Protein AF-A0A948Q611-F1 (afdb_monomer)

Secondary structure (DSSP, 8-state):
-HHHHHHHHHHHHHHHHHHHHHHHHHHHHHHHHHHHS-HHHHHHHH-SSSHHHHHHHHHHHTT----HHHHHHHHHHHHHTT--HHHHHHHHHHGGG--HHHHHHHHHHTHHHHHHHHHHHHHHHHHHHHHHHHHHS----------TT------SSHHHHHHHHHHIIIIIHHHHHHHHHHHHHHHHHHHHHHS-GGGGTTT--SSHHHHHHHHHHHTT----TTTHHHHHHHHHHTT--HHHHHHHHHHHHH--HHHHHHHHHHT-HHHHHHHHHHHHHHHHHHHHHHHHH-TTGGGTS-----------PPPHHHHHHHHHHHHHHHHHHHHHHHHHHHHSS---TTS--PPPEEEEEEEEES--SHHHHHHHHHHHHTSTTEEEEEEETTTTEEEEEEES--HHHHHHHHHTTT-EEEEE-

Sequence (425 aa):
MLDLISNVAWETWLITARMAPYLLLGFLVAGGLSVFISPVWLERHLGGRGMGPVFRAALFGIPLPLCSCGVIPVGASLRQHGASRAATTSFLLSTPQTGVDSILVTWTMLGPFFAVFRPFAALFTGLLGGAAVQLFVPDEHRLSGASDGKAPAQPVGLAGRLAAALRYGLTTLPADIGRALLIGLVIAGILGAVIPADFLDGYLGRGALSILLMMIVGIPIYVCATASVPVAASFIFLGASPGAALAFLIAGPATNAATLTTIARILGRRAAVIFLLTVAVSAFGGGLLLDFLSPRAGDWLPFLSGTGHHHEQVVWWEHLAGLGLVLVMTQSWWRTRRQAACCDGECGPGGKMDAPLQDLEFTVTGISCSHCSGSVKRAMEELPGVTACGVDLGSGRVWVRGQAVEPAAVVAAIEALGYGAVPRA

Structure (mmCIF, N/CA/C/O backbone):
data_AF-A0A948Q611-F1
#
_entry.id   AF-A0A948Q611-F1
#
loop_
_atom_site.group_PDB
_atom_site.id
_atom_site.type_symbol
_atom_site.label_atom_id
_atom_site.label_alt_id
_atom_site.label_comp_id
_atom_site.label_asym_id
_atom_site.label_entity_id
_atom_site.label_seq_id
_atom_site.pdbx_PDB_ins_code
_atom_site.Cartn_x
_atom_site.Cartn_y
_atom_site.Cartn_z
_atom_site.occupancy
_atom_site.B_iso_or_equiv
_atom_site.auth_seq_id
_atom_site.auth_comp_id
_atom_site.auth_asym_id
_atom_site.auth_atom_id
_atom_site.pdbx_PDB_model_num
ATOM 1 N N . MET A 1 1 ? 32.342 9.413 5.104 1.00 68.94 1 MET A N 1
ATOM 2 C CA . MET A 1 1 ? 31.346 9.020 6.137 1.00 68.94 1 MET A CA 1
ATOM 3 C C . MET A 1 1 ? 30.380 10.160 6.430 1.00 68.94 1 MET A C 1
ATOM 5 O O . MET A 1 1 ? 29.184 9.919 6.371 1.00 68.94 1 MET A O 1
ATOM 9 N N . LEU A 1 2 ? 30.867 11.384 6.677 1.00 78.25 2 LEU A N 1
ATOM 10 C CA . LEU A 1 2 ? 30.010 12.571 6.818 1.00 78.25 2 LEU A CA 1
ATOM 11 C C . LEU A 1 2 ? 29.158 12.832 5.564 1.00 78.25 2 LEU A C 1
ATOM 13 O O . LEU A 1 2 ? 27.957 13.012 5.711 1.00 78.25 2 LEU A O 1
ATOM 17 N N . ASP A 1 3 ? 29.733 12.698 4.363 1.00 82.50 3 ASP A N 1
ATOM 18 C CA . ASP A 1 3 ? 28.992 12.879 3.099 1.00 82.50 3 ASP A CA 1
ATOM 19 C C . ASP A 1 3 ? 27.878 11.841 2.901 1.00 82.50 3 ASP A C 1
ATOM 21 O O . ASP A 1 3 ? 26.802 12.146 2.400 1.00 82.50 3 ASP A O 1
ATOM 25 N N . LEU A 1 4 ? 28.101 10.600 3.350 1.00 81.25 4 LEU A N 1
ATOM 26 C CA . LEU A 1 4 ? 27.085 9.548 3.280 1.00 81.25 4 LEU A CA 1
ATOM 27 C C . LEU A 1 4 ? 25.929 9.844 4.242 1.00 81.25 4 LEU A C 1
ATOM 29 O O . LEU A 1 4 ? 24.771 9.667 3.883 1.00 81.25 4 LEU A O 1
ATOM 33 N N . ILE A 1 5 ? 26.233 10.316 5.454 1.00 85.06 5 ILE A N 1
ATOM 34 C CA . ILE A 1 5 ? 25.215 10.664 6.451 1.00 85.06 5 ILE A CA 1
ATOM 35 C C . ILE A 1 5 ? 24.409 11.881 5.989 1.00 85.06 5 ILE A C 1
ATOM 37 O O . ILE A 1 5 ? 23.183 11.862 6.096 1.00 85.06 5 ILE A O 1
ATOM 41 N N . SER A 1 6 ? 25.063 12.914 5.449 1.00 83.69 6 SER A N 1
ATOM 42 C CA . SER A 1 6 ? 24.362 14.080 4.906 1.00 83.69 6 SER A CA 1
ATOM 43 C C . SER A 1 6 ? 23.502 13.710 3.701 1.00 83.69 6 SER A C 1
ATOM 45 O O . SER A 1 6 ? 22.365 14.168 3.623 1.00 83.69 6 SER A O 1
ATOM 47 N N . ASN A 1 7 ? 23.989 12.831 2.819 1.00 82.44 7 ASN A N 1
ATOM 48 C CA . ASN A 1 7 ? 23.217 12.352 1.673 1.00 82.44 7 ASN A CA 1
ATOM 49 C C . ASN A 1 7 ? 21.995 11.548 2.121 1.00 82.44 7 ASN A C 1
ATOM 51 O O . ASN A 1 7 ? 20.886 11.845 1.695 1.00 82.44 7 ASN A O 1
ATOM 55 N N . VAL A 1 8 ? 22.155 10.594 3.044 1.00 83.94 8 VAL A N 1
ATOM 56 C CA . VAL A 1 8 ? 21.021 9.819 3.576 1.00 83.94 8 VAL A CA 1
ATOM 57 C C . VAL A 1 8 ? 20.005 10.733 4.265 1.00 83.94 8 VAL A C 1
ATOM 59 O O . VAL A 1 8 ? 18.802 10.557 4.075 1.00 83.94 8 VAL A O 1
ATOM 62 N N . ALA A 1 9 ? 20.452 11.721 5.047 1.00 85.75 9 ALA A N 1
ATOM 63 C CA . ALA A 1 9 ? 19.557 12.672 5.704 1.00 85.75 9 ALA A CA 1
ATOM 64 C C . ALA A 1 9 ? 18.792 13.540 4.692 1.00 85.75 9 ALA A C 1
ATOM 66 O O . ALA A 1 9 ? 17.587 13.747 4.852 1.00 85.75 9 ALA A O 1
ATOM 67 N N . TRP A 1 10 ? 19.471 14.008 3.642 1.00 85.19 10 TRP A N 1
ATOM 68 C CA . TRP A 1 10 ? 18.869 14.800 2.574 1.00 85.19 10 TRP A CA 1
ATOM 69 C C . TRP A 1 10 ? 17.847 13.993 1.771 1.00 85.19 10 TRP A C 1
ATOM 71 O O . TRP A 1 10 ? 16.707 14.429 1.634 1.00 85.19 10 TRP A O 1
ATOM 81 N N . GLU A 1 11 ? 18.196 12.779 1.344 1.00 77.62 11 GLU A N 1
ATOM 82 C CA . GLU A 1 11 ? 17.274 11.877 0.644 1.00 77.62 11 GLU A CA 1
ATOM 83 C C . GLU A 1 11 ? 16.067 11.521 1.516 1.00 77.62 11 GLU A C 1
ATOM 85 O O . GLU A 1 11 ? 14.919 11.587 1.073 1.00 77.62 11 GLU A O 1
ATOM 90 N N . THR A 1 12 ? 16.294 11.241 2.803 1.00 80.25 12 THR A N 1
ATOM 91 C CA . THR A 1 12 ? 15.200 10.998 3.752 1.00 80.25 12 THR A CA 1
ATOM 92 C C . THR A 1 12 ? 14.270 12.211 3.834 1.00 80.25 12 THR A C 1
ATOM 94 O O . THR A 1 12 ? 13.048 12.046 3.816 1.00 80.25 12 THR A O 1
ATOM 97 N N . TRP A 1 13 ? 14.808 13.435 3.883 1.00 86.81 13 TRP A N 1
ATOM 98 C CA . TRP A 1 13 ? 14.005 14.661 3.892 1.00 86.81 13 TRP A CA 1
ATOM 99 C C . TRP A 1 13 ? 13.219 14.856 2.593 1.00 86.81 13 TRP A C 1
ATOM 101 O O . TRP A 1 13 ? 12.023 15.138 2.655 1.00 86.81 13 TRP A O 1
ATOM 111 N N . LEU A 1 14 ? 13.848 14.662 1.431 1.00 81.88 14 LEU A N 1
ATOM 112 C CA . LEU A 1 14 ? 13.190 14.790 0.129 1.00 81.88 14 LEU A CA 1
ATOM 113 C C . LEU A 1 14 ? 12.018 13.813 -0.008 1.00 81.88 14 LEU A C 1
ATOM 115 O O . LEU A 1 14 ? 10.920 14.219 -0.395 1.00 81.88 14 LEU A O 1
ATOM 119 N N . ILE A 1 15 ? 12.214 12.549 0.381 1.00 73.31 15 ILE A N 1
ATOM 120 C CA . ILE A 1 15 ? 11.138 11.551 0.389 1.00 73.31 15 ILE A CA 1
ATOM 121 C C . ILE A 1 15 ? 10.054 11.970 1.391 1.00 73.31 15 ILE A C 1
ATOM 123 O O . ILE A 1 15 ? 8.870 11.930 1.064 1.00 73.31 15 ILE A O 1
ATOM 127 N N . THR A 1 16 ? 10.426 12.436 2.588 1.00 81.06 16 THR A N 1
ATOM 128 C CA . THR A 1 16 ? 9.456 12.913 3.590 1.00 81.06 16 THR A CA 1
ATOM 129 C C . THR A 1 16 ? 8.588 14.045 3.041 1.00 81.06 16 THR A C 1
ATOM 131 O O . THR A 1 16 ? 7.364 13.970 3.133 1.00 81.06 16 THR A O 1
ATOM 134 N N . ALA A 1 17 ? 9.203 15.075 2.454 1.00 84.12 17 ALA A N 1
ATOM 135 C CA . ALA A 1 17 ? 8.516 16.252 1.931 1.00 84.12 17 ALA A CA 1
ATOM 136 C C . ALA A 1 17 ? 7.541 15.889 0.802 1.00 84.12 17 ALA A C 1
ATOM 138 O O . ALA A 1 17 ? 6.378 16.284 0.850 1.00 84.12 17 ALA A O 1
ATOM 139 N N . ARG A 1 18 ? 7.967 15.044 -0.148 1.00 78.62 18 ARG A N 1
ATOM 140 C CA . ARG A 1 18 ? 7.101 14.560 -1.238 1.00 78.62 18 ARG A CA 1
ATOM 141 C C . ARG A 1 18 ? 5.925 13.720 -0.738 1.00 78.62 18 ARG A C 1
ATOM 143 O O . ARG A 1 18 ? 4.835 13.786 -1.296 1.00 78.62 18 ARG A O 1
ATOM 150 N N . MET A 1 19 ? 6.119 12.922 0.313 1.00 74.38 19 MET A N 1
ATOM 151 C CA . MET A 1 19 ? 5.082 12.009 0.820 1.00 74.38 19 MET A CA 1
ATOM 152 C C . MET A 1 19 ? 4.123 12.663 1.813 1.00 74.38 19 MET A C 1
ATOM 154 O O . MET A 1 19 ? 2.999 12.188 1.996 1.00 74.38 19 MET A O 1
ATOM 158 N N . ALA A 1 20 ? 4.549 13.747 2.454 1.00 85.44 20 ALA A N 1
ATOM 159 C CA . ALA A 1 20 ? 3.786 14.431 3.479 1.00 85.44 20 ALA A CA 1
ATOM 160 C C . ALA A 1 20 ? 2.374 14.877 3.081 1.00 85.44 20 ALA A C 1
ATOM 162 O O . ALA A 1 20 ? 1.463 14.602 3.867 1.00 85.44 20 ALA A O 1
ATOM 163 N N . PRO A 1 21 ? 2.121 15.494 1.911 1.00 83.62 21 PRO A N 1
ATOM 164 C CA . PRO A 1 21 ? 0.765 15.918 1.573 1.00 83.62 21 PRO A CA 1
ATOM 165 C C . PRO A 1 21 ? -0.194 14.730 1.452 1.00 83.62 21 PRO A C 1
ATOM 167 O O . PRO A 1 21 ? -1.321 14.791 1.943 1.00 83.62 21 PRO A O 1
ATOM 170 N N . TYR A 1 22 ? 0.276 13.609 0.906 1.00 79.56 22 TYR A N 1
ATOM 171 C CA . TYR A 1 22 ? -0.523 12.393 0.787 1.00 79.56 22 TYR A CA 1
ATOM 172 C C . TYR A 1 22 ? -0.739 11.688 2.130 1.00 79.56 22 TYR A C 1
A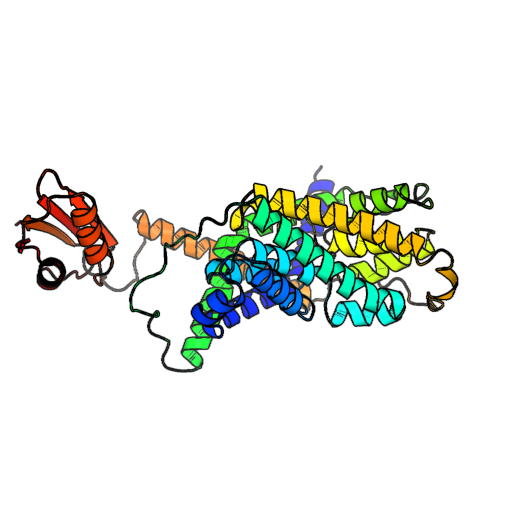TOM 174 O O . TYR A 1 22 ? -1.823 11.168 2.387 1.00 79.56 22 TYR A O 1
ATOM 182 N N . LEU A 1 23 ? 0.271 11.677 3.007 1.00 78.19 23 LEU A N 1
ATOM 183 C CA . LEU A 1 23 ? 0.147 11.127 4.359 1.00 78.19 23 LEU A CA 1
ATOM 184 C C . LEU A 1 23 ? -0.827 11.937 5.214 1.00 78.19 23 LEU A C 1
ATOM 186 O O . LEU A 1 23 ? -1.696 11.357 5.862 1.00 78.19 23 LEU A O 1
ATOM 190 N N . LEU A 1 24 ? -0.721 13.267 5.178 1.00 85.12 24 LEU A N 1
ATOM 191 C CA . LEU A 1 24 ? -1.652 14.165 5.859 1.00 85.12 24 LEU A CA 1
ATOM 192 C C . LEU A 1 24 ? -3.075 13.988 5.325 1.00 85.12 24 LEU A C 1
ATOM 194 O O . LEU A 1 24 ? -4.004 13.855 6.119 1.00 85.12 24 LEU A O 1
ATOM 198 N N . LEU A 1 25 ? -3.252 13.893 4.003 1.00 83.19 25 LEU A N 1
ATOM 199 C CA . LEU A 1 25 ? -4.548 13.581 3.403 1.00 83.19 25 LEU A CA 1
ATOM 200 C C . LEU A 1 25 ? -5.077 12.218 3.875 1.00 83.19 25 LEU A C 1
ATOM 202 O O . LEU A 1 25 ? -6.234 12.122 4.273 1.00 83.19 25 LEU A O 1
ATOM 206 N N . GLY A 1 26 ? -4.237 11.180 3.900 1.00 75.31 26 GLY A N 1
ATOM 207 C CA . GLY A 1 26 ? -4.602 9.850 4.393 1.00 75.31 26 GLY A CA 1
ATOM 208 C C . GLY A 1 26 ? -5.046 9.859 5.858 1.00 75.31 26 GLY A C 1
ATOM 209 O O . GLY A 1 26 ? -6.048 9.234 6.202 1.00 75.31 26 GLY A O 1
ATOM 210 N N . PHE A 1 27 ? -4.362 10.621 6.715 1.00 82.81 27 PHE A N 1
ATOM 211 C CA . PHE A 1 27 ? -4.754 10.836 8.110 1.00 82.81 27 PHE A CA 1
ATOM 212 C C . PHE A 1 27 ? -6.093 11.566 8.243 1.00 82.81 27 PHE A C 1
ATOM 214 O O . PHE A 1 27 ? -6.932 11.161 9.049 1.00 82.81 27 PHE A O 1
ATOM 221 N N . LEU A 1 28 ? -6.327 12.604 7.437 1.00 85.94 28 LEU A N 1
ATOM 222 C CA . LEU A 1 28 ? -7.595 13.337 7.414 1.00 85.94 28 LEU A CA 1
ATOM 223 C C . LEU A 1 28 ? -8.751 12.455 6.935 1.00 85.94 28 LEU A C 1
ATOM 225 O O . LEU A 1 28 ? -9.804 12.435 7.568 1.00 85.94 28 LEU A O 1
ATOM 229 N N . VAL A 1 29 ? -8.546 11.689 5.862 1.00 81.62 29 VAL A N 1
ATOM 230 C CA . VAL A 1 29 ? -9.536 10.740 5.340 1.00 81.62 29 VAL A CA 1
ATOM 231 C C . VAL A 1 29 ? -9.824 9.658 6.375 1.00 81.62 29 VAL A C 1
ATOM 233 O O . VAL A 1 29 ? -10.987 9.414 6.674 1.00 81.62 29 VAL A O 1
ATOM 236 N N . ALA A 1 30 ? -8.804 9.061 6.994 1.00 74.94 30 ALA A N 1
ATOM 237 C CA . ALA A 1 30 ? -8.990 8.061 8.044 1.00 74.94 30 ALA A CA 1
ATOM 238 C C . ALA A 1 30 ? -9.719 8.627 9.281 1.00 74.94 30 ALA A C 1
ATOM 240 O O . ALA A 1 30 ? -10.541 7.928 9.876 1.00 74.94 30 ALA A O 1
ATOM 241 N N . GLY A 1 31 ? -9.469 9.899 9.620 1.00 80.94 31 GLY A N 1
ATOM 242 C CA . GLY A 1 31 ? -10.213 10.678 10.613 1.00 80.94 31 GLY A CA 1
ATOM 243 C C . GLY A 1 31 ? -11.677 10.901 10.251 1.00 80.94 31 GLY A C 1
ATOM 244 O O . GLY A 1 31 ? -12.560 10.729 11.085 1.00 80.94 31 GLY A O 1
ATOM 245 N N . GLY A 1 32 ? -11.957 11.251 8.997 1.00 82.62 32 GLY A N 1
ATOM 246 C CA . GLY A 1 32 ? -13.322 11.361 8.496 1.00 82.62 32 GLY A CA 1
ATOM 247 C C . GLY A 1 32 ? -14.043 10.015 8.537 1.00 82.62 32 GLY A C 1
ATOM 248 O O . GLY A 1 32 ? -15.146 9.923 9.070 1.00 82.62 32 GLY A O 1
ATOM 249 N N . LEU A 1 33 ? -13.405 8.956 8.035 1.00 74.56 33 LEU A N 1
ATOM 250 C CA . LEU A 1 33 ? -13.976 7.611 7.990 1.00 74.56 33 LEU A CA 1
ATOM 251 C C . LEU A 1 33 ? -14.354 7.100 9.386 1.00 74.56 33 LEU A C 1
ATOM 253 O O . LEU A 1 33 ? -15.419 6.506 9.515 1.00 74.56 33 LEU A O 1
ATOM 257 N N . SER A 1 34 ? -13.562 7.378 10.428 1.00 72.50 34 SER A N 1
ATOM 258 C CA . SER A 1 34 ? -13.875 6.922 11.794 1.00 72.50 34 SER A CA 1
ATOM 259 C C . SER A 1 34 ? -15.107 7.591 12.414 1.00 72.50 34 SER A C 1
ATOM 261 O O . SER A 1 34 ? -15.706 7.041 13.336 1.00 72.50 34 SER A O 1
ATOM 263 N N . VAL A 1 35 ? -15.517 8.763 11.912 1.00 76.12 35 VAL A N 1
ATOM 264 C CA . VAL A 1 35 ? -16.705 9.486 12.399 1.00 76.12 35 VAL A CA 1
ATOM 265 C C . VAL A 1 35 ? -17.907 9.315 11.471 1.00 76.12 35 VAL A C 1
ATOM 267 O O . VAL A 1 35 ? -19.040 9.224 11.945 1.00 76.12 35 VAL A O 1
ATOM 270 N N . PHE A 1 36 ? -17.685 9.290 10.155 1.00 76.56 36 PHE A N 1
ATOM 271 C CA . PHE A 1 36 ? -18.751 9.214 9.154 1.00 76.56 36 PHE A CA 1
ATOM 272 C C . PHE A 1 36 ? -19.177 7.779 8.828 1.00 76.56 36 PHE A C 1
ATOM 274 O O . PHE A 1 36 ? -20.338 7.571 8.475 1.00 76.56 36 PHE A O 1
ATOM 281 N N . ILE A 1 37 ? -18.290 6.786 8.961 1.00 72.38 37 ILE A N 1
ATOM 282 C CA . ILE A 1 37 ? -18.642 5.379 8.748 1.00 72.38 37 ILE A CA 1
ATOM 283 C C . ILE A 1 37 ? -18.907 4.716 10.094 1.00 72.38 37 ILE A C 1
ATOM 285 O O . ILE A 1 37 ? -18.026 4.589 10.939 1.00 72.38 37 ILE A O 1
ATOM 289 N N . SER A 1 38 ? -20.143 4.252 10.283 1.00 72.00 38 SER A N 1
ATOM 290 C CA . SER A 1 38 ? -20.505 3.487 11.475 1.00 72.00 38 SER A CA 1
ATOM 291 C C . SER A 1 38 ? -19.721 2.165 11.521 1.00 72.00 38 SER A C 1
ATOM 293 O O . SER A 1 38 ? -19.733 1.437 10.519 1.00 72.00 38 SER A O 1
ATOM 295 N N . PRO A 1 39 ? -19.139 1.788 12.677 1.00 68.56 39 PRO A N 1
ATOM 296 C CA . PRO A 1 39 ? -18.515 0.477 12.874 1.00 68.56 39 PRO A CA 1
ATOM 297 C C . PRO A 1 39 ? -19.442 -0.678 12.471 1.00 68.56 39 PRO A C 1
ATOM 299 O O . PRO A 1 39 ? -19.005 -1.640 11.855 1.00 68.56 39 PRO A O 1
ATOM 302 N N . VAL A 1 40 ? -20.753 -0.532 12.706 1.00 71.81 40 VAL A N 1
ATOM 303 C CA . VAL A 1 40 ? -21.774 -1.533 12.355 1.00 71.81 40 VAL A CA 1
ATOM 304 C C . VAL A 1 40 ? -21.897 -1.717 10.841 1.00 71.81 40 VAL A C 1
ATOM 306 O O . VAL A 1 40 ? -22.078 -2.834 10.358 1.00 71.81 40 VAL A O 1
ATOM 309 N N . TRP A 1 41 ? -21.815 -0.630 10.065 1.00 82.44 41 TRP A N 1
ATOM 310 C CA . TRP A 1 41 ? -21.842 -0.731 8.604 1.00 82.44 41 TRP A CA 1
ATOM 311 C C . TRP A 1 41 ? -20.579 -1.423 8.093 1.00 82.44 41 TRP A C 1
ATOM 313 O O . TRP A 1 41 ? -20.670 -2.289 7.218 1.00 82.44 41 TRP A O 1
ATOM 323 N N . LEU A 1 42 ? -19.426 -1.069 8.670 1.00 78.94 42 LEU A N 1
ATOM 324 C CA . LEU A 1 42 ? -18.135 -1.626 8.294 1.00 78.94 42 LEU A CA 1
ATOM 325 C C . LEU A 1 42 ? -18.049 -3.118 8.616 1.00 78.94 42 LEU A C 1
ATOM 327 O O . LEU A 1 42 ? -17.686 -3.906 7.750 1.00 78.94 42 LEU A O 1
ATOM 331 N N . GLU A 1 43 ? -18.459 -3.520 9.814 1.00 78.69 43 GLU A N 1
ATOM 332 C CA . GLU A 1 43 ? -18.493 -4.917 10.240 1.00 78.69 43 GLU A CA 1
ATOM 333 C C . GLU A 1 43 ? -19.453 -5.748 9.375 1.00 78.69 43 GLU A C 1
ATOM 335 O O . GLU A 1 43 ? -19.105 -6.846 8.946 1.00 78.69 43 GLU A O 1
ATOM 340 N N . ARG A 1 44 ? -20.620 -5.204 9.003 1.00 82.69 44 ARG A N 1
ATOM 341 C CA . ARG A 1 44 ? -21.561 -5.892 8.099 1.00 82.69 44 ARG A CA 1
ATOM 342 C C . ARG A 1 44 ? -21.011 -6.109 6.685 1.00 82.69 44 ARG A C 1
ATOM 344 O O . ARG A 1 44 ? -21.374 -7.093 6.042 1.00 82.69 44 ARG A O 1
ATOM 351 N N . HIS A 1 45 ? -20.192 -5.190 6.167 1.00 86.25 45 HIS A N 1
ATOM 352 C CA . HIS A 1 45 ? -19.724 -5.253 4.776 1.00 86.25 45 HIS A CA 1
ATOM 353 C C . HIS A 1 45 ? -18.323 -5.840 4.615 1.00 86.25 45 HIS A C 1
ATOM 355 O O . HIS A 1 45 ? -18.093 -6.531 3.622 1.00 86.25 45 HIS A O 1
ATOM 361 N N . LEU A 1 46 ? -17.421 -5.554 5.556 1.00 86.75 46 LEU A N 1
ATOM 362 C CA . LEU A 1 46 ? -15.990 -5.881 5.532 1.00 86.75 46 LEU A CA 1
ATOM 363 C C . LEU A 1 46 ? -15.553 -6.784 6.706 1.00 86.75 46 LEU A C 1
ATOM 365 O O . LEU A 1 46 ? -14.418 -7.274 6.717 1.00 86.75 46 LEU A O 1
ATOM 369 N N . GLY A 1 47 ? -16.422 -7.001 7.694 1.00 83.62 47 GLY A N 1
ATOM 370 C CA . GLY A 1 47 ? -16.208 -7.950 8.787 1.00 83.62 47 GLY A CA 1
ATOM 371 C C . GLY A 1 47 ? -16.595 -9.386 8.419 1.00 83.62 47 GLY A C 1
ATOM 372 O O . GLY A 1 47 ? -17.093 -9.667 7.326 1.00 83.62 47 GLY A O 1
ATOM 373 N N . GLY A 1 48 ? -16.352 -10.312 9.348 1.00 81.75 48 GLY A N 1
ATOM 374 C CA . GLY A 1 48 ? -16.691 -11.728 9.199 1.00 81.75 48 GLY A CA 1
ATOM 375 C C . GLY A 1 48 ? -15.742 -12.535 8.304 1.00 81.75 48 GLY A C 1
ATOM 376 O O . GLY A 1 48 ? -14.684 -12.072 7.877 1.00 81.75 48 GLY A O 1
ATOM 377 N N . ARG A 1 49 ? -16.117 -13.795 8.048 1.00 82.06 49 ARG A N 1
ATOM 378 C CA . ARG A 1 49 ? -15.372 -14.735 7.191 1.00 82.06 49 ARG A CA 1
ATOM 379 C C . ARG A 1 49 ? -16.071 -14.874 5.838 1.00 82.06 49 ARG A C 1
ATOM 381 O O . ARG A 1 49 ? -17.296 -14.872 5.776 1.00 82.06 49 ARG A O 1
ATOM 388 N N . GLY A 1 50 ? -15.301 -15.067 4.770 1.00 86.44 50 GLY A N 1
ATOM 389 C CA . GLY A 1 50 ? -15.821 -15.331 3.427 1.00 86.44 50 GLY A CA 1
ATOM 390 C C . GLY A 1 50 ? -15.245 -14.395 2.368 1.00 86.44 50 GLY A C 1
ATOM 391 O O . GLY A 1 50 ? -14.651 -13.366 2.675 1.00 86.44 50 GLY A O 1
ATOM 392 N N . MET A 1 51 ? -15.464 -14.737 1.096 1.00 91.31 51 MET A N 1
ATOM 393 C CA . MET A 1 51 ? -14.921 -13.959 -0.026 1.00 91.31 51 MET A CA 1
ATOM 394 C C . MET A 1 51 ? -15.696 -12.673 -0.329 1.00 91.31 51 MET A C 1
ATOM 396 O O . MET A 1 51 ? -15.161 -11.782 -0.981 1.00 91.31 51 MET A O 1
ATOM 400 N N . GLY A 1 52 ? -16.923 -12.532 0.183 1.00 92.38 52 GLY A N 1
ATOM 401 C CA . GLY A 1 52 ? -17.730 -11.318 0.021 1.00 92.38 52 GLY A CA 1
ATOM 402 C C . GLY A 1 52 ? -17.047 -10.056 0.576 1.00 92.38 52 GLY A C 1
ATOM 403 O O . GLY A 1 52 ? -16.848 -9.109 -0.187 1.00 92.38 52 GLY A O 1
ATOM 404 N N . PRO A 1 53 ? -16.646 -10.033 1.864 1.00 93.56 53 PRO A N 1
ATOM 405 C CA . PRO A 1 53 ? -15.876 -8.935 2.459 1.00 93.56 53 PRO A CA 1
ATOM 406 C C . PRO A 1 53 ? -14.587 -8.592 1.707 1.00 93.56 53 PRO A C 1
ATOM 408 O O . PRO A 1 53 ? -14.285 -7.419 1.499 1.00 93.56 53 PRO A O 1
ATOM 411 N N . VAL A 1 54 ? -13.857 -9.612 1.253 1.00 95.31 54 VAL A N 1
ATOM 412 C CA . VAL A 1 54 ? -12.607 -9.473 0.489 1.00 95.31 54 VAL A CA 1
ATOM 413 C C . VAL A 1 54 ? -12.857 -8.791 -0.859 1.00 95.31 54 VAL A C 1
ATOM 415 O O . VAL A 1 54 ? -12.218 -7.789 -1.172 1.00 95.31 54 VAL A O 1
ATOM 418 N N . PHE A 1 55 ? -13.841 -9.264 -1.626 1.00 96.12 55 PHE A N 1
ATOM 419 C CA . PHE A 1 55 ? -14.195 -8.671 -2.916 1.00 96.12 55 PHE A CA 1
ATOM 420 C C . PHE A 1 55 ? -14.663 -7.217 -2.779 1.00 96.12 55 PHE A C 1
ATOM 422 O O . PHE A 1 55 ? -14.195 -6.347 -3.512 1.00 96.12 55 PHE A O 1
ATOM 429 N N . ARG A 1 56 ? -15.532 -6.923 -1.800 1.00 94.50 56 ARG A N 1
ATOM 430 C CA . ARG A 1 56 ? -15.991 -5.550 -1.530 1.00 94.50 56 ARG A CA 1
ATOM 431 C C . ARG A 1 56 ? -14.829 -4.640 -1.141 1.00 94.50 56 ARG A C 1
ATOM 433 O O . ARG A 1 56 ? -14.739 -3.532 -1.656 1.00 94.50 56 ARG A O 1
ATOM 440 N N . ALA A 1 57 ? -13.925 -5.114 -0.283 1.00 94.50 57 ALA A N 1
ATOM 441 C CA . ALA A 1 57 ? -12.730 -4.374 0.105 1.00 94.50 57 ALA A CA 1
ATOM 442 C C . ALA A 1 57 ? -11.835 -4.039 -1.096 1.00 94.50 57 ALA A C 1
ATOM 444 O O . ALA A 1 57 ? -11.406 -2.894 -1.228 1.00 94.50 57 ALA A O 1
ATOM 445 N N . ALA A 1 58 ? -11.590 -5.005 -1.990 1.00 95.06 58 ALA A N 1
ATOM 446 C CA . ALA A 1 58 ? -10.806 -4.766 -3.199 1.00 95.06 58 ALA A CA 1
ATOM 447 C C . ALA A 1 58 ? -11.459 -3.705 -4.098 1.00 95.06 58 ALA A C 1
ATOM 449 O O . ALA A 1 58 ? -10.782 -2.776 -4.540 1.00 95.06 58 ALA A O 1
ATOM 450 N N . LEU A 1 59 ? -12.774 -3.826 -4.320 1.00 94.06 59 LEU A N 1
ATOM 451 C CA . LEU A 1 59 ? -13.545 -2.935 -5.185 1.00 94.06 59 LEU A CA 1
ATOM 452 C C . LEU A 1 59 ? -13.608 -1.502 -4.645 1.00 94.06 59 LEU A C 1
ATOM 454 O O . LEU A 1 59 ? -13.498 -0.561 -5.423 1.00 94.06 59 LEU A O 1
ATOM 458 N N . PHE A 1 60 ? -13.739 -1.330 -3.325 1.00 90.94 60 PHE A N 1
ATOM 459 C CA . PHE A 1 60 ? -13.648 -0.010 -2.700 1.00 90.94 60 PHE A CA 1
ATOM 460 C C . PHE A 1 60 ? -12.241 0.578 -2.778 1.00 90.94 60 PHE A C 1
ATOM 462 O O . PHE A 1 60 ? -12.119 1.793 -2.836 1.00 90.94 60 PHE A O 1
ATOM 469 N N . GLY A 1 61 ? -11.196 -0.253 -2.793 1.00 90.25 61 GLY A N 1
ATOM 470 C CA . GLY A 1 61 ? -9.809 0.199 -2.899 1.00 90.25 61 GLY A CA 1
ATOM 471 C C . GLY A 1 61 ? -9.442 0.774 -4.269 1.00 90.25 61 GLY A C 1
ATOM 472 O O . GLY A 1 61 ? -8.820 1.826 -4.346 1.00 90.25 61 GLY A O 1
ATOM 473 N N . ILE A 1 62 ? -9.869 0.122 -5.355 1.00 92.31 62 ILE A N 1
ATOM 474 C CA . ILE A 1 62 ? -9.438 0.445 -6.730 1.00 92.31 62 ILE A CA 1
ATOM 475 C C . ILE A 1 62 ? -9.640 1.916 -7.155 1.00 92.31 62 ILE A C 1
ATOM 477 O O . ILE A 1 62 ? -8.720 2.489 -7.742 1.00 92.31 62 ILE A O 1
ATOM 481 N N . PRO A 1 63 ? -10.802 2.555 -6.906 1.00 87.62 63 PRO A N 1
ATOM 482 C CA . PRO A 1 63 ? -11.034 3.931 -7.341 1.00 87.62 63 PRO A CA 1
ATOM 483 C C . PRO A 1 63 ? -10.430 4.982 -6.401 1.00 87.62 63 PRO A C 1
ATOM 485 O O . PRO A 1 63 ? -10.484 6.170 -6.719 1.00 87.62 63 PRO A O 1
ATOM 488 N N . LEU A 1 64 ? -9.900 4.598 -5.236 1.00 86.38 64 LEU A N 1
ATOM 489 C CA . LEU A 1 64 ? -9.423 5.571 -4.260 1.00 86.38 64 LEU A CA 1
ATOM 490 C C . LEU A 1 64 ? -8.060 6.134 -4.682 1.00 86.38 64 LEU A C 1
ATOM 492 O O . LEU A 1 64 ? -7.128 5.360 -4.887 1.00 86.38 64 LEU A O 1
ATOM 496 N N . PRO A 1 65 ? -7.894 7.470 -4.740 1.00 79.56 65 PRO A N 1
ATOM 497 C CA . PRO A 1 65 ? -6.614 8.113 -5.034 1.00 79.56 65 PRO A CA 1
ATOM 498 C C . PRO A 1 65 ? -5.721 8.127 -3.780 1.00 79.56 65 PRO A C 1
ATOM 500 O O . PRO A 1 65 ? -5.291 9.174 -3.297 1.00 79.56 65 PRO A O 1
ATOM 503 N N . LEU A 1 66 ? -5.511 6.953 -3.182 1.00 81.19 66 LEU A N 1
ATOM 504 C CA . LEU A 1 66 ? -4.679 6.774 -1.998 1.00 81.19 66 LEU A CA 1
ATOM 505 C C . LEU A 1 66 ? -3.363 6.130 -2.419 1.00 81.19 66 LEU A C 1
ATOM 507 O O . LEU A 1 66 ? -3.322 4.988 -2.867 1.00 81.19 66 LEU A O 1
ATOM 511 N N . CYS A 1 67 ? -2.262 6.850 -2.224 1.00 80.31 67 CYS A N 1
ATOM 512 C CA . CYS A 1 67 ? -0.936 6.278 -2.416 1.00 80.31 67 CYS A CA 1
ATOM 513 C C . CYS A 1 67 ? -0.622 5.220 -1.340 1.00 80.31 67 CYS A C 1
ATOM 515 O O . CYS A 1 67 ? -1.297 5.120 -0.310 1.00 80.31 67 CYS A O 1
ATOM 517 N N . SER A 1 68 ? 0.465 4.472 -1.534 1.00 80.25 68 SER A N 1
ATOM 518 C CA . SER A 1 68 ? 0.967 3.472 -0.579 1.00 80.25 68 SER A CA 1
ATOM 519 C C . SER A 1 68 ? 1.187 4.017 0.837 1.00 80.25 68 SER A C 1
ATOM 521 O O . SER A 1 68 ? 1.058 3.281 1.810 1.00 80.25 68 SER A O 1
ATOM 523 N N . CYS A 1 69 ? 1.452 5.317 0.971 1.00 77.12 69 CYS A N 1
ATOM 524 C CA . CYS A 1 69 ? 1.580 5.999 2.254 1.00 77.12 69 CYS A CA 1
ATOM 525 C C . CYS A 1 69 ? 0.207 6.218 2.914 1.00 77.12 69 CYS A C 1
ATOM 527 O O . CYS A 1 69 ? 0.038 5.971 4.106 1.00 77.12 69 CYS A O 1
ATOM 529 N N . GLY A 1 70 ? -0.777 6.687 2.138 1.00 76.25 70 GLY A N 1
ATOM 530 C CA . GLY A 1 70 ? -2.115 7.049 2.614 1.00 76.25 70 GLY A CA 1
ATOM 531 C C . GLY A 1 70 ? -3.040 5.852 2.841 1.00 76.25 70 GLY A C 1
ATOM 532 O O . GLY A 1 70 ? -3.920 5.909 3.699 1.00 76.25 70 GLY A O 1
ATOM 533 N N . VAL A 1 71 ? -2.818 4.737 2.140 1.00 87.44 71 VAL A N 1
ATOM 534 C CA . VAL A 1 71 ? -3.617 3.517 2.323 1.00 87.44 71 VAL A CA 1
ATOM 535 C C . VAL A 1 71 ? -3.374 2.862 3.688 1.00 87.44 71 VAL A C 1
ATOM 537 O O . VAL A 1 71 ? -4.277 2.237 4.238 1.00 87.44 71 VAL A O 1
ATOM 540 N N . ILE A 1 72 ? -2.185 3.035 4.279 1.00 84.19 72 ILE A N 1
ATOM 541 C CA . ILE A 1 72 ? -1.826 2.454 5.582 1.00 84.19 72 ILE A CA 1
ATOM 542 C C . ILE A 1 72 ? -2.745 2.953 6.710 1.00 84.19 72 ILE A C 1
ATOM 544 O O . ILE A 1 72 ? -3.365 2.106 7.356 1.00 84.19 72 ILE A O 1
ATOM 548 N N . PRO A 1 73 ? -2.869 4.272 6.987 1.00 75.31 73 PRO A N 1
ATOM 549 C CA . PRO A 1 73 ? -3.742 4.758 8.057 1.00 75.31 73 PRO A CA 1
ATOM 550 C C . PRO A 1 73 ? -5.215 4.437 7.795 1.00 75.31 73 PRO A C 1
ATOM 552 O O . PRO A 1 73 ? -5.948 4.130 8.734 1.00 75.31 73 PRO A O 1
ATOM 555 N N . VAL A 1 74 ? -5.647 4.438 6.531 1.00 84.12 74 VAL A N 1
ATOM 556 C CA . VAL A 1 74 ? -7.015 4.051 6.165 1.00 84.12 74 VAL A CA 1
ATOM 557 C C . VAL A 1 74 ? -7.250 2.565 6.447 1.00 84.12 74 VAL A C 1
ATOM 559 O O . VAL A 1 74 ? -8.207 2.224 7.135 1.00 84.12 74 VAL A O 1
ATOM 562 N N . GLY A 1 75 ? -6.354 1.675 6.017 1.00 87.81 75 GLY A N 1
ATOM 563 C CA . GLY A 1 75 ? -6.432 0.240 6.301 1.00 87.81 75 GLY A CA 1
ATOM 564 C C . GLY A 1 75 ? -6.335 -0.084 7.795 1.00 87.81 75 GLY A C 1
ATOM 565 O O . GLY A 1 75 ? -7.050 -0.960 8.283 1.00 87.81 75 GLY A O 1
ATOM 566 N N . ALA A 1 76 ? -5.510 0.658 8.540 1.00 82.50 76 ALA A N 1
ATOM 567 C CA . ALA A 1 76 ? -5.431 0.575 9.996 1.00 82.50 76 ALA A CA 1
ATOM 568 C C . ALA A 1 76 ? -6.774 0.932 10.645 1.00 82.50 76 ALA A C 1
ATOM 570 O O . ALA A 1 76 ? -7.279 0.168 11.465 1.00 82.50 76 ALA A O 1
ATOM 571 N N . SER A 1 77 ? -7.375 2.051 10.227 1.00 79.62 77 SER A N 1
ATOM 572 C CA . SER A 1 77 ? -8.694 2.486 10.689 1.00 79.62 77 SER A CA 1
ATOM 573 C C . SER A 1 77 ? -9.764 1.439 10.364 1.00 79.62 77 SER A C 1
ATOM 575 O O . SER A 1 77 ? -10.500 1.031 11.259 1.00 79.62 77 SER A O 1
ATOM 577 N N . LEU A 1 78 ? -9.786 0.898 9.138 1.00 85.06 78 LEU A N 1
ATOM 578 C CA . LEU A 1 78 ? -10.706 -0.180 8.756 1.00 85.06 78 LEU A CA 1
ATOM 579 C C . LEU A 1 78 ? -10.575 -1.396 9.685 1.00 85.06 78 LEU A C 1
ATOM 581 O O . LEU A 1 78 ? -11.581 -1.935 10.147 1.00 85.06 78 LEU A O 1
ATOM 585 N N . ARG A 1 79 ? -9.341 -1.811 10.003 1.00 86.06 79 ARG A N 1
ATOM 586 C CA . ARG A 1 79 ? -9.085 -2.932 10.917 1.00 86.06 79 ARG A CA 1
ATOM 587 C C . ARG A 1 79 ? -9.521 -2.629 12.352 1.00 86.06 79 ARG A C 1
ATOM 589 O O . ARG A 1 79 ? -10.065 -3.512 13.008 1.00 86.06 79 ARG A O 1
ATOM 596 N N . GLN A 1 80 ? -9.293 -1.409 12.837 1.00 77.69 80 GLN A N 1
ATOM 597 C CA . GLN A 1 80 ? -9.716 -0.985 14.177 1.00 77.69 80 GLN A CA 1
ATOM 598 C C . GLN A 1 80 ? -11.248 -0.925 14.315 1.00 77.69 80 GLN A C 1
ATOM 600 O O . GLN A 1 80 ? -11.764 -1.201 15.391 1.00 77.69 80 GLN A O 1
ATOM 605 N N . HIS A 1 81 ? -11.971 -0.636 13.228 1.00 77.44 81 HIS A N 1
ATOM 606 C CA . HIS A 1 81 ? -13.436 -0.529 13.203 1.00 77.44 81 HIS A CA 1
ATOM 607 C C . HIS A 1 81 ? -14.149 -1.827 12.770 1.00 77.44 81 HIS A C 1
ATOM 609 O O . HIS A 1 81 ? -15.322 -1.789 12.406 1.00 77.44 81 HIS A O 1
ATOM 615 N N . GLY A 1 82 ? -13.461 -2.977 12.807 1.00 79.62 82 GLY A N 1
ATOM 616 C CA . GLY A 1 82 ? -14.091 -4.298 12.664 1.00 79.62 82 GLY A CA 1
ATOM 617 C C . GLY A 1 82 ? -13.917 -5.001 11.313 1.00 79.62 82 GLY A C 1
ATOM 618 O O . GLY A 1 82 ? -14.494 -6.071 11.116 1.00 79.62 82 GLY A O 1
ATOM 619 N N . ALA A 1 83 ? -13.115 -4.472 10.382 1.00 88.44 83 ALA A N 1
ATOM 620 C CA . ALA A 1 83 ? -12.789 -5.206 9.157 1.00 88.44 83 ALA A CA 1
ATOM 621 C C . ALA A 1 83 ? -11.931 -6.456 9.450 1.00 88.44 83 ALA A C 1
ATOM 623 O O . ALA A 1 83 ? -11.012 -6.441 10.279 1.00 88.44 83 ALA A O 1
ATOM 624 N N . SER A 1 84 ? -12.205 -7.550 8.736 1.00 91.69 84 SER A N 1
ATOM 625 C CA . SER A 1 84 ? -11.411 -8.787 8.816 1.00 91.69 84 SER A CA 1
ATOM 626 C C . SER A 1 84 ? -9.976 -8.574 8.308 1.00 91.69 84 SER A C 1
ATOM 628 O O . SER A 1 84 ? -9.735 -7.714 7.461 1.00 91.69 84 SER A O 1
ATOM 630 N N . ARG A 1 85 ? -9.000 -9.373 8.773 1.00 92.06 85 ARG A N 1
ATOM 631 C CA . ARG A 1 85 ? -7.606 -9.329 8.279 1.00 92.06 85 ARG A CA 1
ATOM 632 C C . ARG A 1 85 ? -7.583 -9.548 6.773 1.00 92.06 85 ARG A C 1
ATOM 634 O O . ARG A 1 85 ? -6.857 -8.856 6.074 1.00 92.06 85 ARG A O 1
ATOM 641 N N . ALA A 1 86 ? -8.417 -10.466 6.289 1.00 94.19 86 ALA A N 1
ATOM 642 C CA . ALA A 1 86 ? -8.572 -10.776 4.875 1.00 94.19 86 ALA A CA 1
ATOM 643 C C . ALA A 1 86 ? -9.072 -9.567 4.065 1.00 94.19 86 ALA A C 1
ATOM 645 O O . ALA A 1 86 ? -8.457 -9.206 3.062 1.00 94.19 86 ALA A O 1
ATOM 646 N N . ALA A 1 87 ? -10.143 -8.900 4.515 1.00 94.62 87 ALA A N 1
ATOM 647 C CA . ALA A 1 87 ? -10.666 -7.705 3.854 1.00 94.62 87 ALA A CA 1
ATOM 648 C C . ALA A 1 87 ? -9.662 -6.543 3.904 1.00 94.62 87 ALA A C 1
ATOM 650 O O . ALA A 1 87 ? -9.404 -5.911 2.881 1.00 94.62 87 ALA A O 1
ATOM 651 N N . THR A 1 88 ? -9.030 -6.298 5.056 1.00 93.81 88 THR A N 1
ATOM 652 C CA . THR A 1 88 ? -7.994 -5.264 5.186 1.00 93.81 88 THR A CA 1
ATOM 653 C C . THR A 1 88 ? -6.799 -5.549 4.276 1.00 93.81 88 THR A C 1
ATOM 655 O O . THR A 1 88 ? -6.338 -4.642 3.592 1.00 93.81 88 THR A O 1
ATOM 658 N N . THR A 1 89 ? -6.313 -6.792 4.208 1.00 95.25 89 THR A N 1
ATOM 659 C CA . THR A 1 89 ? -5.236 -7.183 3.286 1.00 95.25 89 THR A CA 1
ATOM 660 C C . THR A 1 89 ? -5.637 -6.963 1.832 1.00 95.25 89 THR A C 1
ATOM 662 O O . THR A 1 89 ? -4.855 -6.404 1.072 1.00 95.25 89 THR A O 1
ATOM 665 N N . SER A 1 90 ? -6.856 -7.347 1.454 1.00 96.44 90 SER A N 1
ATOM 666 C CA . SER A 1 90 ? -7.369 -7.154 0.098 1.00 96.44 90 SER A CA 1
ATOM 667 C C . SER A 1 90 ? -7.410 -5.680 -0.303 1.00 96.44 90 SER A C 1
ATOM 669 O O . SER A 1 90 ? -6.942 -5.324 -1.381 1.00 96.44 90 SER A O 1
ATOM 671 N N . PHE A 1 91 ? -7.910 -4.821 0.589 1.00 95.12 91 PHE A N 1
ATOM 672 C CA . PHE A 1 91 ? -7.909 -3.369 0.411 1.00 95.12 91 PHE A CA 1
ATOM 673 C C . PHE A 1 91 ? -6.486 -2.807 0.280 1.00 95.12 91 PHE A C 1
ATOM 675 O O . PHE A 1 91 ? -6.206 -2.025 -0.626 1.00 95.12 91 PHE A O 1
ATOM 682 N N . LEU A 1 92 ? -5.574 -3.222 1.166 1.00 94.00 92 LEU A N 1
ATOM 683 C CA . LEU A 1 92 ? -4.179 -2.769 1.170 1.00 94.00 92 LEU A CA 1
ATOM 684 C C . LEU A 1 92 ? -3.393 -3.226 -0.067 1.00 94.00 92 LEU A C 1
ATOM 686 O O . LEU A 1 92 ? -2.418 -2.575 -0.420 1.00 94.00 92 LEU A O 1
ATOM 690 N N . LEU A 1 93 ? -3.790 -4.330 -0.706 1.00 94.88 93 LEU A N 1
ATOM 691 C CA . LEU A 1 93 ? -3.160 -4.833 -1.928 1.00 94.88 93 LEU A CA 1
ATOM 692 C C . LEU A 1 93 ? -3.696 -4.156 -3.191 1.00 94.88 93 LEU A C 1
ATOM 694 O O . LEU A 1 93 ? -2.899 -3.823 -4.063 1.00 94.88 93 LEU A O 1
ATOM 698 N N . SER A 1 94 ? -5.013 -3.948 -3.305 1.00 94.31 94 SER A N 1
ATOM 699 C CA . SER A 1 94 ? -5.605 -3.383 -4.525 1.00 94.31 94 SER A CA 1
ATOM 700 C C . SER A 1 94 ? -5.410 -1.870 -4.630 1.00 94.31 94 SER A C 1
ATOM 702 O O . SER A 1 94 ? -5.057 -1.371 -5.693 1.00 94.31 94 SER A O 1
ATOM 704 N N . THR A 1 95 ? -5.592 -1.141 -3.527 1.00 91.88 95 THR A N 1
ATOM 705 C CA . THR A 1 95 ? -5.618 0.329 -3.529 1.00 91.88 95 THR A CA 1
ATOM 706 C C . THR A 1 95 ? -4.328 0.972 -4.041 1.00 91.88 95 THR A C 1
ATOM 708 O O . THR A 1 95 ? -4.422 1.788 -4.943 1.00 91.88 95 THR A O 1
ATOM 711 N N . PRO A 1 96 ? -3.117 0.633 -3.551 1.00 89.75 96 PRO A N 1
ATOM 712 C CA . PRO A 1 96 ? -1.915 1.365 -3.947 1.00 89.75 96 PRO A CA 1
ATOM 713 C C . PRO A 1 96 ? -1.431 1.037 -5.365 1.00 89.75 96 PRO A C 1
ATOM 715 O O . PRO A 1 96 ? -0.530 1.709 -5.853 1.00 89.75 96 PRO A O 1
ATOM 718 N N . GLN A 1 97 ? -1.979 0.008 -6.019 1.00 91.06 97 GLN A N 1
ATOM 719 C CA . GLN A 1 97 ? -1.617 -0.370 -7.391 1.00 91.06 97 GLN A CA 1
ATOM 720 C C . GLN A 1 97 ? -2.391 0.430 -8.443 1.00 91.06 97 GLN A C 1
ATOM 722 O O . GLN A 1 97 ? -1.953 0.543 -9.591 1.00 91.06 97 GLN A O 1
ATOM 727 N N . THR A 1 98 ? -3.546 0.966 -8.052 1.00 86.31 98 THR A N 1
ATOM 728 C CA . THR A 1 98 ? -4.497 1.663 -8.917 1.00 86.31 98 THR A CA 1
ATOM 729 C C . THR A 1 98 ? -4.862 3.020 -8.339 1.00 86.31 98 THR A C 1
ATOM 731 O O . THR A 1 98 ? -4.477 3.380 -7.238 1.00 86.31 98 THR A O 1
ATOM 734 N N . GLY A 1 99 ? -5.598 3.796 -9.115 1.00 86.56 99 GLY A N 1
ATOM 735 C CA . GLY A 1 99 ? -6.094 5.104 -8.723 1.00 86.56 99 GLY A CA 1
ATOM 736 C C . GLY A 1 99 ? -6.598 5.800 -9.971 1.00 86.56 99 GLY A C 1
ATOM 737 O O . GLY A 1 99 ? -6.098 5.538 -11.067 1.00 86.56 99 GLY A O 1
ATOM 738 N N . VAL A 1 100 ? -7.611 6.653 -9.837 1.00 85.38 100 VAL A N 1
ATOM 739 C CA . VAL A 1 100 ? -8.164 7.383 -10.991 1.00 85.38 100 VAL A CA 1
ATOM 740 C C . VAL A 1 100 ? -7.071 8.214 -11.675 1.00 85.38 100 VAL A C 1
ATOM 742 O O . VAL A 1 100 ? -6.974 8.234 -12.898 1.00 85.38 100 VAL A O 1
ATOM 745 N N . ASP A 1 101 ? -6.189 8.815 -10.882 1.00 78.62 101 ASP A N 1
ATOM 746 C CA . ASP A 1 101 ? -4.991 9.538 -11.302 1.00 78.62 101 ASP A CA 1
ATOM 747 C C . ASP A 1 101 ? -3.981 8.634 -12.028 1.00 78.62 101 ASP A C 1
ATOM 749 O O . ASP A 1 101 ? -3.568 8.934 -13.149 1.00 78.62 101 ASP A O 1
ATOM 753 N N . SER A 1 102 ? -3.618 7.491 -11.438 1.00 84.50 102 SER A N 1
ATOM 754 C CA . SER A 1 102 ? -2.644 6.577 -12.048 1.00 84.50 102 SER A CA 1
ATOM 755 C C . SER A 1 102 ? -3.171 5.932 -13.333 1.00 84.50 102 SER A C 1
ATOM 757 O O . SER A 1 102 ? -2.402 5.736 -14.275 1.00 84.50 102 SER A O 1
ATOM 759 N N . ILE A 1 103 ? -4.473 5.638 -13.418 1.00 88.94 103 ILE A N 1
ATOM 760 C CA . ILE A 1 103 ? -5.112 5.086 -14.623 1.00 88.94 103 ILE A CA 1
ATOM 761 C C . ILE A 1 103 ? -5.062 6.101 -15.767 1.00 88.94 103 ILE A C 1
ATOM 763 O O . ILE A 1 103 ? -4.701 5.722 -16.879 1.00 88.94 103 ILE A O 1
ATOM 767 N N . LEU A 1 104 ? -5.348 7.382 -15.502 1.00 84.44 104 LEU A N 1
ATOM 768 C CA . LEU A 1 104 ? -5.256 8.444 -16.511 1.00 84.44 104 LEU A CA 1
ATOM 769 C C . LEU A 1 104 ? -3.822 8.609 -17.032 1.00 84.44 104 LEU A C 1
ATOM 771 O O . LEU A 1 104 ? -3.618 8.642 -18.242 1.00 84.44 104 LEU A O 1
ATOM 775 N N . VAL A 1 105 ? -2.825 8.634 -16.142 1.00 81.38 105 VAL A N 1
ATOM 776 C CA . VAL A 1 105 ? -1.404 8.717 -16.538 1.00 81.38 105 VAL A CA 1
ATOM 777 C C . VAL A 1 105 ? -0.962 7.465 -17.306 1.00 81.38 105 VAL A C 1
ATOM 779 O O . VAL A 1 105 ? -0.234 7.546 -18.291 1.00 81.38 105 VAL A O 1
ATOM 782 N N . THR A 1 106 ? -1.432 6.284 -16.899 1.00 86.12 106 THR A N 1
ATOM 783 C CA . THR A 1 106 ? -1.163 5.033 -17.627 1.00 86.12 106 THR A CA 1
ATOM 784 C C . THR A 1 106 ? -1.766 5.078 -19.024 1.00 86.12 106 THR A C 1
ATOM 786 O O . THR A 1 106 ? -1.111 4.677 -19.980 1.00 86.12 106 THR A O 1
ATOM 789 N N . TRP A 1 107 ? -2.990 5.590 -19.158 1.00 87.75 107 TRP A N 1
ATOM 790 C CA . TRP A 1 107 ? -3.674 5.699 -20.441 1.00 87.75 107 TRP A CA 1
ATOM 791 C C . TRP A 1 107 ? -2.899 6.576 -21.419 1.00 87.75 107 TRP A C 1
ATOM 793 O O . TRP A 1 107 ? -2.765 6.218 -22.588 1.00 87.75 107 TRP A O 1
ATOM 803 N N . THR A 1 108 ? -2.369 7.706 -20.946 1.00 81.94 108 THR A N 1
ATOM 804 C CA . THR A 1 108 ? -1.629 8.641 -21.797 1.00 81.94 108 THR A CA 1
ATOM 805 C C . THR A 1 108 ? -0.228 8.143 -22.146 1.00 81.94 108 THR A C 1
ATOM 807 O O . THR A 1 108 ? 0.204 8.361 -23.273 1.00 81.94 108 THR A O 1
ATOM 810 N N . MET A 1 109 ? 0.475 7.465 -21.227 1.00 80.06 109 MET A N 1
ATOM 811 C CA . MET A 1 109 ? 1.879 7.073 -21.439 1.00 80.06 109 MET A CA 1
ATOM 812 C C . MET A 1 109 ? 2.082 5.637 -21.935 1.00 80.06 109 MET A C 1
ATOM 814 O O . MET A 1 109 ? 2.949 5.391 -22.765 1.00 80.06 109 MET A O 1
ATOM 818 N N . LEU A 1 110 ? 1.316 4.680 -21.410 1.00 82.50 110 LEU A N 1
ATOM 819 C CA . LEU A 1 110 ? 1.444 3.243 -21.702 1.00 82.50 110 LEU A CA 1
ATOM 820 C C . LEU A 1 110 ? 0.286 2.718 -22.566 1.00 82.50 110 LEU A C 1
ATOM 822 O O . LEU A 1 110 ? 0.285 1.557 -22.978 1.00 82.50 110 LEU A O 1
ATOM 826 N N . GLY A 1 111 ? -0.700 3.571 -22.841 1.00 85.94 111 GLY A N 1
ATOM 827 C CA . GLY A 1 111 ? -1.845 3.264 -23.678 1.00 85.94 111 GLY A CA 1
ATOM 828 C C . GLY A 1 111 ? -3.028 2.631 -22.932 1.00 85.94 111 GLY A C 1
ATOM 829 O O . GLY A 1 111 ? -2.943 2.243 -21.759 1.00 85.94 111 GLY A O 1
ATOM 830 N N . PRO A 1 112 ? -4.168 2.496 -23.631 1.00 86.00 112 PRO A N 1
ATOM 831 C CA . PRO A 1 112 ? -5.420 2.008 -23.053 1.00 86.00 112 PRO A CA 1
ATOM 832 C C . PRO A 1 112 ? -5.327 0.558 -22.563 1.00 86.00 112 PRO A C 1
ATOM 834 O O . PRO A 1 112 ? -5.985 0.189 -21.593 1.00 86.00 112 PRO A O 1
ATOM 837 N N . PHE A 1 113 ? -4.482 -0.263 -23.193 1.00 86.12 113 PHE A N 1
ATOM 838 C CA . PHE A 1 113 ? -4.311 -1.665 -22.817 1.00 86.12 113 PHE A CA 1
ATOM 839 C C . PHE A 1 113 ? -3.770 -1.812 -21.386 1.00 86.12 113 PHE A C 1
ATOM 841 O O . PHE A 1 113 ? -4.385 -2.486 -20.558 1.00 86.12 113 PHE A O 1
ATOM 848 N N . PHE A 1 114 ? -2.683 -1.108 -21.051 1.00 87.69 114 PHE A N 1
ATOM 849 C CA . PHE A 1 114 ? -2.145 -1.080 -19.688 1.00 87.69 114 PHE A CA 1
ATOM 850 C C . PHE A 1 114 ? -3.114 -0.425 -18.699 1.00 87.69 114 PHE A C 1
ATOM 852 O O . PHE A 1 114 ? -3.261 -0.906 -17.574 1.00 87.69 114 PHE A O 1
ATOM 859 N N . ALA A 1 115 ? -3.798 0.648 -19.110 1.00 88.62 115 ALA A N 1
ATOM 860 C CA . ALA A 1 115 ? -4.732 1.370 -18.249 1.00 88.62 115 ALA A CA 1
ATOM 861 C C . ALA A 1 115 ? -5.917 0.507 -17.793 1.00 88.62 115 ALA A C 1
ATOM 863 O O . ALA A 1 115 ? -6.393 0.674 -16.673 1.00 88.62 115 ALA A O 1
ATOM 864 N N . VAL A 1 116 ? -6.358 -0.440 -18.626 1.00 89.88 116 VAL A N 1
ATOM 865 C CA . VAL A 1 116 ? -7.397 -1.417 -18.276 1.00 89.88 116 VAL A CA 1
ATOM 866 C C . VAL A 1 116 ? -6.813 -2.597 -17.500 1.00 89.88 116 VAL A C 1
ATOM 868 O O . VAL A 1 116 ? -7.390 -3.020 -16.499 1.00 89.88 116 VAL A O 1
ATOM 871 N N . PHE A 1 117 ? -5.657 -3.122 -17.915 1.00 90.06 117 PHE A N 1
ATOM 872 C CA . PHE A 1 117 ? -5.072 -4.312 -17.295 1.00 90.06 117 PHE A CA 1
ATOM 873 C C . PHE A 1 117 ? -4.653 -4.081 -15.836 1.00 90.06 117 PHE A C 1
ATOM 875 O O . PHE A 1 117 ? -4.824 -4.969 -15.002 1.00 90.06 117 PHE A O 1
ATOM 882 N N . ARG A 1 118 ? -4.157 -2.883 -15.494 1.00 92.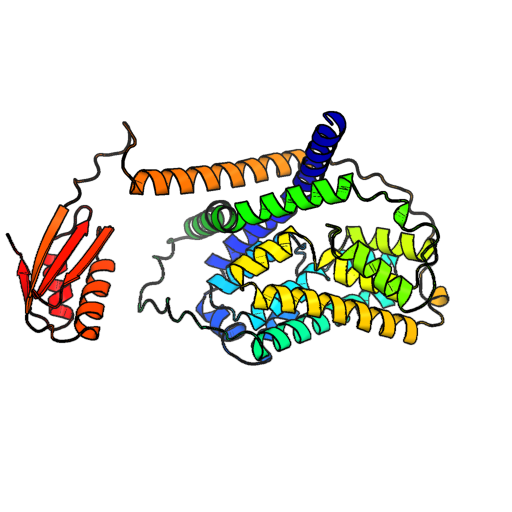19 118 ARG A N 1
ATOM 883 C CA . ARG A 1 118 ? -3.726 -2.546 -14.124 1.00 92.19 118 ARG A CA 1
ATOM 884 C C . ARG A 1 118 ? -4.852 -2.684 -13.083 1.00 92.19 118 ARG A C 1
ATOM 886 O O . ARG A 1 118 ? -4.632 -3.400 -12.107 1.00 92.19 118 ARG A O 1
ATOM 893 N N . PRO A 1 119 ? -6.056 -2.101 -13.269 1.00 93.62 119 PRO A N 1
ATOM 894 C CA . PRO A 1 119 ? -7.218 -2.354 -12.413 1.00 93.62 119 PRO A CA 1
ATOM 895 C C . PRO A 1 119 ? -7.558 -3.827 -12.207 1.00 93.62 119 PRO A C 1
ATOM 897 O O . PRO A 1 119 ? -7.817 -4.246 -11.078 1.00 93.62 119 PRO A O 1
ATOM 900 N N . PHE A 1 120 ? -7.525 -4.630 -13.274 1.00 94.06 120 PHE A N 1
ATOM 901 C CA . PHE A 1 120 ? -7.799 -6.063 -13.171 1.00 94.06 120 PHE A CA 1
ATOM 902 C C . PHE A 1 120 ? -6.708 -6.804 -12.396 1.00 94.06 120 PHE A C 1
ATOM 904 O O . PHE A 1 120 ? -7.027 -7.621 -11.531 1.00 94.06 120 PHE A O 1
ATOM 911 N N . ALA A 1 121 ? -5.435 -6.491 -12.647 1.00 94.12 121 ALA A N 1
ATOM 912 C CA . ALA A 1 121 ? -4.314 -7.062 -11.908 1.00 94.12 121 ALA A CA 1
ATOM 913 C C . ALA A 1 121 ? -4.372 -6.698 -10.414 1.00 94.12 121 ALA A C 1
ATOM 915 O O . ALA A 1 121 ? -4.146 -7.559 -9.563 1.00 94.12 121 ALA A O 1
ATOM 916 N N . ALA A 1 122 ? -4.755 -5.463 -10.084 1.00 95.12 122 ALA A N 1
ATOM 917 C CA . ALA A 1 122 ? -4.923 -5.011 -8.706 1.00 95.12 122 ALA A CA 1
ATOM 918 C C . ALA A 1 122 ? -6.099 -5.684 -7.997 1.00 95.12 122 ALA A C 1
ATOM 920 O O . ALA A 1 122 ? -5.959 -6.128 -6.854 1.00 95.12 122 ALA A O 1
ATOM 921 N N . LEU A 1 123 ? -7.239 -5.827 -8.682 1.00 96.44 123 LEU A N 1
ATOM 922 C CA . LEU A 1 123 ? -8.377 -6.594 -8.180 1.00 96.44 123 LEU A CA 1
ATOM 923 C C . LEU A 1 123 ? -7.958 -8.036 -7.882 1.00 96.44 123 LEU A C 1
ATOM 925 O O . LEU A 1 123 ? -8.200 -8.534 -6.786 1.00 96.44 123 LEU A O 1
ATOM 929 N N . PHE A 1 124 ? -7.294 -8.691 -8.835 1.00 96.38 124 PHE A N 1
ATOM 930 C CA . PHE A 1 124 ? -6.867 -10.080 -8.699 1.00 96.38 124 PHE A CA 1
ATOM 931 C C . PHE A 1 124 ? -5.841 -10.262 -7.575 1.00 96.38 124 PHE A C 1
ATOM 933 O O . PHE A 1 124 ? -5.995 -11.159 -6.749 1.00 96.38 124 PHE A O 1
ATOM 940 N N . THR A 1 125 ? -4.855 -9.368 -7.473 1.00 96.25 125 THR A N 1
ATOM 941 C CA . THR A 1 125 ? -3.863 -9.378 -6.388 1.00 96.25 125 THR A CA 1
ATOM 942 C C . THR A 1 125 ? -4.535 -9.209 -5.022 1.00 96.25 125 THR A C 1
ATOM 944 O O . THR A 1 125 ? -4.223 -9.945 -4.084 1.00 96.25 125 THR A O 1
ATOM 947 N N . GLY A 1 126 ? -5.502 -8.288 -4.910 1.00 96.62 126 GLY A N 1
ATOM 948 C CA . GLY A 1 126 ? -6.294 -8.092 -3.694 1.00 96.62 126 GLY A CA 1
ATOM 949 C C . GLY A 1 126 ? -7.087 -9.337 -3.299 1.00 96.62 126 GLY A C 1
ATOM 950 O O . GLY A 1 126 ? -6.999 -9.786 -2.155 1.00 96.62 126 GLY A O 1
ATOM 951 N N . LEU A 1 127 ? -7.789 -9.946 -4.259 1.00 97.12 127 LEU A N 1
ATOM 952 C CA . LEU A 1 127 ? -8.553 -11.175 -4.043 1.00 97.12 127 LEU A CA 1
ATOM 953 C C . LEU A 1 127 ? -7.664 -12.340 -3.607 1.00 97.12 127 LEU A C 1
ATOM 955 O O . LEU A 1 127 ? -7.985 -13.007 -2.624 1.00 97.12 127 LEU A O 1
ATOM 959 N N . LEU A 1 128 ? -6.539 -12.559 -4.294 1.00 97.12 128 LEU A N 1
ATOM 960 C CA . LEU A 1 128 ? -5.588 -13.615 -3.954 1.00 97.12 128 LEU A CA 1
ATOM 961 C C . LEU A 1 128 ? -5.023 -13.434 -2.545 1.00 97.12 128 LEU A C 1
ATOM 963 O O . LEU A 1 128 ? -5.011 -14.384 -1.765 1.00 97.12 128 LEU A O 1
ATOM 967 N N . GLY A 1 129 ? -4.593 -12.224 -2.191 1.00 96.38 129 GLY A N 1
ATOM 968 C CA . GLY A 1 129 ? -3.989 -11.979 -0.883 1.00 96.38 129 GLY A CA 1
ATOM 969 C C . GLY A 1 129 ? -5.000 -12.008 0.252 1.00 96.38 129 GLY A C 1
ATOM 970 O O . GLY A 1 129 ? -4.718 -12.569 1.310 1.00 96.38 129 GLY A O 1
ATOM 971 N N . GLY A 1 130 ? -6.201 -11.470 0.029 1.00 95.50 130 GLY A N 1
ATOM 972 C CA . GLY A 1 130 ? -7.303 -11.577 0.979 1.00 95.50 130 GLY A CA 1
ATOM 973 C C . GLY A 1 130 ? -7.707 -13.033 1.216 1.00 95.50 130 GLY A C 1
ATOM 974 O O . GLY A 1 130 ? -7.828 -13.451 2.367 1.00 95.50 130 GLY A O 1
ATOM 975 N N . ALA A 1 131 ? -7.830 -13.832 0.151 1.00 96.06 131 ALA A N 1
ATOM 976 C CA . ALA A 1 131 ? -8.109 -15.265 0.243 1.00 96.06 131 ALA A CA 1
ATOM 977 C C . ALA A 1 131 ? -6.992 -16.026 0.970 1.00 96.06 131 ALA A C 1
ATOM 979 O O . ALA A 1 131 ? -7.267 -16.803 1.883 1.00 96.06 131 ALA A O 1
ATOM 980 N N . ALA A 1 132 ? -5.728 -15.767 0.626 1.00 95.94 132 ALA A N 1
ATOM 981 C CA . ALA A 1 132 ? -4.585 -16.403 1.270 1.00 95.94 132 ALA A CA 1
ATOM 982 C C . ALA A 1 132 ? -4.522 -16.072 2.771 1.00 95.94 132 ALA A C 1
ATOM 984 O O . ALA A 1 132 ? -4.342 -16.968 3.596 1.00 95.94 132 ALA A O 1
ATOM 985 N N . VAL A 1 133 ? -4.745 -14.812 3.158 1.00 94.88 133 VAL A N 1
ATOM 986 C CA . VAL A 1 133 ? -4.815 -14.425 4.576 1.00 94.88 133 VAL A CA 1
ATOM 987 C C . VAL A 1 133 ? -5.995 -15.095 5.272 1.00 94.88 133 VAL A C 1
ATOM 989 O O . VAL A 1 133 ? -5.823 -15.588 6.381 1.00 94.88 133 VAL A O 1
ATOM 992 N N . GLN A 1 134 ? -7.157 -15.194 4.626 1.00 93.38 134 GLN A N 1
ATOM 993 C CA . GLN A 1 134 ? -8.319 -15.875 5.199 1.00 93.38 134 GLN A CA 1
ATOM 994 C C . GLN A 1 134 ? -8.063 -17.365 5.485 1.00 93.38 134 GLN A C 1
ATOM 996 O O . GLN A 1 134 ? -8.597 -17.899 6.460 1.00 93.38 134 GLN A O 1
ATOM 1001 N N . LEU A 1 135 ? -7.271 -18.030 4.638 1.00 92.12 135 LEU A N 1
ATOM 1002 C CA . LEU A 1 135 ? -6.944 -19.453 4.760 1.00 92.12 135 LEU A CA 1
ATOM 1003 C C . LEU A 1 135 ? -5.827 -19.718 5.780 1.00 92.12 135 LEU A C 1
ATOM 1005 O O . LEU A 1 135 ? -5.935 -20.646 6.577 1.00 92.12 135 LEU A O 1
ATOM 1009 N N . PHE A 1 136 ? -4.762 -18.913 5.768 1.00 92.06 136 PHE A N 1
ATOM 1010 C CA . PHE A 1 136 ? -3.532 -19.199 6.521 1.00 92.06 136 PHE A CA 1
ATOM 1011 C C . PHE A 1 136 ? -3.355 -18.369 7.797 1.00 92.06 136 PHE A C 1
ATOM 1013 O O . PHE A 1 136 ? -2.513 -18.695 8.639 1.00 92.06 136 PHE A O 1
ATOM 1020 N N . VAL A 1 137 ? -4.124 -17.293 7.968 1.00 88.94 137 VAL A N 1
ATOM 1021 C CA . VAL A 1 137 ? -4.074 -16.447 9.162 1.00 88.94 137 VAL A CA 1
ATOM 1022 C C . VAL A 1 137 ? -5.424 -16.528 9.858 1.00 88.94 137 VAL A C 1
ATOM 1024 O O . VAL A 1 137 ? -6.393 -15.935 9.385 1.00 88.94 137 VAL A O 1
ATOM 1027 N N . PRO A 1 138 ? -5.509 -17.220 11.008 1.00 78.44 138 PRO A N 1
ATOM 1028 C CA . PRO A 1 138 ? -6.704 -17.184 11.827 1.00 78.44 138 PRO A CA 1
ATOM 1029 C C . PRO A 1 138 ? -7.062 -15.730 12.122 1.00 78.44 138 PRO A C 1
ATOM 1031 O O . PRO A 1 138 ? -6.248 -14.968 12.656 1.00 78.44 138 PRO A O 1
ATOM 1034 N N . ASP A 1 139 ? -8.268 -15.330 11.738 1.00 71.75 139 ASP A N 1
ATOM 1035 C CA . ASP A 1 139 ? -8.833 -14.089 12.233 1.00 71.75 139 ASP A CA 1
ATOM 1036 C C . ASP A 1 139 ? -9.337 -14.393 13.639 1.00 71.75 139 ASP A C 1
ATOM 1038 O O . ASP A 1 139 ? -10.449 -14.882 13.846 1.00 71.75 139 ASP A O 1
ATOM 1042 N N . GLU A 1 140 ? -8.455 -14.193 14.613 1.00 61.50 140 GLU A N 1
ATOM 1043 C CA . GLU A 1 140 ? -8.890 -13.954 15.977 1.00 61.50 140 GLU A CA 1
ATOM 1044 C C . GLU A 1 140 ? -9.697 -12.664 15.905 1.00 61.50 140 GLU A C 1
ATOM 1046 O O . GLU A 1 140 ? -9.149 -11.558 15.937 1.00 61.50 140 GLU A O 1
ATOM 1051 N N . HIS A 1 141 ? -11.012 -12.803 15.734 1.00 50.03 141 HIS A N 1
ATOM 1052 C CA . HIS A 1 141 ? -11.924 -11.758 16.145 1.00 50.03 141 HIS A CA 1
ATOM 1053 C C . HIS A 1 141 ? -11.527 -11.448 17.587 1.00 50.03 141 HIS A C 1
ATOM 1055 O O . HIS A 1 141 ? -11.811 -12.225 18.499 1.00 50.03 141 HIS A O 1
ATOM 1061 N N . ARG A 1 142 ? -10.852 -10.318 17.815 1.00 42.19 142 ARG A N 1
ATOM 1062 C CA . ARG A 1 142 ? -10.988 -9.659 19.103 1.00 42.19 142 ARG A CA 1
ATOM 1063 C C . ARG A 1 142 ? -12.459 -9.269 19.174 1.00 42.19 142 ARG A C 1
ATOM 1065 O O . ARG A 1 142 ? -12.838 -8.174 18.785 1.00 42.19 142 ARG A O 1
ATOM 1072 N N . LEU A 1 143 ? -13.274 -10.183 19.688 1.00 41.66 143 LEU A N 1
ATOM 1073 C CA . LEU A 1 143 ? -14.474 -9.883 20.459 1.00 41.66 143 LEU A CA 1
ATOM 1074 C C . LEU A 1 143 ? -14.029 -9.181 21.754 1.00 41.66 143 LEU A C 1
ATOM 1076 O O . LEU A 1 143 ? -14.219 -9.669 22.858 1.00 41.66 143 LEU A O 1
ATOM 1080 N N . SER A 1 144 ? -13.338 -8.057 21.605 1.00 35.00 144 SER A N 1
ATOM 1081 C CA . SER A 1 144 ? -12.961 -7.153 22.679 1.00 35.00 144 SER A CA 1
ATOM 1082 C C . SER A 1 144 ? -13.381 -5.785 22.180 1.00 35.00 144 SER A C 1
ATOM 1084 O O . SER A 1 144 ? -12.581 -5.064 21.589 1.00 35.00 144 SER A O 1
ATOM 1086 N N . GLY A 1 145 ? -14.680 -5.518 22.302 1.00 33.94 145 GLY A N 1
ATOM 1087 C CA . GLY A 1 145 ? -15.300 -4.309 21.776 1.00 33.94 145 GLY A CA 1
ATOM 1088 C C . GLY A 1 145 ? -16.749 -4.443 21.313 1.00 33.94 145 GLY A C 1
ATOM 1089 O O . GLY A 1 145 ? -17.271 -3.476 20.778 1.00 33.94 145 GLY A O 1
ATOM 1090 N N . ALA A 1 146 ? -17.442 -5.558 21.570 1.00 33.59 146 ALA A N 1
ATOM 1091 C CA . ALA A 1 146 ? -18.847 -5.425 21.944 1.00 33.59 146 ALA A CA 1
ATOM 1092 C C . ALA A 1 146 ? -18.851 -4.827 23.358 1.00 33.59 146 ALA A C 1
ATOM 1094 O O . ALA A 1 146 ? -18.980 -5.536 24.348 1.00 33.59 146 ALA A O 1
ATOM 1095 N N . SER A 1 147 ? -18.566 -3.526 23.457 1.00 35.09 147 SER A N 1
ATOM 1096 C CA . SER A 1 147 ? -19.106 -2.757 24.563 1.00 35.09 147 SER A CA 1
ATOM 1097 C C . SER A 1 147 ? -20.599 -2.712 24.286 1.00 35.09 147 SER A C 1
ATOM 1099 O O . SER A 1 147 ? -21.045 -2.059 23.333 1.00 35.09 147 SER A O 1
ATOM 1101 N N . ASP A 1 148 ? -21.353 -3.465 25.068 1.00 29.92 148 ASP A N 1
ATOM 1102 C CA . ASP A 1 148 ? -22.766 -3.223 25.244 1.00 29.92 148 ASP A CA 1
ATOM 1103 C C . ASP A 1 148 ? -23.002 -1.710 25.431 1.00 29.92 148 ASP A C 1
ATOM 1105 O O . ASP A 1 148 ? -22.443 -1.054 26.303 1.00 29.92 148 ASP A O 1
ATOM 1109 N N . GLY A 1 149 ? -23.803 -1.122 24.544 1.00 33.41 149 GLY A N 1
ATOM 1110 C CA . GLY A 1 149 ? -24.691 -0.031 24.933 1.00 33.41 149 GLY A CA 1
ATOM 1111 C C . GLY A 1 149 ? -24.139 1.369 25.222 1.00 33.41 149 GLY A C 1
ATOM 1112 O O . GLY A 1 149 ? -24.849 2.103 25.901 1.00 33.41 149 GLY A O 1
ATOM 1113 N N . LYS A 1 150 ? -23.000 1.825 24.681 1.00 28.98 150 LYS A N 1
ATOM 1114 C CA . LYS A 1 150 ? -22.753 3.282 24.539 1.00 28.98 150 LYS A CA 1
ATOM 1115 C C . LYS A 1 150 ? -21.794 3.601 23.394 1.00 28.98 150 LYS A C 1
ATOM 1117 O O . LYS A 1 150 ? -20.579 3.482 23.514 1.00 28.98 150 LYS A O 1
ATOM 1122 N N . ALA A 1 151 ? -22.349 4.101 22.288 1.00 35.41 151 ALA A N 1
ATOM 1123 C CA . ALA A 1 151 ? -21.569 4.940 21.385 1.00 35.41 151 ALA A CA 1
ATOM 1124 C C . ALA A 1 151 ? -20.920 6.057 22.229 1.00 35.41 151 ALA A C 1
ATOM 1126 O O . ALA A 1 151 ? -21.626 6.628 23.069 1.00 35.41 151 ALA A O 1
ATOM 1127 N N . PRO A 1 152 ? -19.625 6.392 22.046 1.00 40.31 152 PRO A N 1
ATOM 1128 C CA . PRO A 1 152 ? -19.074 7.595 22.660 1.00 40.31 152 PRO A CA 1
ATOM 1129 C C . PRO A 1 152 ? -20.019 8.736 22.303 1.00 40.31 152 PRO A C 1
ATOM 1131 O O . PRO A 1 152 ? -20.382 8.851 21.129 1.00 40.31 152 PRO A O 1
ATOM 1134 N N . ALA A 1 153 ? -20.489 9.476 23.318 1.00 44.97 153 ALA A N 1
ATOM 1135 C CA . ALA A 1 153 ? -21.500 10.519 23.177 1.00 44.97 153 ALA A CA 1
ATOM 1136 C C . ALA A 1 153 ? -21.231 11.288 21.884 1.00 44.97 153 ALA A C 1
ATOM 1138 O O . ALA A 1 153 ? -20.205 11.966 21.768 1.00 44.97 153 ALA A O 1
ATOM 1139 N N . GLN A 1 154 ? -22.076 11.061 20.869 1.00 48.91 154 GLN A N 1
ATOM 1140 C CA . GLN A 1 154 ? -21.819 11.630 19.558 1.00 48.91 154 GLN A CA 1
ATOM 1141 C C . GLN A 1 154 ? -21.755 13.139 19.760 1.00 48.91 154 GLN A C 1
ATOM 1143 O O . GLN A 1 154 ? -22.675 13.687 20.374 1.00 48.91 154 GLN A O 1
ATOM 1148 N N . PRO A 1 155 ? -20.690 13.816 19.304 1.00 47.69 155 PRO A N 1
ATOM 1149 C CA . PRO A 1 155 ? -20.608 15.251 19.464 1.00 47.69 155 PRO A CA 1
ATOM 1150 C C . PRO A 1 155 ? -21.869 15.863 18.857 1.00 47.69 155 PRO A C 1
ATOM 1152 O O . PRO A 1 155 ? -22.185 15.610 17.690 1.00 47.69 155 PRO A O 1
ATOM 1155 N N . VAL A 1 156 ? -22.627 16.599 19.664 1.00 58.03 156 VAL A N 1
ATOM 1156 C CA . VAL A 1 156 ? -23.884 17.199 19.223 1.00 58.03 156 VAL A CA 1
ATOM 1157 C C . VAL A 1 156 ? -23.514 18.344 18.278 1.00 58.03 156 VAL A C 1
ATOM 1159 O O . VAL A 1 156 ? -23.096 19.413 18.711 1.00 58.03 156 VAL A O 1
ATOM 1162 N N . GLY A 1 157 ? -23.564 18.077 16.970 1.00 75.44 157 GLY A N 1
ATOM 1163 C CA . GLY A 1 157 ? -23.288 19.050 15.910 1.00 75.44 157 GLY A CA 1
ATOM 1164 C C . GLY A 1 157 ? -22.146 18.673 14.956 1.00 75.44 157 GLY A C 1
ATOM 1165 O O . GLY A 1 157 ? -21.211 17.944 15.293 1.00 75.44 157 GLY A O 1
ATOM 1166 N N . LEU A 1 158 ? -22.216 19.215 13.735 1.00 78.25 158 LEU A N 1
ATOM 1167 C CA . LEU A 1 158 ? -21.230 19.003 12.665 1.00 78.25 158 LEU A CA 1
ATOM 1168 C C . LEU A 1 158 ? -19.808 19.404 13.096 1.00 78.25 158 LEU A C 1
ATOM 1170 O O . LEU A 1 158 ? -18.851 18.694 12.799 1.00 78.25 158 LEU A O 1
ATOM 1174 N N . ALA A 1 159 ? -19.681 20.497 13.856 1.00 81.88 159 ALA A N 1
ATOM 1175 C CA . ALA A 1 159 ? -18.402 20.988 14.365 1.00 81.88 159 ALA A CA 1
ATOM 1176 C C . ALA A 1 159 ? -17.741 20.005 15.344 1.00 81.88 159 ALA A C 1
ATOM 1178 O O . ALA A 1 159 ? -16.537 19.769 15.270 1.00 81.88 159 ALA A O 1
ATOM 1179 N N . GLY A 1 160 ? -18.527 19.375 16.223 1.00 81.06 160 GLY A N 1
ATOM 1180 C CA . GLY A 1 160 ? -18.013 18.378 17.157 1.00 81.06 160 GLY A CA 1
ATOM 1181 C C . GLY A 1 160 ? -17.573 17.092 16.451 1.00 81.06 160 GLY A C 1
ATOM 1182 O O . GLY A 1 160 ? -16.534 16.526 16.788 1.00 81.06 160 GLY A O 1
ATOM 1183 N N . ARG A 1 161 ? -18.326 16.658 15.429 1.00 79.19 161 ARG A N 1
ATOM 1184 C CA . ARG A 1 161 ? -17.957 15.512 14.582 1.00 79.19 161 ARG A CA 1
ATOM 1185 C C . ARG A 1 161 ? -16.667 15.777 13.804 1.00 79.19 161 ARG A C 1
ATOM 1187 O O . ARG A 1 161 ? -15.782 14.926 13.797 1.00 79.19 161 ARG A O 1
ATOM 1194 N N . LEU A 1 162 ? -16.522 16.968 13.223 1.00 84.88 162 LEU A N 1
ATOM 1195 C CA . LEU A 1 162 ? -15.301 17.363 12.519 1.00 84.88 162 LEU A CA 1
ATOM 1196 C C . LEU A 1 162 ? -14.098 17.459 13.470 1.00 84.88 162 LEU A C 1
ATOM 1198 O O . LEU A 1 162 ? -13.019 16.974 13.142 1.00 84.88 162 LEU A O 1
ATOM 1202 N N . ALA A 1 163 ? -14.278 18.011 14.673 1.00 82.88 163 ALA A N 1
ATOM 1203 C CA . ALA A 1 163 ? -13.222 18.067 15.681 1.00 82.88 163 ALA A CA 1
ATOM 1204 C C . ALA A 1 163 ? -12.779 16.666 16.138 1.00 82.88 163 ALA A C 1
ATOM 1206 O O . ALA A 1 163 ? -11.583 16.422 16.302 1.00 82.88 163 ALA A O 1
ATOM 1207 N N . ALA A 1 164 ? -13.719 15.729 16.301 1.00 77.56 164 ALA A N 1
ATOM 1208 C CA . ALA A 1 164 ? -13.411 14.337 16.618 1.00 77.56 164 ALA A CA 1
ATOM 1209 C C . ALA A 1 164 ? -12.637 13.649 15.481 1.00 77.56 164 ALA A C 1
ATOM 1211 O O . ALA A 1 164 ? -11.629 12.994 15.751 1.00 77.56 164 ALA A O 1
ATOM 1212 N N . ALA A 1 165 ? -13.052 13.867 14.229 1.00 81.94 165 ALA A N 1
ATOM 1213 C CA . ALA A 1 165 ? -12.386 13.345 13.038 1.00 81.94 165 ALA A CA 1
ATOM 1214 C C . ALA A 1 165 ? -10.948 13.867 12.919 1.00 81.94 165 ALA A C 1
ATOM 1216 O O . ALA A 1 165 ? -10.011 13.085 12.767 1.00 81.94 165 ALA A O 1
ATOM 1217 N N . LEU A 1 166 ? -10.753 15.182 13.071 1.00 86.50 166 LEU A N 1
ATOM 1218 C CA . LEU A 1 166 ? -9.432 15.814 13.047 1.00 86.50 166 LEU A CA 1
ATOM 1219 C C . LEU A 1 166 ? -8.551 15.340 14.201 1.00 86.50 166 LEU A C 1
ATOM 1221 O O . LEU A 1 166 ? -7.374 15.052 13.993 1.00 86.50 166 LEU A O 1
ATOM 1225 N N . ARG A 1 167 ? -9.105 15.217 15.414 1.00 83.12 167 ARG A N 1
ATOM 1226 C CA . ARG A 1 167 ? -8.358 14.709 16.569 1.00 83.12 167 ARG A CA 1
ATOM 1227 C C . ARG A 1 167 ? -7.907 13.275 16.321 1.00 83.12 167 ARG A C 1
ATOM 1229 O O . ARG A 1 167 ? -6.733 12.976 16.515 1.00 83.12 167 ARG A O 1
ATOM 1236 N N . TYR A 1 168 ? -8.796 12.401 15.866 1.00 79.38 168 TYR A N 1
ATOM 1237 C CA . TYR A 1 168 ? -8.427 11.015 15.601 1.00 79.38 168 TYR A CA 1
ATOM 1238 C C . TYR A 1 168 ? -7.389 10.913 14.466 1.00 79.38 168 TYR A C 1
ATOM 1240 O O . TYR A 1 168 ? -6.321 10.321 14.632 1.00 79.38 168 TYR A O 1
ATOM 1248 N N . GLY A 1 169 ? -7.651 11.587 13.344 1.00 80.75 169 GLY A N 1
ATOM 1249 C CA . GLY A 1 169 ? -6.782 11.592 12.171 1.00 80.75 169 GLY A CA 1
ATOM 1250 C C . GLY A 1 169 ? -5.383 12.144 12.437 1.00 80.75 169 GLY A C 1
ATOM 1251 O O . GLY A 1 169 ? -4.399 11.516 12.070 1.00 80.75 169 GLY A O 1
ATOM 1252 N N . LEU A 1 170 ? -5.277 13.296 13.104 1.00 86.00 170 LEU A N 1
ATOM 1253 C CA . LEU A 1 170 ? -4.010 14.019 13.270 1.00 86.00 170 LEU A CA 1
ATOM 1254 C C . LEU A 1 170 ? -3.315 13.769 14.612 1.00 86.00 170 LEU A C 1
ATOM 1256 O O . LEU A 1 170 ? -2.206 14.255 14.806 1.00 86.00 170 LEU A O 1
ATOM 1260 N N . THR A 1 171 ? -3.925 13.056 15.565 1.00 81.25 171 THR A N 1
ATOM 1261 C CA . THR A 1 171 ? -3.273 12.818 16.867 1.00 81.25 171 THR A CA 1
ATOM 1262 C C . THR A 1 171 ? -3.188 11.357 17.272 1.00 81.25 171 THR A C 1
ATOM 1264 O O . THR A 1 171 ? -2.100 10.945 17.665 1.00 81.25 171 THR A O 1
ATOM 1267 N N . THR A 1 172 ? -4.253 10.560 17.151 1.00 73.56 172 THR A N 1
ATOM 1268 C CA . THR A 1 172 ? -4.217 9.151 17.584 1.00 73.56 172 THR A CA 1
ATOM 1269 C C . THR A 1 172 ? -3.605 8.248 16.521 1.00 73.56 172 THR A C 1
ATOM 1271 O O . THR A 1 172 ? -2.661 7.525 16.818 1.00 73.56 172 THR A O 1
ATOM 1274 N N . LEU A 1 173 ? -4.040 8.352 15.259 1.00 72.94 173 LEU A N 1
ATOM 1275 C CA . LEU A 1 173 ? -3.475 7.523 14.186 1.00 72.94 173 LEU A CA 1
ATOM 1276 C C . LEU A 1 173 ? -1.959 7.722 13.998 1.00 72.94 173 LEU A C 1
ATOM 1278 O O . LEU A 1 173 ? -1.246 6.717 13.932 1.00 72.94 173 LEU A O 1
ATOM 1282 N N . PRO A 1 174 ? -1.417 8.959 13.958 1.00 79.69 174 PRO A N 1
ATOM 1283 C CA . PRO A 1 174 ? 0.019 9.161 13.807 1.00 79.69 174 PRO A CA 1
ATOM 1284 C C . PRO A 1 174 ? 0.813 8.667 15.023 1.00 79.69 174 PRO A C 1
ATOM 1286 O O . PRO A 1 174 ? 1.949 8.234 14.845 1.00 79.69 174 PRO A O 1
ATOM 1289 N N . ALA A 1 175 ? 0.234 8.670 16.233 1.00 79.44 175 ALA A N 1
ATOM 1290 C CA . ALA A 1 175 ? 0.884 8.117 17.427 1.00 79.44 175 ALA A CA 1
ATOM 1291 C C . ALA A 1 175 ? 1.063 6.603 17.291 1.00 79.44 175 ALA A C 1
ATOM 1293 O O . ALA A 1 175 ? 2.139 6.075 17.586 1.00 79.44 175 ALA A O 1
ATOM 1294 N N . ASP A 1 176 ? 0.025 5.924 16.801 1.00 71.00 176 ASP A N 1
ATOM 1295 C CA . ASP A 1 176 ? -0.016 4.467 16.705 1.00 71.00 176 ASP A CA 1
ATOM 1296 C C . ASP A 1 176 ? 0.948 3.935 15.634 1.00 71.00 176 ASP A C 1
ATOM 1298 O O . ASP A 1 176 ? 1.689 2.973 15.870 1.00 71.00 176 ASP A O 1
ATOM 1302 N N . ILE A 1 177 ? 0.978 4.567 14.454 1.00 72.50 177 ILE A N 1
ATOM 1303 C CA . ILE A 1 177 ? 1.772 4.078 13.311 1.00 72.50 177 ILE A CA 1
ATOM 1304 C C . ILE A 1 177 ? 3.111 4.798 13.136 1.00 72.50 177 ILE A C 1
ATOM 1306 O O . ILE A 1 177 ? 3.991 4.310 12.422 1.00 72.50 177 ILE A O 1
ATOM 1310 N N . GLY A 1 178 ? 3.306 5.944 13.788 1.00 76.31 178 GLY A N 1
ATOM 1311 C CA . GLY A 1 178 ? 4.345 6.886 13.392 1.00 76.31 178 GLY A CA 1
ATOM 1312 C C . GLY A 1 178 ? 5.773 6.398 13.555 1.00 76.31 178 GLY A C 1
ATOM 1313 O O . GLY A 1 178 ? 6.618 6.654 12.703 1.00 76.31 178 GLY A O 1
ATOM 1314 N N . ARG A 1 179 ? 6.037 5.602 14.596 1.00 79.81 179 ARG A N 1
ATOM 1315 C CA . ARG A 1 179 ? 7.352 4.971 14.781 1.00 79.81 179 ARG A CA 1
ATOM 1316 C C . ARG A 1 179 ? 7.688 3.994 13.653 1.00 79.81 179 ARG A C 1
ATOM 1318 O O . ARG A 1 179 ? 8.837 3.938 13.237 1.00 79.81 179 ARG A O 1
ATOM 1325 N N . ALA A 1 180 ? 6.714 3.214 13.181 1.00 69.00 180 ALA A N 1
ATOM 1326 C CA . ALA A 1 180 ? 6.935 2.263 12.089 1.00 69.00 180 ALA A CA 1
ATOM 1327 C C . ALA A 1 180 ? 7.142 2.994 10.756 1.00 69.00 180 ALA A C 1
ATOM 1329 O O . ALA A 1 180 ? 8.064 2.662 10.015 1.00 69.00 180 ALA A O 1
ATOM 1330 N N . LEU A 1 181 ? 6.348 4.041 10.511 1.00 72.31 181 LEU A N 1
ATOM 1331 C CA . LEU A 1 181 ? 6.478 4.901 9.338 1.00 72.31 181 LEU A CA 1
ATOM 1332 C C . LEU A 1 181 ? 7.858 5.569 9.274 1.00 72.31 181 LEU A C 1
ATOM 1334 O O . LEU A 1 181 ? 8.504 5.514 8.233 1.00 72.31 181 LEU A O 1
ATOM 1338 N N . LEU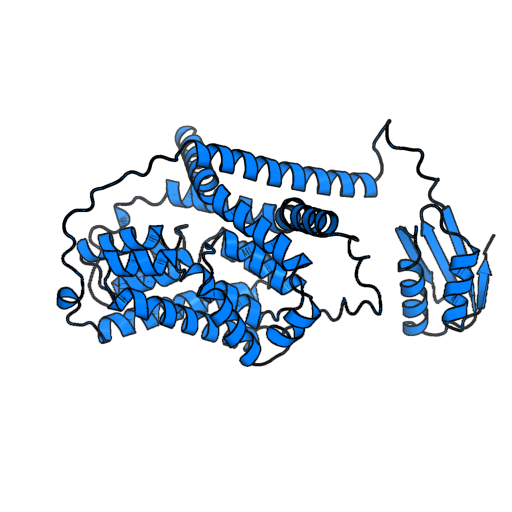 A 1 182 ? 8.345 6.127 10.388 1.00 79.38 182 LEU A N 1
ATOM 1339 C CA . LEU A 1 182 ? 9.657 6.777 10.454 1.00 79.38 182 LEU A CA 1
ATOM 1340 C C . LEU A 1 182 ? 10.805 5.793 10.192 1.00 79.38 182 LEU A C 1
ATOM 1342 O O . LEU A 1 182 ? 11.711 6.106 9.427 1.00 79.38 182 LEU A O 1
ATOM 1346 N N . ILE A 1 183 ? 10.742 4.582 10.762 1.00 77.38 183 ILE A N 1
ATOM 1347 C CA . ILE A 1 183 ? 11.720 3.519 10.471 1.00 77.38 183 ILE A CA 1
ATOM 1348 C C . ILE A 1 183 ? 11.712 3.186 8.976 1.00 77.38 183 ILE A C 1
ATOM 1350 O O . ILE A 1 183 ? 12.768 3.107 8.354 1.00 77.38 183 ILE A O 1
ATOM 1354 N N . GLY A 1 184 ? 10.526 3.025 8.386 1.00 70.50 184 GLY A N 1
ATOM 1355 C CA . GLY A 1 184 ? 10.387 2.740 6.963 1.00 70.50 184 GLY A CA 1
ATOM 1356 C C . GLY A 1 184 ? 10.931 3.846 6.056 1.00 70.50 184 GLY A C 1
ATOM 1357 O O . GLY A 1 184 ? 11.558 3.541 5.046 1.00 70.50 184 GLY A O 1
ATOM 1358 N N . LEU A 1 185 ? 10.742 5.111 6.434 1.00 74.88 185 LEU A N 1
ATOM 1359 C CA . LEU A 1 185 ? 11.205 6.279 5.684 1.00 74.88 185 LEU A CA 1
ATOM 1360 C C . LEU A 1 185 ? 12.732 6.428 5.719 1.00 74.88 185 LEU A C 1
ATOM 1362 O O . LEU A 1 185 ? 13.342 6.721 4.696 1.00 74.88 185 LEU A O 1
ATOM 1366 N N . VAL A 1 186 ? 13.354 6.140 6.866 1.00 80.81 186 VAL A N 1
ATOM 1367 C CA . VAL A 1 186 ? 14.819 6.082 6.993 1.00 80.81 186 VAL A CA 1
ATOM 1368 C C . VAL A 1 186 ? 15.392 4.942 6.151 1.00 80.81 186 VAL A C 1
ATOM 1370 O O . VAL A 1 186 ? 16.367 5.146 5.433 1.00 80.81 186 VAL A O 1
ATOM 1373 N N . ILE A 1 187 ? 14.779 3.751 6.187 1.00 73.12 187 ILE A N 1
ATOM 1374 C CA . ILE A 1 187 ? 15.202 2.628 5.334 1.00 73.12 187 ILE A CA 1
ATOM 1375 C C . ILE A 1 187 ? 15.090 3.011 3.852 1.00 73.12 187 ILE A C 1
ATOM 1377 O O . ILE A 1 187 ? 16.012 2.736 3.089 1.00 73.12 187 ILE A O 1
ATOM 1381 N N . ALA A 1 188 ? 14.007 3.683 3.449 1.00 67.81 188 ALA A N 1
ATOM 1382 C CA . ALA A 1 188 ? 13.839 4.164 2.080 1.00 67.81 188 ALA A CA 1
ATOM 1383 C C . ALA A 1 188 ? 14.925 5.180 1.678 1.00 67.81 188 ALA A C 1
ATOM 1385 O O . ALA A 1 188 ? 15.473 5.063 0.587 1.00 67.81 188 ALA A O 1
ATOM 1386 N N . GLY A 1 189 ? 15.291 6.116 2.563 1.00 70.44 189 GLY A N 1
ATOM 1387 C CA . GLY A 1 189 ? 16.394 7.056 2.328 1.00 70.44 189 GLY A CA 1
ATOM 1388 C C . GLY A 1 189 ? 17.757 6.369 2.186 1.00 70.44 189 GLY A C 1
ATOM 1389 O O . GLY A 1 189 ? 18.544 6.740 1.321 1.00 70.44 189 GLY A O 1
ATOM 1390 N N . ILE A 1 190 ? 18.021 5.317 2.972 1.00 77.56 190 ILE A N 1
ATOM 1391 C CA . ILE A 1 190 ? 19.239 4.499 2.832 1.00 77.56 190 ILE A CA 1
ATOM 1392 C C . ILE A 1 190 ? 19.253 3.780 1.480 1.00 77.56 190 ILE A C 1
ATOM 1394 O O . ILE A 1 190 ? 20.264 3.812 0.786 1.00 77.56 190 ILE A O 1
ATOM 1398 N N . LEU A 1 191 ? 18.143 3.145 1.092 1.00 67.81 191 LEU A N 1
ATOM 1399 C CA . LEU A 1 191 ? 18.046 2.436 -0.186 1.00 67.81 191 LEU A CA 1
ATOM 1400 C C . LEU A 1 191 ? 18.202 3.393 -1.375 1.00 67.81 191 LEU A C 1
ATOM 1402 O O . LEU A 1 191 ? 18.950 3.081 -2.296 1.00 67.81 191 LEU A O 1
ATOM 1406 N N . GLY A 1 192 ? 17.569 4.569 -1.329 1.00 67.12 192 GLY A N 1
ATOM 1407 C CA . GLY A 1 192 ? 17.714 5.602 -2.359 1.00 67.12 192 GLY A CA 1
ATOM 1408 C C . GLY A 1 192 ? 19.146 6.126 -2.496 1.00 67.12 192 GLY A C 1
ATOM 1409 O O . GLY A 1 192 ? 19.601 6.365 -3.607 1.00 67.12 192 GLY A O 1
ATOM 1410 N N . ALA A 1 193 ? 19.888 6.231 -1.389 1.00 72.88 193 ALA A N 1
ATOM 1411 C CA . ALA A 1 193 ? 21.290 6.652 -1.410 1.00 72.88 193 ALA A CA 1
ATOM 1412 C C . ALA A 1 193 ? 22.259 5.561 -1.910 1.00 72.88 193 ALA A C 1
ATOM 1414 O O . ALA A 1 193 ? 23.365 5.881 -2.345 1.00 72.88 193 ALA A O 1
ATOM 1415 N N . VAL A 1 194 ? 21.884 4.281 -1.803 1.00 73.00 194 VAL A N 1
ATOM 1416 C CA . VAL A 1 194 ? 22.770 3.135 -2.083 1.00 73.00 194 VAL A CA 1
ATOM 1417 C C . VAL A 1 194 ? 22.522 2.508 -3.458 1.00 73.00 194 VAL A C 1
ATOM 1419 O O . VAL A 1 194 ? 23.439 1.893 -3.996 1.00 73.00 194 VAL A O 1
ATOM 1422 N N . ILE A 1 195 ? 21.324 2.636 -4.035 1.00 67.19 195 ILE A N 1
ATOM 1423 C CA . ILE A 1 195 ? 20.962 1.999 -5.310 1.00 67.19 195 ILE A CA 1
ATOM 1424 C C . ILE A 1 195 ? 21.208 2.980 -6.477 1.00 67.19 195 ILE A C 1
ATOM 1426 O O . ILE A 1 195 ? 20.414 3.904 -6.656 1.00 67.19 195 ILE A O 1
ATOM 1430 N N . PRO A 1 196 ? 22.272 2.803 -7.289 1.00 62.69 196 PRO A N 1
ATOM 1431 C CA . PRO A 1 196 ? 22.515 3.639 -8.463 1.00 62.69 196 PRO A CA 1
ATOM 1432 C C . PRO A 1 196 ? 21.486 3.365 -9.569 1.00 62.69 196 PRO A C 1
ATOM 1434 O O . PRO A 1 196 ? 21.098 2.219 -9.802 1.00 62.69 196 PRO A O 1
ATOM 1437 N N . ALA A 1 197 ? 21.071 4.421 -10.275 1.00 52.53 197 ALA A N 1
ATOM 1438 C CA . ALA A 1 197 ? 20.088 4.341 -11.361 1.00 52.53 197 ALA A CA 1
ATOM 1439 C C . ALA A 1 197 ? 20.569 3.475 -12.544 1.00 52.53 197 ALA A C 1
ATOM 1441 O O . ALA A 1 197 ? 19.754 2.860 -13.227 1.00 52.53 197 ALA A O 1
ATOM 1442 N N . ASP A 1 198 ? 21.887 3.359 -12.714 1.00 61.81 198 ASP A N 1
ATOM 1443 C CA . ASP A 1 198 ? 22.541 2.653 -13.822 1.00 61.81 198 ASP A CA 1
ATOM 1444 C C . ASP A 1 198 ? 22.668 1.136 -13.570 1.00 61.81 198 ASP A C 1
ATOM 1446 O O . ASP A 1 198 ? 23.180 0.394 -14.405 1.00 61.81 198 ASP A O 1
ATOM 1450 N N . PHE A 1 199 ? 22.197 0.633 -12.416 1.00 62.28 199 PHE A N 1
ATOM 1451 C CA . PHE A 1 199 ? 22.283 -0.792 -12.054 1.00 62.28 199 PHE A CA 1
ATOM 1452 C C . PHE A 1 199 ? 21.570 -1.720 -13.054 1.00 62.28 199 PHE A C 1
ATOM 1454 O O . PHE A 1 199 ? 21.856 -2.916 -13.122 1.00 62.28 199 PHE A O 1
ATOM 1461 N N . LEU A 1 200 ? 20.624 -1.180 -13.822 1.00 57.75 200 LEU A N 1
ATOM 1462 C CA . LEU A 1 200 ? 19.822 -1.929 -14.785 1.00 57.75 200 LEU A CA 1
ATOM 1463 C C . LEU A 1 200 ? 20.417 -1.948 -16.200 1.00 57.75 200 LEU A C 1
ATOM 1465 O O . LEU A 1 200 ? 19.949 -2.730 -17.034 1.00 57.75 200 LEU A O 1
ATOM 1469 N N . ASP A 1 201 ? 21.464 -1.165 -16.469 1.00 57.72 201 ASP A N 1
ATOM 1470 C CA . ASP A 1 201 ? 22.091 -1.121 -17.787 1.00 57.72 201 ASP A CA 1
ATOM 1471 C C . ASP A 1 201 ? 22.838 -2.437 -18.065 1.00 57.72 201 ASP A C 1
ATOM 1473 O O . ASP A 1 201 ? 23.791 -2.814 -17.384 1.00 57.72 201 ASP A O 1
ATOM 1477 N N . GLY A 1 202 ? 22.367 -3.180 -19.071 1.00 60.94 202 GLY A N 1
ATOM 1478 C CA . GLY A 1 202 ? 22.969 -4.437 -19.536 1.00 60.94 202 GLY A CA 1
ATOM 1479 C C . GLY A 1 202 ? 22.290 -5.733 -19.068 1.00 60.94 202 GLY A C 1
ATOM 1480 O O . GLY A 1 202 ? 22.560 -6.782 -19.649 1.00 60.94 202 GLY A O 1
ATOM 1481 N N . TYR A 1 203 ? 21.366 -5.684 -18.097 1.00 63.50 203 TYR A N 1
ATOM 1482 C CA . TYR A 1 203 ? 20.642 -6.873 -17.593 1.00 63.50 203 TYR A CA 1
ATOM 1483 C C . TYR A 1 203 ? 19.165 -6.944 -18.029 1.00 63.50 203 TYR A C 1
ATOM 1485 O O . TYR A 1 203 ? 18.466 -7.921 -17.741 1.00 63.50 203 TYR A O 1
ATOM 1493 N N . LEU A 1 204 ? 18.683 -5.935 -18.762 1.00 65.88 204 LEU A N 1
ATOM 1494 C CA . LEU A 1 204 ? 17.322 -5.854 -19.301 1.00 65.88 204 LEU A CA 1
ATOM 1495 C C . LEU A 1 204 ? 17.163 -6.764 -20.534 1.00 65.88 204 LEU A C 1
ATOM 1497 O O . LEU A 1 204 ? 17.225 -6.328 -21.679 1.00 65.88 204 LEU A O 1
ATOM 1501 N N . GLY A 1 205 ? 17.002 -8.067 -20.294 1.00 62.28 205 GLY A N 1
ATOM 1502 C CA . GLY A 1 205 ? 16.680 -9.061 -21.324 1.00 62.28 205 GLY A CA 1
ATOM 1503 C C . GLY A 1 205 ? 15.173 -9.224 -21.582 1.00 62.28 205 GLY A C 1
ATOM 1504 O O . GLY A 1 205 ? 14.333 -8.537 -21.004 1.00 62.28 205 GLY A O 1
ATOM 1505 N N . ARG A 1 206 ? 14.809 -10.195 -22.430 1.00 67.00 206 ARG A N 1
ATOM 1506 C CA . ARG A 1 206 ? 13.417 -10.652 -22.615 1.00 67.00 206 ARG A CA 1
ATOM 1507 C C . ARG A 1 206 ? 13.133 -11.883 -21.745 1.00 67.00 206 ARG A C 1
ATOM 1509 O O . ARG A 1 206 ? 14.003 -12.736 -21.588 1.00 67.00 206 ARG A O 1
ATOM 1516 N N . GLY A 1 207 ? 11.901 -12.014 -21.250 1.00 79.38 207 GLY A N 1
ATOM 1517 C CA . GLY A 1 207 ? 11.413 -13.210 -20.550 1.00 79.38 207 GLY A CA 1
ATOM 1518 C C . GLY A 1 207 ? 11.427 -13.110 -19.020 1.00 79.38 207 GLY A C 1
ATOM 1519 O O . GLY A 1 207 ? 11.575 -12.041 -18.445 1.00 79.38 207 GLY A O 1
ATOM 1520 N N . ALA A 1 208 ? 11.274 -14.246 -18.335 1.00 87.31 208 ALA A N 1
ATOM 1521 C CA . ALA A 1 208 ? 11.068 -14.298 -16.881 1.00 87.31 208 ALA A CA 1
ATOM 1522 C C . ALA A 1 208 ? 12.167 -13.611 -16.040 1.00 87.31 208 ALA A C 1
ATOM 1524 O O . ALA A 1 208 ? 11.892 -13.146 -14.934 1.00 87.31 208 ALA A O 1
ATOM 1525 N N . LEU A 1 209 ? 13.401 -13.532 -16.554 1.00 87.19 209 LEU A N 1
ATOM 1526 C CA . LEU A 1 209 ? 14.520 -12.897 -15.856 1.00 87.19 209 LEU A CA 1
ATOM 1527 C C . LEU A 1 209 ? 14.331 -11.380 -15.712 1.00 87.19 209 LEU A C 1
ATOM 1529 O O . LEU A 1 209 ? 14.611 -10.844 -14.644 1.00 87.19 209 LEU A O 1
ATOM 1533 N N . SER A 1 210 ? 13.819 -10.691 -16.740 1.00 86.69 210 SER A N 1
ATOM 1534 C CA . SER A 1 210 ? 13.581 -9.242 -16.663 1.00 86.69 210 SER A CA 1
ATOM 1535 C C . SER A 1 210 ? 12.453 -8.912 -15.693 1.00 86.69 210 SER A C 1
ATOM 1537 O O . SER A 1 210 ? 12.562 -7.955 -14.931 1.00 86.69 210 SER A O 1
ATOM 1539 N N . ILE A 1 211 ? 11.414 -9.751 -15.654 1.00 91.00 211 ILE A N 1
ATOM 1540 C CA . ILE A 1 211 ? 10.323 -9.666 -14.677 1.00 91.00 211 ILE A CA 1
ATOM 1541 C C . ILE A 1 211 ? 10.881 -9.805 -13.258 1.00 91.00 211 ILE A C 1
ATOM 1543 O O . ILE A 1 211 ? 10.587 -8.978 -12.397 1.00 91.00 211 ILE A O 1
ATOM 1547 N N . LEU A 1 212 ? 11.724 -10.813 -13.014 1.00 91.06 212 LEU A N 1
ATOM 1548 C CA . LEU A 1 212 ? 12.316 -11.037 -11.697 1.00 91.06 212 LEU A CA 1
ATOM 1549 C C . LEU A 1 212 ? 13.224 -9.874 -11.271 1.00 91.06 212 LEU A C 1
ATOM 1551 O O . LEU A 1 212 ? 13.127 -9.417 -10.135 1.00 91.06 212 LEU A O 1
ATOM 1555 N N . LEU A 1 213 ? 14.063 -9.364 -12.178 1.00 87.31 213 LEU A N 1
ATOM 1556 C CA . LEU A 1 213 ? 14.916 -8.200 -11.919 1.00 87.31 213 LEU A CA 1
ATOM 1557 C C . LEU A 1 213 ? 14.084 -6.954 -11.594 1.00 87.31 213 LEU A C 1
ATOM 1559 O O . LEU A 1 213 ? 14.337 -6.297 -10.586 1.00 87.31 213 LEU A O 1
ATOM 1563 N N . MET A 1 214 ? 13.040 -6.677 -12.380 1.00 87.38 214 MET A N 1
ATOM 1564 C CA . MET A 1 214 ? 12.123 -5.560 -12.133 1.00 87.38 214 MET A CA 1
ATOM 1565 C C . MET A 1 214 ? 11.373 -5.685 -10.812 1.00 87.38 214 MET A C 1
ATOM 1567 O O . MET A 1 214 ? 11.116 -4.679 -10.160 1.00 87.38 214 MET A O 1
ATOM 1571 N N . MET A 1 215 ? 11.043 -6.900 -10.379 1.00 89.25 215 MET A N 1
ATOM 1572 C CA . MET A 1 215 ? 10.456 -7.126 -9.059 1.00 89.25 215 MET A CA 1
ATOM 1573 C C . MET A 1 215 ? 11.467 -6.896 -7.937 1.00 89.25 215 MET A C 1
ATOM 1575 O O . MET A 1 215 ? 11.131 -6.250 -6.950 1.00 89.25 215 MET A O 1
ATOM 1579 N N . ILE A 1 216 ? 12.699 -7.396 -8.076 1.00 86.75 216 ILE A N 1
ATOM 1580 C CA . ILE A 1 216 ? 13.763 -7.198 -7.079 1.00 86.75 216 ILE A CA 1
ATOM 1581 C C . ILE A 1 216 ? 14.068 -5.711 -6.904 1.00 86.75 216 ILE A C 1
ATOM 1583 O O . ILE A 1 216 ? 14.320 -5.277 -5.786 1.00 86.75 216 ILE A O 1
ATOM 1587 N N . VAL A 1 217 ? 14.015 -4.938 -7.988 1.00 81.81 217 VAL A N 1
ATOM 1588 C CA . VAL A 1 217 ? 14.198 -3.486 -7.955 1.00 81.81 217 VAL A CA 1
ATOM 1589 C C . VAL A 1 217 ? 12.931 -2.770 -7.482 1.00 81.81 217 VAL A C 1
ATOM 1591 O O . VAL A 1 217 ? 13.014 -1.848 -6.682 1.00 81.81 217 VAL A O 1
ATOM 1594 N N . GLY A 1 218 ? 11.747 -3.209 -7.905 1.00 84.25 218 GLY A N 1
ATOM 1595 C CA . GLY A 1 218 ? 10.474 -2.602 -7.522 1.00 84.25 218 GLY A CA 1
ATOM 1596 C C . GLY A 1 218 ? 10.150 -2.753 -6.037 1.00 84.25 218 GLY A C 1
ATOM 1597 O O . GLY A 1 218 ? 9.785 -1.773 -5.403 1.00 84.25 218 GLY A O 1
ATOM 1598 N N . ILE A 1 219 ? 10.322 -3.947 -5.457 1.00 86.62 219 ILE A N 1
ATOM 1599 C CA . ILE A 1 219 ? 9.907 -4.247 -4.072 1.00 86.62 219 ILE A CA 1
ATOM 1600 C C . ILE A 1 219 ? 10.558 -3.322 -3.017 1.00 86.62 219 ILE A C 1
ATOM 1602 O O . ILE A 1 219 ? 9.879 -2.920 -2.066 1.00 86.62 219 ILE A O 1
ATOM 1606 N N . PRO A 1 220 ? 11.859 -2.984 -3.118 1.00 75.81 220 PRO A N 1
ATOM 1607 C CA . PRO A 1 220 ? 12.503 -2.058 -2.191 1.00 75.81 220 PRO A CA 1
ATOM 1608 C C . PRO A 1 220 ? 12.227 -0.582 -2.504 1.00 75.81 220 PRO A C 1
ATOM 1610 O O . PRO A 1 220 ? 12.317 0.249 -1.598 1.00 75.81 220 PRO A O 1
ATOM 1613 N N . ILE A 1 221 ? 11.928 -0.241 -3.762 1.00 75.81 221 ILE A N 1
ATOM 1614 C CA . ILE A 1 221 ? 11.792 1.147 -4.207 1.00 75.81 221 ILE A CA 1
ATOM 1615 C C . ILE A 1 221 ? 10.474 1.747 -3.717 1.00 75.81 221 IL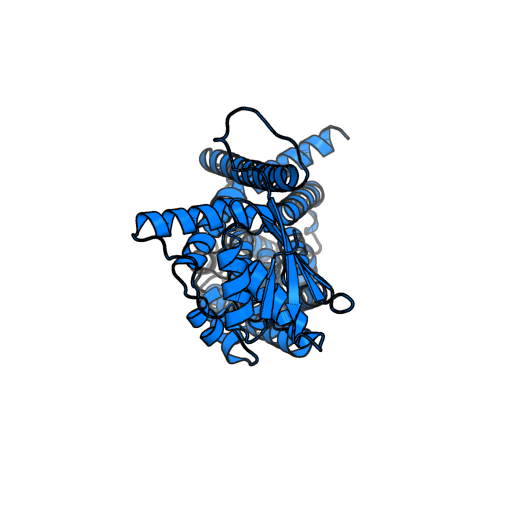E A C 1
ATOM 1617 O O . ILE A 1 221 ? 9.379 1.260 -3.982 1.00 75.81 221 ILE A O 1
ATOM 1621 N N . TYR A 1 222 ? 10.585 2.887 -3.040 1.00 70.81 222 TYR A N 1
ATOM 1622 C CA . TYR A 1 222 ? 9.444 3.644 -2.546 1.00 70.81 222 TYR A CA 1
ATOM 1623 C C . TYR A 1 222 ? 8.931 4.613 -3.621 1.00 70.81 222 TYR A C 1
ATOM 1625 O O . TYR A 1 222 ? 9.248 5.801 -3.601 1.00 70.81 222 TYR A O 1
ATOM 1633 N N . VAL A 1 223 ? 8.145 4.119 -4.581 1.00 74.62 223 VAL A N 1
ATOM 1634 C CA . VAL A 1 223 ? 7.564 4.951 -5.651 1.00 74.62 223 VAL A CA 1
ATOM 1635 C C . VAL A 1 223 ? 6.044 4.791 -5.678 1.00 74.62 223 VAL A C 1
ATOM 1637 O O . VAL A 1 223 ? 5.510 3.687 -5.597 1.00 74.62 223 VAL A O 1
ATOM 1640 N N . CYS A 1 224 ? 5.320 5.910 -5.761 1.00 81.12 224 CYS A N 1
ATOM 1641 C CA . CYS A 1 224 ? 3.860 5.905 -5.836 1.00 81.12 224 CYS A CA 1
ATOM 1642 C C . CYS A 1 224 ? 3.358 5.428 -7.212 1.00 81.12 224 CYS A C 1
ATOM 1644 O O . CYS A 1 224 ? 4.075 5.476 -8.212 1.00 81.12 224 CYS A O 1
ATOM 1646 N N . ALA A 1 225 ? 2.095 4.996 -7.280 1.00 81.88 225 ALA A N 1
ATOM 1647 C CA . ALA A 1 225 ? 1.499 4.449 -8.500 1.00 81.88 225 ALA A CA 1
ATOM 1648 C C . ALA A 1 225 ? 1.601 5.383 -9.715 1.00 81.88 225 ALA A C 1
ATOM 1650 O O . ALA A 1 225 ? 1.804 4.907 -10.829 1.00 81.88 225 ALA A O 1
ATOM 1651 N N . THR A 1 226 ? 1.473 6.696 -9.522 1.00 78.06 226 THR A N 1
ATOM 1652 C CA . THR A 1 226 ? 1.601 7.713 -10.577 1.00 78.06 226 THR A CA 1
ATOM 1653 C C . THR A 1 226 ? 3.044 7.883 -11.038 1.00 78.06 226 THR A C 1
ATOM 1655 O O . THR A 1 226 ? 3.307 7.750 -12.229 1.00 78.06 226 THR A O 1
ATOM 1658 N N . ALA A 1 227 ? 3.992 8.073 -10.117 1.00 76.00 227 ALA A N 1
ATOM 1659 C CA . ALA A 1 227 ? 5.408 8.233 -10.460 1.00 76.00 227 ALA A CA 1
ATOM 1660 C C . ALA A 1 227 ? 6.048 6.949 -11.024 1.00 76.00 227 ALA A C 1
ATOM 1662 O O . ALA A 1 227 ? 7.007 7.020 -11.787 1.00 76.00 227 ALA A O 1
ATOM 1663 N N . SER A 1 228 ? 5.500 5.770 -10.709 1.00 85.56 228 SER A N 1
ATOM 1664 C CA . SER A 1 228 ? 5.985 4.501 -11.270 1.00 85.56 228 SER A CA 1
ATOM 1665 C C . SER A 1 228 ? 5.687 4.344 -12.766 1.00 85.56 228 SER A C 1
ATOM 1667 O O . SER A 1 228 ? 6.386 3.589 -13.435 1.00 85.56 228 SER A O 1
ATOM 1669 N N . VAL A 1 229 ? 4.696 5.065 -13.313 1.00 85.69 229 VAL A N 1
ATOM 1670 C CA . VAL A 1 229 ? 4.297 4.958 -14.729 1.00 85.69 229 VAL A CA 1
ATOM 1671 C C . VAL A 1 229 ? 5.358 5.510 -15.683 1.00 85.69 229 VAL A C 1
ATOM 1673 O O . VAL A 1 229 ? 5.776 4.752 -16.558 1.00 85.69 229 VAL A O 1
ATOM 1676 N N . PRO A 1 230 ? 5.855 6.755 -15.523 1.00 74.81 230 PRO A N 1
ATOM 1677 C CA . PRO A 1 230 ? 6.963 7.250 -16.337 1.00 74.81 230 PRO A CA 1
ATOM 1678 C C . PRO A 1 230 ? 8.213 6.373 -16.228 1.00 74.81 230 PRO A C 1
ATOM 1680 O O . PRO A 1 230 ? 8.859 6.103 -17.233 1.00 74.81 230 PRO A O 1
ATOM 1683 N N . VAL A 1 231 ? 8.528 5.875 -15.027 1.00 82.38 231 VAL A N 1
ATOM 1684 C CA . VAL A 1 231 ? 9.680 4.985 -14.805 1.00 82.38 231 VAL A CA 1
ATOM 1685 C C . VAL A 1 231 ? 9.514 3.670 -15.573 1.00 82.38 231 VAL A C 1
ATOM 1687 O O . VAL A 1 231 ? 10.427 3.240 -16.273 1.00 82.38 231 VAL A O 1
ATOM 1690 N N . ALA A 1 232 ? 8.329 3.060 -15.510 1.00 84.12 232 ALA A N 1
ATOM 1691 C CA . ALA A 1 232 ? 8.012 1.856 -16.269 1.00 84.12 232 ALA A CA 1
ATOM 1692 C C . ALA A 1 232 ? 8.079 2.093 -17.788 1.00 84.12 232 ALA A C 1
ATOM 1694 O O . ALA A 1 232 ? 8.616 1.254 -18.509 1.00 84.12 232 ALA A O 1
ATOM 1695 N N . ALA A 1 233 ? 7.591 3.240 -18.274 1.00 80.06 233 ALA A N 1
ATOM 1696 C CA . ALA A 1 233 ? 7.701 3.622 -19.681 1.00 80.06 233 ALA A CA 1
ATOM 1697 C C . ALA A 1 233 ? 9.172 3.762 -20.113 1.00 80.06 233 ALA A C 1
ATOM 1699 O O . ALA A 1 233 ? 9.561 3.194 -21.133 1.00 80.06 233 ALA A O 1
ATOM 1700 N N . SER A 1 234 ? 10.009 4.425 -19.304 1.00 76.44 234 SER A N 1
ATOM 1701 C CA . SER A 1 234 ? 11.461 4.519 -19.517 1.00 76.44 234 SER A CA 1
ATOM 1702 C C . SER A 1 234 ? 12.126 3.148 -19.612 1.00 76.44 234 SER A C 1
ATOM 1704 O O . SER A 1 234 ? 12.948 2.925 -20.495 1.00 76.44 234 SER A O 1
ATOM 1706 N N . PHE A 1 235 ? 11.743 2.189 -18.768 1.00 78.38 235 PHE A N 1
ATOM 1707 C CA . PHE A 1 235 ? 12.286 0.836 -18.868 1.00 78.38 235 PHE A CA 1
ATOM 1708 C C . PHE A 1 235 ? 11.877 0.119 -20.152 1.00 78.38 235 PHE A C 1
ATOM 1710 O O . PHE A 1 235 ? 12.713 -0.557 -20.747 1.00 78.38 235 PHE A O 1
ATOM 1717 N N . ILE A 1 236 ? 10.635 0.285 -20.615 1.00 79.94 236 ILE A N 1
ATOM 1718 C CA . ILE A 1 236 ? 10.204 -0.272 -21.906 1.00 79.94 236 ILE A CA 1
ATOM 1719 C C . ILE A 1 236 ? 11.034 0.328 -23.048 1.00 79.94 236 ILE A C 1
ATOM 1721 O O . ILE A 1 236 ? 11.480 -0.407 -23.928 1.00 79.94 236 ILE A O 1
ATOM 1725 N N . PHE A 1 237 ? 11.315 1.634 -23.008 1.00 75.94 237 PHE A N 1
ATOM 1726 C CA . PHE A 1 237 ? 12.199 2.282 -23.980 1.00 75.94 237 PHE A CA 1
ATOM 1727 C C . PHE A 1 237 ? 13.631 1.748 -23.963 1.00 75.94 237 PHE A C 1
ATOM 1729 O O . PHE A 1 237 ? 14.237 1.600 -25.021 1.00 75.94 237 PHE A O 1
ATOM 1736 N N . LEU A 1 238 ? 14.156 1.429 -22.779 1.00 74.38 238 LEU A N 1
ATOM 1737 C CA . LEU A 1 238 ? 15.466 0.793 -22.607 1.00 74.38 238 LEU A CA 1
ATOM 1738 C C . LEU A 1 238 ? 15.463 -0.698 -23.000 1.00 74.38 238 LEU A C 1
ATOM 1740 O O . LEU A 1 238 ? 16.500 -1.352 -22.939 1.00 74.38 238 LEU A O 1
ATOM 1744 N N . GLY A 1 239 ? 14.320 -1.240 -23.434 1.00 75.62 239 GLY A N 1
ATOM 1745 C CA . GLY A 1 239 ? 14.189 -2.602 -23.952 1.00 75.62 239 GLY A CA 1
ATOM 1746 C C . GLY A 1 239 ? 13.598 -3.618 -22.973 1.00 75.62 239 GLY A C 1
ATOM 1747 O O . GLY A 1 239 ? 13.561 -4.807 -23.299 1.00 75.62 239 GLY A O 1
ATOM 1748 N N . ALA A 1 240 ? 13.110 -3.193 -21.801 1.00 81.44 240 ALA A N 1
ATOM 1749 C CA . ALA A 1 240 ? 12.386 -4.075 -20.887 1.00 81.44 240 ALA A CA 1
ATOM 1750 C C . ALA A 1 240 ? 11.104 -4.617 -21.538 1.00 81.44 240 ALA A C 1
ATOM 1752 O O . ALA A 1 240 ? 10.427 -3.921 -22.299 1.00 81.44 240 ALA A O 1
ATOM 1753 N N . SER A 1 241 ? 10.729 -5.855 -21.205 1.00 86.50 241 SER A N 1
ATOM 1754 C CA . SER A 1 241 ? 9.457 -6.404 -21.676 1.00 86.50 241 SER A CA 1
ATOM 1755 C C . SER A 1 241 ? 8.261 -5.694 -21.014 1.00 86.50 241 SER A C 1
ATOM 1757 O O . SER A 1 241 ? 8.358 -5.258 -19.860 1.00 86.50 241 SER A O 1
ATOM 1759 N N . PRO A 1 242 ? 7.111 -5.587 -21.705 1.00 87.81 242 PRO A N 1
ATOM 1760 C CA . PRO A 1 242 ? 5.882 -5.025 -21.140 1.00 87.81 242 PRO A CA 1
ATOM 1761 C C . PRO A 1 242 ? 5.477 -5.695 -19.823 1.00 87.81 242 PRO A C 1
ATOM 1763 O O . PRO A 1 242 ? 5.048 -5.027 -18.883 1.00 87.81 242 PRO A O 1
ATOM 1766 N N . GLY A 1 243 ? 5.646 -7.014 -19.731 1.00 90.56 243 GLY A N 1
ATOM 1767 C CA . GLY A 1 243 ? 5.401 -7.794 -18.528 1.00 90.56 243 GLY A CA 1
ATOM 1768 C C . GLY A 1 243 ? 6.334 -7.433 -17.378 1.00 90.56 243 GLY A C 1
ATOM 1769 O O . GLY A 1 243 ? 5.883 -7.352 -16.237 1.00 90.56 243 GLY A O 1
ATOM 1770 N N . ALA A 1 244 ? 7.607 -7.140 -17.658 1.00 90.56 244 ALA A N 1
ATOM 1771 C CA . ALA A 1 244 ? 8.548 -6.671 -16.643 1.00 90.56 244 ALA A CA 1
ATOM 1772 C C . ALA A 1 244 ? 8.160 -5.282 -16.113 1.00 90.56 244 ALA A C 1
ATOM 1774 O O . ALA A 1 244 ? 8.165 -5.056 -14.901 1.00 90.56 244 ALA A O 1
ATOM 1775 N N . ALA A 1 245 ? 7.730 -4.383 -17.002 1.00 89.81 245 ALA A N 1
ATOM 1776 C CA . ALA A 1 245 ? 7.193 -3.081 -16.623 1.00 89.81 245 ALA A CA 1
ATOM 1777 C C . ALA A 1 245 ? 5.917 -3.211 -15.772 1.00 89.81 245 ALA A C 1
ATOM 1779 O O . ALA A 1 245 ? 5.789 -2.546 -14.746 1.00 89.81 245 ALA A O 1
ATOM 1780 N N . LEU A 1 246 ? 4.994 -4.112 -16.129 1.00 91.94 246 LEU A N 1
ATOM 1781 C CA . LEU A 1 246 ? 3.808 -4.380 -15.313 1.00 91.94 246 LEU A CA 1
ATOM 1782 C C . LEU A 1 246 ? 4.176 -4.943 -13.935 1.00 91.94 246 LEU A C 1
ATOM 1784 O O . LEU A 1 246 ? 3.609 -4.515 -12.932 1.00 91.94 246 LEU A O 1
ATOM 1788 N N . ALA A 1 247 ? 5.121 -5.879 -13.868 1.00 93.62 247 ALA A N 1
ATOM 1789 C CA . ALA A 1 247 ? 5.565 -6.450 -12.603 1.00 93.62 247 ALA A CA 1
ATOM 1790 C C . ALA A 1 247 ? 6.146 -5.374 -11.672 1.00 93.62 247 ALA A C 1
ATOM 1792 O O . ALA A 1 247 ? 5.835 -5.372 -10.481 1.00 93.62 247 ALA A O 1
ATOM 1793 N N . PHE A 1 248 ? 6.889 -4.405 -12.218 1.00 91.56 248 PHE A N 1
ATOM 1794 C CA . PHE A 1 248 ? 7.315 -3.208 -11.490 1.00 91.56 248 PHE A CA 1
ATOM 1795 C C . PHE A 1 248 ? 6.126 -2.341 -11.035 1.00 91.56 248 PHE A C 1
ATOM 1797 O O . PHE A 1 248 ? 6.071 -1.945 -9.872 1.00 91.56 248 PHE A O 1
ATOM 1804 N N . LEU A 1 249 ? 5.137 -2.097 -11.905 1.00 92.12 249 LEU A N 1
ATOM 1805 C CA . LEU A 1 249 ? 3.931 -1.308 -11.594 1.00 92.12 249 LEU A CA 1
ATOM 1806 C C . LEU A 1 249 ? 2.996 -1.962 -10.562 1.00 92.12 249 LEU A C 1
ATOM 1808 O O . LEU A 1 249 ? 2.177 -1.264 -9.961 1.00 92.12 249 LEU A O 1
ATOM 1812 N N . ILE A 1 250 ? 3.094 -3.279 -10.369 1.00 94.06 250 ILE A N 1
ATOM 1813 C CA . ILE A 1 250 ? 2.407 -4.020 -9.305 1.00 94.06 250 ILE A CA 1
ATOM 1814 C C . ILE A 1 250 ? 3.251 -3.979 -8.028 1.00 94.06 250 ILE A C 1
ATOM 1816 O O . ILE A 1 250 ? 2.752 -3.590 -6.974 1.00 94.06 250 ILE A O 1
ATOM 1820 N N . ALA A 1 251 ? 4.527 -4.366 -8.111 1.00 92.62 251 ALA A N 1
ATOM 1821 C CA . ALA A 1 251 ? 5.382 -4.540 -6.943 1.00 92.62 251 ALA A CA 1
ATOM 1822 C C . ALA A 1 251 ? 5.783 -3.213 -6.283 1.00 92.62 251 ALA A C 1
ATOM 1824 O O . ALA A 1 251 ? 5.639 -3.081 -5.069 1.00 92.62 251 ALA A O 1
ATOM 1825 N N . GLY A 1 252 ? 6.230 -2.224 -7.061 1.00 89.19 252 GLY A N 1
ATOM 1826 C CA . GLY A 1 252 ? 6.746 -0.954 -6.540 1.00 89.19 252 GLY A CA 1
ATOM 1827 C C . GLY A 1 252 ? 5.722 -0.177 -5.712 1.00 89.19 252 GLY A C 1
ATOM 1828 O O . GLY A 1 252 ? 5.958 0.091 -4.536 1.00 89.19 252 GLY A O 1
ATOM 1829 N N . PRO A 1 253 ? 4.531 0.125 -6.253 1.00 87.44 253 PRO A N 1
ATOM 1830 C CA . PRO A 1 253 ? 3.511 0.827 -5.483 1.00 87.44 253 PRO A CA 1
ATOM 1831 C C . PRO A 1 253 ? 2.949 0.000 -4.317 1.00 87.44 253 PRO A C 1
ATOM 1833 O O . PRO A 1 253 ? 2.601 0.565 -3.281 1.00 87.44 253 PRO A O 1
ATOM 1836 N N . ALA A 1 254 ? 2.859 -1.329 -4.450 1.00 90.31 254 ALA A N 1
ATOM 1837 C CA . ALA A 1 254 ? 2.264 -2.183 -3.419 1.00 90.31 254 ALA A CA 1
ATOM 1838 C C . ALA A 1 254 ? 3.200 -2.499 -2.245 1.00 90.31 254 ALA A C 1
ATOM 1840 O O . ALA A 1 254 ? 2.714 -2.800 -1.153 1.00 90.31 254 ALA A O 1
ATOM 1841 N N . THR A 1 255 ? 4.521 -2.472 -2.444 1.00 88.44 255 THR A N 1
ATOM 1842 C CA . THR A 1 255 ? 5.491 -2.910 -1.432 1.00 88.44 255 THR A CA 1
ATOM 1843 C C . THR A 1 255 ? 6.563 -1.870 -1.182 1.00 88.44 255 THR A C 1
ATOM 1845 O O . THR A 1 255 ? 7.067 -1.232 -2.089 1.00 88.44 255 THR A O 1
ATOM 1848 N N . ASN A 1 256 ? 6.891 -1.686 0.092 1.00 83.94 256 ASN A N 1
ATOM 1849 C CA . ASN A 1 256 ? 8.073 -0.968 0.534 1.00 83.94 256 ASN A CA 1
ATOM 1850 C C . ASN A 1 256 ? 8.364 -1.305 2.006 1.00 83.94 256 ASN A C 1
ATOM 1852 O O . ASN A 1 256 ? 7.550 -1.914 2.706 1.00 83.94 256 ASN A O 1
ATOM 1856 N N . ALA A 1 257 ? 9.520 -0.879 2.514 1.00 81.50 257 ALA A N 1
ATOM 1857 C CA . ALA A 1 257 ? 9.907 -1.153 3.897 1.00 81.50 257 ALA A CA 1
ATOM 1858 C C . ALA A 1 257 ? 8.901 -0.602 4.935 1.00 81.50 257 ALA A C 1
ATOM 1860 O O . ALA A 1 257 ? 8.618 -1.265 5.938 1.00 81.50 257 ALA A O 1
ATOM 1861 N N . ALA A 1 258 ? 8.314 0.578 4.705 1.00 75.94 258 ALA A N 1
ATOM 1862 C CA . ALA A 1 258 ? 7.358 1.199 5.628 1.00 75.94 258 ALA A CA 1
ATOM 1863 C C . ALA A 1 258 ? 6.008 0.459 5.677 1.00 75.94 258 ALA A C 1
ATOM 1865 O O . ALA A 1 258 ? 5.468 0.209 6.757 1.00 75.94 258 ALA A O 1
ATOM 1866 N N . THR A 1 259 ? 5.473 0.065 4.521 1.00 83.19 259 THR A N 1
ATOM 1867 C CA . THR A 1 259 ? 4.226 -0.704 4.401 1.00 83.19 259 THR A CA 1
ATOM 1868 C C . THR A 1 259 ? 4.390 -2.076 5.039 1.00 83.19 259 THR A C 1
ATOM 1870 O O . THR A 1 259 ? 3.586 -2.440 5.894 1.00 83.19 259 THR A O 1
ATOM 1873 N N . LEU A 1 260 ? 5.465 -2.806 4.726 1.00 88.44 260 LEU A N 1
ATOM 1874 C CA . LEU A 1 260 ? 5.694 -4.152 5.261 1.00 88.44 260 LEU A CA 1
ATOM 1875 C C . LEU A 1 260 ? 5.857 -4.153 6.785 1.00 88.44 260 LEU A C 1
ATOM 1877 O O . LEU A 1 260 ? 5.245 -4.972 7.474 1.00 88.44 260 LEU A O 1
ATOM 1881 N N . THR A 1 261 ? 6.632 -3.211 7.331 1.00 84.38 261 THR A N 1
ATOM 1882 C CA . THR A 1 261 ? 6.802 -3.078 8.789 1.00 84.38 261 THR A CA 1
ATOM 1883 C C . THR A 1 261 ? 5.498 -2.699 9.488 1.00 84.38 261 THR A C 1
ATOM 1885 O O . THR A 1 261 ? 5.197 -3.230 10.561 1.00 84.38 261 THR A O 1
ATOM 1888 N N . THR A 1 262 ? 4.687 -1.839 8.874 1.00 81.62 262 THR A N 1
ATOM 1889 C CA . THR A 1 262 ? 3.408 -1.414 9.450 1.00 81.62 262 THR A CA 1
ATOM 1890 C C . THR A 1 262 ? 2.348 -2.514 9.372 1.00 81.62 262 THR A C 1
ATOM 1892 O O . THR A 1 262 ? 1.686 -2.796 10.371 1.00 81.62 262 THR A O 1
ATOM 1895 N N . ILE A 1 263 ? 2.242 -3.229 8.249 1.00 88.31 263 ILE A N 1
ATOM 1896 C CA . ILE A 1 263 ? 1.353 -4.392 8.102 1.00 88.31 263 ILE A CA 1
ATOM 1897 C C . ILE A 1 263 ? 1.732 -5.476 9.112 1.00 88.31 263 ILE A C 1
ATOM 1899 O O . ILE A 1 263 ? 0.856 -6.027 9.782 1.00 88.31 263 ILE A O 1
ATOM 1903 N N . ALA A 1 264 ? 3.030 -5.737 9.296 1.00 89.19 264 ALA A N 1
ATOM 1904 C CA . ALA A 1 264 ? 3.501 -6.705 10.281 1.00 89.19 264 ALA A CA 1
ATOM 1905 C C . ALA A 1 264 ? 3.091 -6.339 11.716 1.00 89.19 264 ALA A C 1
ATOM 1907 O O . ALA A 1 264 ? 2.856 -7.244 12.518 1.00 89.19 264 ALA A O 1
ATOM 1908 N N . ARG A 1 265 ? 2.973 -5.041 12.037 1.00 84.88 265 ARG A N 1
ATOM 1909 C CA . ARG A 1 265 ? 2.472 -4.569 13.337 1.00 84.88 265 ARG A CA 1
ATOM 1910 C C . ARG A 1 265 ? 0.950 -4.639 13.466 1.00 84.88 265 ARG A C 1
ATOM 1912 O O . ARG A 1 265 ? 0.476 -5.044 14.519 1.00 84.88 265 ARG A O 1
ATOM 1919 N N . ILE A 1 266 ? 0.195 -4.254 12.435 1.00 84.19 266 ILE A N 1
ATOM 1920 C CA . ILE A 1 266 ? -1.275 -4.147 12.513 1.00 84.19 266 ILE A CA 1
ATOM 1921 C C . ILE A 1 266 ? -1.959 -5.507 12.305 1.00 84.19 266 ILE A C 1
ATOM 1923 O O . ILE A 1 266 ? -2.862 -5.876 13.055 1.00 84.19 266 ILE A O 1
ATOM 1927 N N . LEU A 1 267 ? -1.546 -6.260 11.282 1.00 87.75 267 LEU A N 1
ATOM 1928 C CA . LEU A 1 267 ? -2.163 -7.534 10.890 1.00 87.75 267 LEU A CA 1
ATOM 1929 C C . LEU A 1 267 ? -1.379 -8.754 11.402 1.00 87.75 267 LEU A C 1
ATOM 1931 O O . LEU A 1 267 ? -1.918 -9.860 11.442 1.00 87.75 267 LEU A O 1
ATOM 1935 N N . GLY A 1 268 ? -0.126 -8.555 11.817 1.00 90.25 268 GLY A N 1
ATOM 1936 C CA . GLY A 1 268 ? 0.776 -9.601 12.291 1.00 90.25 268 GLY A CA 1
ATOM 1937 C C . GLY A 1 268 ? 1.765 -10.077 11.222 1.00 90.25 268 GLY A C 1
ATOM 1938 O O . GLY A 1 268 ? 1.536 -9.965 10.017 1.00 90.25 268 GLY A O 1
ATOM 1939 N N . ARG A 1 269 ? 2.884 -10.662 11.667 1.00 91.75 269 ARG A N 1
ATOM 1940 C CA . ARG A 1 269 ? 3.988 -11.097 10.788 1.00 91.75 269 ARG A CA 1
ATOM 1941 C C . ARG A 1 269 ? 3.565 -12.109 9.720 1.00 91.75 269 ARG A C 1
ATOM 1943 O O . ARG A 1 269 ? 4.006 -11.995 8.584 1.00 91.75 269 ARG A O 1
ATOM 1950 N N . ARG A 1 270 ? 2.696 -13.071 10.059 1.00 93.88 270 ARG A N 1
ATOM 1951 C CA . ARG A 1 270 ? 2.203 -14.076 9.096 1.00 93.88 270 ARG A CA 1
ATOM 1952 C C . ARG A 1 270 ? 1.434 -13.422 7.945 1.00 93.88 270 ARG A C 1
ATOM 1954 O O . ARG A 1 270 ? 1.688 -13.744 6.790 1.00 93.88 270 ARG A O 1
ATOM 1961 N N . ALA A 1 271 ? 0.564 -12.459 8.257 1.00 92.62 271 ALA A N 1
ATOM 1962 C CA . ALA A 1 271 ? -0.177 -11.704 7.250 1.00 92.62 271 ALA A CA 1
ATOM 1963 C C . ALA A 1 271 ? 0.754 -10.852 6.373 1.00 92.62 271 ALA A C 1
ATOM 1965 O O . ALA A 1 271 ? 0.567 -10.812 5.164 1.00 92.62 271 ALA A O 1
ATOM 1966 N N . ALA A 1 272 ? 1.790 -10.234 6.952 1.00 93.25 272 ALA A N 1
ATOM 1967 C CA . ALA A 1 272 ? 2.782 -9.468 6.190 1.00 93.25 272 ALA A CA 1
ATOM 1968 C C . ALA A 1 272 ? 3.600 -10.334 5.214 1.00 93.25 272 ALA A C 1
ATOM 1970 O O . ALA A 1 272 ? 3.855 -9.914 4.089 1.00 93.25 272 ALA A O 1
ATOM 1971 N N . VAL A 1 273 ? 3.979 -11.554 5.611 1.00 95.06 273 VAL A N 1
ATOM 1972 C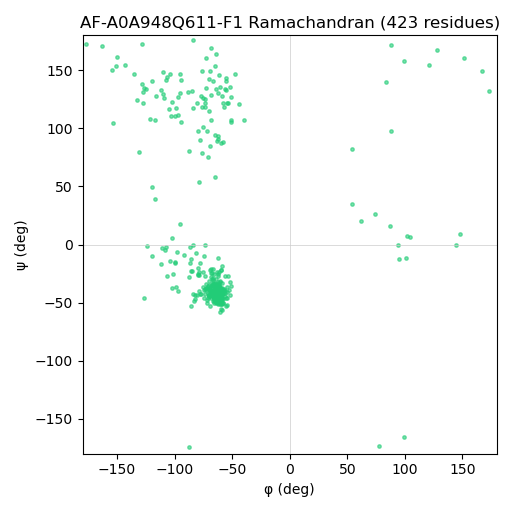 CA . VAL A 1 273 ? 4.673 -12.494 4.713 1.00 95.06 273 VAL A CA 1
ATOM 1973 C C . VAL A 1 273 ? 3.757 -12.927 3.570 1.00 95.06 273 VAL A C 1
ATOM 1975 O O . VAL A 1 273 ? 4.172 -12.896 2.417 1.00 95.06 273 VAL A O 1
ATOM 1978 N N . ILE A 1 274 ? 2.498 -13.272 3.862 1.00 95.94 274 ILE A N 1
ATOM 1979 C CA . ILE A 1 274 ? 1.518 -13.631 2.826 1.00 95.94 274 ILE A CA 1
ATOM 1980 C C . ILE A 1 274 ? 1.265 -12.454 1.884 1.00 95.94 274 ILE A C 1
ATOM 1982 O O . ILE A 1 274 ? 1.199 -12.656 0.676 1.00 95.94 274 ILE A O 1
ATOM 1986 N N . PHE A 1 275 ? 1.175 -11.232 2.411 1.00 95.56 275 PHE A N 1
ATOM 1987 C CA . PHE A 1 275 ? 1.063 -10.013 1.613 1.00 95.56 275 PHE A CA 1
ATOM 1988 C C . PHE A 1 275 ? 2.223 -9.904 0.615 1.00 95.56 275 PHE A C 1
ATOM 1990 O O . PHE A 1 275 ? 1.984 -9.807 -0.585 1.00 95.56 275 PHE A O 1
ATOM 1997 N N . LEU A 1 276 ? 3.471 -10.004 1.091 1.00 94.81 276 LEU A N 1
ATOM 1998 C CA . LEU A 1 276 ? 4.659 -9.914 0.238 1.00 94.81 276 LEU A CA 1
ATOM 1999 C C . LEU A 1 276 ? 4.702 -11.027 -0.819 1.00 94.81 276 LEU A C 1
ATOM 2001 O O . LEU A 1 276 ? 4.947 -10.751 -1.991 1.00 94.81 276 LEU A O 1
ATOM 2005 N N . LEU A 1 277 ? 4.423 -12.273 -0.425 1.00 95.81 277 LEU A N 1
ATOM 2006 C CA . LEU A 1 277 ? 4.380 -13.407 -1.352 1.00 95.81 277 LEU A CA 1
ATOM 2007 C C . LEU A 1 277 ? 3.274 -13.247 -2.397 1.00 95.81 277 LEU A C 1
ATOM 2009 O O . LEU A 1 277 ? 3.492 -13.557 -3.563 1.00 95.81 277 LEU A O 1
ATOM 2013 N N . THR A 1 278 ? 2.110 -12.727 -2.006 1.00 96.62 278 THR A N 1
ATOM 2014 C CA . THR A 1 278 ? 1.004 -12.473 -2.935 1.00 96.62 278 THR A CA 1
ATOM 2015 C C . THR A 1 278 ? 1.399 -11.423 -3.963 1.00 96.62 278 THR A C 1
ATOM 2017 O O . THR A 1 278 ? 1.172 -11.640 -5.151 1.00 96.62 278 THR A O 1
ATOM 2020 N N . VAL A 1 279 ? 2.014 -10.313 -3.536 1.00 95.44 279 VAL A N 1
ATOM 2021 C CA . VAL A 1 279 ? 2.513 -9.290 -4.466 1.00 95.44 279 VAL A CA 1
ATOM 2022 C C . VAL A 1 279 ? 3.536 -9.900 -5.414 1.00 95.44 279 VAL A C 1
ATOM 2024 O O . VAL A 1 279 ? 3.415 -9.714 -6.619 1.00 95.44 279 VAL A O 1
ATOM 2027 N N . ALA A 1 280 ? 4.493 -10.675 -4.899 1.00 95.50 280 ALA A N 1
ATOM 2028 C CA . ALA A 1 280 ? 5.522 -11.289 -5.727 1.00 95.50 280 ALA A CA 1
ATOM 2029 C C . ALA A 1 280 ? 4.931 -12.258 -6.768 1.00 95.50 280 ALA A C 1
ATOM 2031 O O . ALA A 1 280 ? 5.219 -12.146 -7.956 1.00 95.50 280 ALA A O 1
ATOM 2032 N N . VAL A 1 281 ? 4.054 -13.172 -6.345 1.00 96.25 281 VAL A N 1
ATOM 2033 C CA . VAL A 1 281 ? 3.408 -14.144 -7.239 1.00 96.25 281 VAL A CA 1
ATOM 2034 C C . VAL A 1 281 ? 2.511 -13.447 -8.262 1.00 96.25 281 VAL A C 1
ATOM 2036 O O . VAL A 1 281 ? 2.540 -13.805 -9.437 1.00 96.25 281 VAL A O 1
ATOM 2039 N N . SER A 1 282 ? 1.747 -12.435 -7.847 1.00 95.69 282 SER A N 1
ATOM 2040 C CA . SER A 1 282 ? 0.831 -11.716 -8.742 1.00 95.69 282 SER A CA 1
ATOM 2041 C C . SER A 1 282 ? 1.583 -10.826 -9.732 1.00 95.69 282 SER A C 1
ATOM 2043 O O . SER A 1 282 ? 1.208 -10.775 -10.899 1.00 95.69 282 SER A O 1
ATOM 2045 N N . ALA A 1 283 ? 2.677 -10.184 -9.309 1.00 95.38 283 ALA A N 1
ATOM 2046 C CA . ALA A 1 283 ? 3.553 -9.415 -10.189 1.00 95.38 283 ALA A CA 1
ATOM 2047 C C . ALA A 1 283 ? 4.238 -10.318 -11.222 1.00 95.38 283 ALA A C 1
ATOM 2049 O O . ALA A 1 283 ? 4.211 -10.017 -12.414 1.00 95.38 283 ALA A O 1
ATOM 2050 N N . PHE A 1 284 ? 4.785 -11.456 -10.785 1.00 95.81 284 PHE A N 1
ATOM 2051 C CA . PHE A 1 284 ? 5.451 -12.404 -11.675 1.00 95.81 284 PHE A CA 1
ATOM 2052 C C . PHE A 1 284 ? 4.470 -13.048 -12.662 1.00 95.81 284 PHE A C 1
ATOM 2054 O O . PHE A 1 284 ? 4.693 -13.032 -13.870 1.00 95.81 284 PHE A O 1
ATOM 2061 N N . GLY A 1 285 ? 3.351 -13.575 -12.156 1.00 95.19 285 GLY A N 1
ATOM 2062 C CA . GLY A 1 285 ? 2.316 -14.208 -12.971 1.00 95.19 285 GLY A CA 1
ATOM 2063 C C . GLY A 1 285 ? 1.624 -13.222 -13.911 1.00 95.19 285 GLY A C 1
ATOM 2064 O O . GLY A 1 285 ? 1.425 -13.536 -15.080 1.00 95.19 285 GLY A O 1
ATOM 2065 N N . GLY A 1 286 ? 1.314 -12.015 -13.432 1.00 93.56 286 GLY A N 1
ATOM 2066 C CA . GLY A 1 286 ? 0.753 -10.938 -14.246 1.00 93.56 286 GLY A CA 1
ATOM 2067 C C . GLY A 1 286 ? 1.717 -10.478 -15.337 1.00 93.56 286 GLY A C 1
ATOM 2068 O O . GLY A 1 286 ? 1.296 -10.305 -16.477 1.00 93.56 286 GLY A O 1
ATOM 2069 N N . GLY A 1 287 ? 3.009 -10.355 -15.019 1.00 92.88 287 GLY A N 1
ATOM 2070 C CA . GLY A 1 287 ? 4.051 -10.037 -15.992 1.00 92.88 287 GLY A CA 1
ATOM 2071 C C . GLY A 1 287 ? 4.182 -11.104 -17.079 1.00 92.88 287 GLY A C 1
ATOM 2072 O O . GLY A 1 287 ? 4.154 -10.777 -18.262 1.00 92.88 287 GLY A O 1
ATOM 2073 N N . LEU A 1 288 ? 4.241 -12.386 -16.700 1.00 93.00 288 LEU A N 1
ATOM 2074 C CA . LEU A 1 288 ? 4.295 -13.496 -17.660 1.00 93.00 288 LEU A CA 1
ATOM 2075 C C . LEU A 1 288 ? 3.040 -13.564 -18.531 1.00 93.00 288 LEU A C 1
ATOM 2077 O O . LEU A 1 288 ? 3.139 -13.777 -19.738 1.00 93.00 288 LEU A O 1
ATOM 2081 N N . LEU A 1 289 ? 1.865 -13.369 -17.928 1.00 92.12 289 LEU A N 1
ATOM 2082 C CA . LEU A 1 289 ? 0.599 -13.332 -18.649 1.00 92.12 289 LEU A CA 1
ATOM 2083 C C . LEU A 1 289 ? 0.576 -12.176 -19.652 1.00 92.12 289 LEU A C 1
ATOM 2085 O O . LEU A 1 289 ? 0.143 -12.364 -20.784 1.00 92.12 289 LEU A O 1
ATOM 2089 N N . LEU A 1 290 ? 1.067 -10.996 -19.268 1.00 88.75 290 LEU A N 1
ATOM 2090 C CA . LEU A 1 290 ? 1.117 -9.849 -20.166 1.00 88.75 290 LEU A CA 1
ATOM 2091 C C . LEU A 1 290 ? 2.102 -10.073 -21.317 1.00 88.75 290 LEU A C 1
ATOM 2093 O O . LEU A 1 290 ? 1.744 -9.808 -22.461 1.00 88.75 290 LEU A O 1
ATOM 2097 N N . ASP A 1 291 ? 3.297 -10.604 -21.052 1.00 88.31 291 ASP A N 1
ATOM 2098 C CA . ASP A 1 291 ? 4.267 -10.953 -22.101 1.00 88.31 291 ASP A CA 1
ATOM 2099 C C . ASP A 1 291 ? 3.701 -12.024 -23.053 1.00 88.31 291 ASP A C 1
ATOM 2101 O O . ASP A 1 291 ? 3.909 -11.950 -24.264 1.00 88.31 291 ASP A O 1
ATOM 2105 N N . PHE A 1 292 ? 2.920 -12.977 -22.531 1.00 86.81 292 PHE A N 1
ATOM 2106 C CA . PHE A 1 292 ? 2.223 -13.985 -23.335 1.00 86.81 292 PHE A CA 1
ATOM 2107 C C . PHE A 1 292 ? 1.086 -13.403 -24.189 1.00 86.81 292 PHE A C 1
ATOM 2109 O O . PHE A 1 292 ? 0.905 -13.817 -25.333 1.00 86.81 292 PHE A O 1
ATOM 2116 N N . LEU A 1 293 ? 0.315 -12.452 -23.655 1.00 84.38 293 LEU A N 1
ATOM 2117 C CA . LEU A 1 293 ? -0.789 -11.797 -24.367 1.00 84.38 293 LEU A CA 1
ATOM 2118 C C . LEU A 1 293 ? -0.305 -10.718 -25.343 1.00 84.38 293 LEU A C 1
ATOM 2120 O O . LEU A 1 293 ? -1.004 -10.403 -26.305 1.00 84.38 293 LEU A O 1
ATOM 2124 N N . SER A 1 294 ? 0.885 -10.157 -25.113 1.00 72.00 294 SER A N 1
ATOM 2125 C CA . SER A 1 294 ? 1.457 -9.058 -25.896 1.00 72.00 294 SER A CA 1
ATOM 2126 C C . SER A 1 294 ? 2.798 -9.388 -26.588 1.00 72.00 294 SER A C 1
ATOM 2128 O O . SER A 1 294 ? 3.714 -8.565 -26.576 1.00 72.00 294 SER A O 1
ATOM 2130 N N . PRO A 1 295 ? 2.939 -10.513 -27.323 1.00 60.41 295 PRO A N 1
ATOM 2131 C CA . PRO A 1 295 ? 4.155 -10.792 -28.095 1.00 60.41 295 PRO A CA 1
ATOM 2132 C C . PRO A 1 295 ? 4.414 -9.750 -29.205 1.00 60.41 295 PRO A C 1
ATOM 2134 O O . PRO A 1 295 ? 5.509 -9.705 -29.760 1.00 60.41 295 PRO A O 1
ATOM 2137 N N . ARG A 1 296 ? 3.427 -8.888 -29.509 1.00 56.12 296 ARG A N 1
ATOM 2138 C CA . ARG A 1 296 ? 3.510 -7.729 -30.418 1.00 56.12 296 ARG A CA 1
ATOM 2139 C C . ARG A 1 296 ? 3.264 -6.386 -29.710 1.00 56.12 296 ARG A C 1
ATOM 2141 O O . ARG A 1 296 ? 2.583 -5.515 -30.236 1.00 56.12 296 ARG A O 1
ATOM 2148 N N . ALA A 1 297 ? 3.773 -6.203 -28.494 1.00 51.22 297 ALA A N 1
ATOM 2149 C CA . ALA A 1 297 ? 3.545 -4.977 -27.718 1.00 51.22 297 ALA A CA 1
ATOM 2150 C C . ALA A 1 297 ? 4.019 -3.672 -28.389 1.00 51.22 297 ALA A C 1
ATOM 2152 O O . ALA A 1 297 ? 3.531 -2.602 -28.029 1.00 51.22 297 ALA A O 1
ATOM 2153 N N . GLY A 1 298 ? 4.903 -3.755 -29.391 1.00 52.94 298 GLY A N 1
ATOM 2154 C CA . GLY A 1 298 ? 5.299 -2.605 -30.209 1.00 52.94 298 GLY A CA 1
ATOM 2155 C C . GLY A 1 298 ? 4.142 -1.937 -30.966 1.00 52.94 298 GLY A C 1
ATOM 2156 O O . GLY A 1 298 ? 4.248 -0.757 -31.271 1.00 52.94 298 GLY A O 1
ATOM 2157 N N . ASP A 1 299 ? 3.029 -2.643 -31.202 1.00 51.78 299 ASP A N 1
ATOM 2158 C CA . ASP A 1 299 ? 1.879 -2.111 -31.951 1.00 51.78 299 ASP A CA 1
ATOM 2159 C C . ASP A 1 299 ? 0.883 -1.328 -31.067 1.00 51.78 299 ASP A C 1
ATOM 2161 O O . ASP A 1 299 ? 0.035 -0.600 -31.581 1.00 51.78 299 ASP A O 1
ATOM 2165 N N . TRP A 1 300 ? 0.957 -1.482 -29.736 1.00 55.25 300 TRP A N 1
ATOM 2166 C CA . TRP A 1 300 ? -0.057 -0.983 -28.788 1.00 55.25 300 TRP A CA 1
ATOM 2167 C C . TRP A 1 300 ? 0.422 0.163 -27.900 1.00 55.25 300 TRP A C 1
ATOM 2169 O O . TRP A 1 300 ? -0.410 0.844 -27.295 1.00 55.25 300 TRP A O 1
ATOM 2179 N N . LEU A 1 301 ? 1.738 0.373 -27.797 1.00 57.31 301 LEU A N 1
ATOM 2180 C CA . LEU A 1 301 ? 2.263 1.577 -27.169 1.00 57.31 301 LEU A CA 1
ATOM 2181 C C . LEU A 1 301 ? 2.033 2.750 -28.131 1.00 57.31 301 LEU A C 1
ATOM 2183 O O . LEU A 1 301 ? 2.541 2.714 -29.255 1.00 57.31 301 LEU A O 1
ATOM 2187 N N . PRO A 1 302 ? 1.306 3.805 -27.724 1.00 55.81 302 PRO A N 1
ATOM 2188 C CA . PRO A 1 302 ? 1.317 5.046 -28.476 1.00 55.81 302 PRO A CA 1
ATOM 2189 C C . PRO A 1 302 ? 2.773 5.493 -28.619 1.00 55.81 302 PRO A C 1
ATOM 2191 O O . PRO A 1 302 ? 3.528 5.463 -27.646 1.00 55.81 302 PRO A O 1
ATOM 2194 N N . PHE A 1 303 ? 3.168 5.875 -29.834 1.00 50.94 303 PHE A N 1
ATOM 2195 C CA . PHE A 1 303 ? 4.475 6.456 -30.117 1.00 50.94 303 PHE A CA 1
ATOM 2196 C C . PHE A 1 303 ? 4.701 7.606 -29.129 1.00 50.94 303 PHE A C 1
ATOM 2198 O O . PHE A 1 303 ? 4.036 8.638 -29.211 1.00 50.94 303 PHE A O 1
ATOM 2205 N N . LEU A 1 304 ? 5.576 7.399 -28.146 1.00 50.03 304 LEU A N 1
ATOM 2206 C CA . LEU A 1 304 ? 5.909 8.393 -27.135 1.00 50.03 304 LEU A CA 1
ATOM 2207 C C . LEU A 1 304 ? 6.687 9.526 -27.814 1.00 50.03 304 LEU A C 1
ATOM 2209 O O . LEU A 1 304 ? 7.916 9.554 -27.857 1.00 50.03 304 LEU A O 1
ATOM 2213 N N . SER A 1 305 ? 5.948 10.466 -28.390 1.00 41.66 305 SER A N 1
ATOM 2214 C CA . SER A 1 305 ? 6.462 11.744 -28.847 1.00 41.66 305 SER A CA 1
ATOM 2215 C C . SER A 1 305 ? 6.694 12.640 -27.632 1.00 41.66 305 SER A C 1
ATOM 2217 O O . SER A 1 305 ? 5.753 13.208 -27.087 1.00 41.66 305 SER A O 1
ATOM 2219 N N . GLY A 1 306 ? 7.962 12.739 -27.226 1.00 44.38 306 GLY A N 1
ATOM 2220 C CA . GLY A 1 306 ? 8.540 13.878 -26.513 1.00 44.38 306 GLY A CA 1
ATOM 2221 C C . GLY A 1 306 ? 7.832 14.331 -25.235 1.00 44.38 306 GLY A C 1
ATOM 2222 O O . GLY A 1 306 ? 7.163 15.357 -25.233 1.00 44.38 306 GLY A O 1
ATOM 2223 N N . THR A 1 307 ? 8.097 13.667 -24.113 1.00 40.72 307 THR A N 1
ATOM 2224 C CA . THR A 1 307 ? 7.982 14.305 -22.793 1.00 40.72 307 THR A CA 1
ATOM 2225 C C . THR A 1 307 ? 9.330 14.214 -22.106 1.00 40.72 307 THR A C 1
ATOM 2227 O O . THR A 1 307 ? 9.790 13.128 -21.759 1.00 40.72 307 THR A O 1
ATOM 2230 N N . GLY A 1 308 ? 9.987 15.369 -22.017 1.00 34.00 308 GLY A N 1
ATOM 2231 C CA . GLY A 1 308 ? 11.335 15.520 -21.498 1.00 34.00 308 GLY A CA 1
ATOM 2232 C C . GLY A 1 308 ? 11.470 15.156 -20.022 1.00 34.00 308 GLY A C 1
ATOM 2233 O O . GLY A 1 308 ? 10.500 15.076 -19.269 1.00 34.00 308 GLY A O 1
ATOM 2234 N N . HIS A 1 309 ? 12.727 14.968 -19.630 1.00 37.00 309 HIS A N 1
ATOM 2235 C CA . HIS A 1 309 ? 13.183 14.806 -18.258 1.00 37.00 309 HIS A CA 1
ATOM 2236 C C . HIS A 1 309 ? 12.820 16.036 -17.415 1.00 37.00 309 HIS A C 1
ATOM 2238 O O . HIS A 1 309 ? 13.609 16.968 -17.270 1.00 37.00 309 HIS A O 1
ATOM 2244 N N . HIS A 1 310 ? 11.623 16.049 -16.834 1.00 34.47 310 HIS A N 1
ATOM 2245 C CA . HIS A 1 310 ? 11.326 16.959 -15.741 1.00 34.47 310 HIS A CA 1
ATOM 2246 C C . HIS A 1 310 ? 11.919 16.360 -14.467 1.00 34.47 310 HIS A C 1
ATOM 2248 O O . HIS A 1 310 ? 11.332 15.490 -13.829 1.00 34.47 310 HIS A O 1
ATOM 2254 N N . HIS A 1 311 ? 13.114 16.827 -14.103 1.00 40.81 311 HIS A N 1
ATOM 2255 C CA . HIS A 1 311 ? 13.561 16.774 -12.717 1.00 40.81 311 HIS A CA 1
ATOM 2256 C C . HIS A 1 311 ? 12.587 17.629 -11.909 1.00 40.81 311 HIS A C 1
ATOM 2258 O O . HIS A 1 311 ? 12.738 18.846 -11.819 1.00 40.81 311 HIS A O 1
ATOM 2264 N N . GLU A 1 312 ? 11.537 16.993 -11.400 1.00 45.47 312 GLU A N 1
ATOM 2265 C CA . GLU A 1 312 ? 10.534 17.627 -10.557 1.00 45.47 312 GLU A CA 1
ATOM 2266 C C . GLU A 1 312 ? 11.229 18.057 -9.260 1.00 45.47 312 GLU A C 1
ATOM 2268 O O . GLU A 1 312 ? 11.480 17.263 -8.341 1.00 45.47 312 GLU A O 1
ATOM 2273 N N . GLN A 1 313 ? 11.665 19.318 -9.246 1.00 57.31 313 GLN A N 1
ATOM 2274 C CA . GLN A 1 313 ? 12.163 19.949 -8.042 1.00 57.31 313 GLN A CA 1
ATOM 2275 C C . GLN A 1 313 ? 11.039 19.947 -7.020 1.00 57.31 313 GLN A C 1
ATOM 2277 O O . GLN A 1 313 ? 9.894 20.257 -7.351 1.00 57.31 313 GLN A O 1
ATOM 2282 N N . VAL A 1 314 ? 11.386 19.584 -5.787 1.00 61.31 314 VAL A N 1
ATOM 2283 C CA . VAL A 1 314 ? 10.440 19.600 -4.675 1.00 61.31 314 VAL A CA 1
ATOM 2284 C C . VAL A 1 314 ? 9.895 21.016 -4.560 1.00 61.31 314 VAL A C 1
ATOM 2286 O O . VAL A 1 314 ? 10.643 21.984 -4.403 1.00 61.31 314 VAL A O 1
ATOM 2289 N N . VAL A 1 315 ? 8.588 21.148 -4.728 1.00 81.75 315 VAL A N 1
ATOM 2290 C CA . VAL A 1 315 ? 7.947 22.457 -4.786 1.00 81.75 315 VAL A CA 1
ATOM 2291 C C . VAL A 1 315 ? 7.868 23.010 -3.360 1.00 81.75 315 VAL A C 1
ATOM 2293 O O . VAL A 1 315 ? 7.728 22.257 -2.397 1.00 81.75 315 VAL A O 1
ATOM 2296 N N . TRP A 1 316 ? 7.928 24.331 -3.180 1.00 80.38 316 TRP A N 1
ATOM 2297 C CA . TRP A 1 316 ? 7.973 24.957 -1.844 1.00 80.38 316 TRP A CA 1
ATOM 2298 C C . TRP A 1 316 ? 6.853 24.490 -0.890 1.00 80.38 316 TRP A C 1
ATOM 2300 O O . TRP A 1 316 ? 7.069 24.381 0.317 1.00 80.38 316 TRP A O 1
ATOM 2310 N N . TRP A 1 317 ? 5.668 24.169 -1.417 1.00 82.25 317 TRP A N 1
ATOM 2311 C CA . TRP A 1 317 ? 4.529 23.703 -0.625 1.00 82.25 317 TRP A CA 1
ATOM 2312 C C . TRP A 1 317 ? 4.695 22.257 -0.122 1.00 82.25 317 TRP A C 1
ATOM 2314 O O . TRP A 1 317 ? 4.172 21.925 0.941 1.00 82.25 317 TRP A O 1
ATOM 2324 N N . GLU A 1 318 ? 5.465 21.413 -0.815 1.00 82.19 318 GLU A N 1
ATOM 2325 C CA . GLU A 1 318 ? 5.786 20.049 -0.373 1.00 82.19 318 GLU A CA 1
ATOM 2326 C C . GLU A 1 318 ? 6.710 20.083 0.847 1.00 82.19 318 GLU A C 1
ATOM 2328 O O . GLU A 1 318 ? 6.526 19.326 1.799 1.00 82.19 318 GLU A O 1
ATOM 2333 N N . HIS A 1 319 ? 7.651 21.033 0.889 1.00 86.00 319 HIS A N 1
ATOM 2334 C CA . HIS A 1 319 ? 8.460 21.276 2.084 1.00 86.00 319 HIS A CA 1
ATOM 2335 C C . HIS A 1 319 ? 7.606 21.734 3.275 1.00 86.00 319 HIS A C 1
ATOM 2337 O O . HIS A 1 319 ? 7.823 21.266 4.394 1.00 86.00 319 HIS A O 1
ATOM 2343 N N . LEU A 1 320 ? 6.604 22.595 3.050 1.00 89.62 320 LEU A N 1
ATOM 2344 C CA . LEU A 1 320 ? 5.661 23.001 4.100 1.00 89.62 320 LEU A CA 1
ATOM 2345 C C . LEU A 1 320 ? 4.816 21.826 4.597 1.00 89.62 320 LEU A C 1
ATOM 2347 O O . LEU A 1 320 ? 4.644 21.664 5.806 1.00 89.62 320 LEU A O 1
ATOM 2351 N N . ALA A 1 321 ? 4.325 20.980 3.688 1.00 87.25 321 ALA A N 1
ATOM 2352 C CA . ALA A 1 321 ? 3.626 19.754 4.052 1.00 87.25 321 ALA A CA 1
ATOM 2353 C C . ALA A 1 321 ? 4.543 18.818 4.855 1.00 87.25 321 ALA A C 1
ATOM 2355 O O . ALA A 1 321 ? 4.116 18.288 5.880 1.00 87.25 321 ALA A O 1
ATOM 2356 N N . GLY A 1 322 ? 5.810 18.678 4.449 1.00 86.44 322 GLY A N 1
ATOM 2357 C CA . GLY A 1 322 ? 6.856 17.937 5.160 1.00 86.44 322 GLY A CA 1
ATOM 2358 C C . GLY A 1 322 ? 7.037 18.405 6.600 1.00 86.44 322 GLY A C 1
ATOM 2359 O O . GLY A 1 322 ? 6.941 17.604 7.531 1.00 86.44 322 GLY A O 1
ATOM 2360 N N . LEU A 1 323 ? 7.214 19.714 6.799 1.00 91.00 323 LEU A N 1
ATOM 2361 C CA . LEU A 1 323 ? 7.283 20.323 8.130 1.00 91.00 323 LEU A CA 1
ATOM 2362 C C . LEU A 1 323 ? 6.000 20.078 8.935 1.00 91.00 323 LEU A C 1
ATOM 2364 O O . LEU A 1 323 ? 6.073 19.731 10.113 1.00 91.00 323 LEU A O 1
ATOM 2368 N N . GLY A 1 324 ? 4.831 20.202 8.300 1.00 90.06 324 GLY A N 1
ATOM 2369 C CA . GLY A 1 324 ? 3.534 19.925 8.916 1.00 90.06 324 GLY A CA 1
ATOM 2370 C C . GLY A 1 324 ? 3.390 18.472 9.371 1.00 90.06 324 GLY A C 1
ATOM 2371 O O . GLY A 1 324 ? 2.940 18.219 10.487 1.00 90.06 324 GLY A O 1
ATOM 2372 N N . LEU A 1 325 ? 3.826 17.509 8.555 1.00 86.12 325 LEU A N 1
ATOM 2373 C CA . LEU A 1 325 ? 3.838 16.096 8.921 1.00 86.12 325 LEU A CA 1
ATOM 2374 C C . LEU A 1 325 ? 4.769 15.855 10.112 1.00 86.12 325 LEU A C 1
ATOM 2376 O O . LEU A 1 325 ? 4.342 15.242 11.087 1.00 86.12 325 LEU A O 1
ATOM 2380 N N . VAL A 1 326 ? 6.005 16.365 10.072 1.00 89.25 326 VAL A N 1
ATOM 2381 C CA . VAL A 1 326 ? 6.959 16.243 11.188 1.00 89.25 326 VAL A CA 1
ATOM 2382 C C . VAL A 1 326 ? 6.383 16.856 12.465 1.00 89.25 326 VAL A C 1
ATOM 2384 O O . VAL A 1 326 ? 6.469 16.235 13.525 1.00 89.25 326 VAL A O 1
ATOM 2387 N N . LEU A 1 327 ? 5.732 18.019 12.381 1.00 90.31 327 LEU A N 1
ATOM 2388 C CA . LEU A 1 327 ? 5.037 18.644 13.507 1.00 90.31 327 LEU A CA 1
ATOM 2389 C C . LEU A 1 327 ? 3.926 17.741 14.057 1.00 90.31 327 LEU A C 1
ATOM 2391 O O . LEU A 1 327 ? 3.866 17.508 15.260 1.00 90.31 327 LEU A O 1
ATOM 2395 N N . VAL A 1 328 ? 3.075 17.184 13.194 1.00 87.50 328 VAL A N 1
ATOM 2396 C CA . VAL A 1 328 ? 2.013 16.248 13.591 1.00 87.50 328 VAL A CA 1
ATOM 2397 C C . VAL A 1 328 ? 2.595 15.014 14.282 1.00 87.50 328 VAL A C 1
ATOM 2399 O O . VAL A 1 328 ? 2.123 14.641 15.356 1.00 87.50 328 VAL A O 1
ATOM 2402 N N . MET A 1 329 ? 3.647 14.408 13.724 1.00 84.25 329 MET A N 1
ATOM 2403 C CA . MET A 1 329 ? 4.281 13.215 14.299 1.00 84.25 329 MET A CA 1
ATOM 2404 C C . MET A 1 329 ? 4.929 13.513 15.652 1.00 84.25 329 MET A C 1
ATOM 2406 O O . MET A 1 329 ? 4.752 12.757 16.607 1.00 84.25 329 MET A O 1
ATOM 2410 N N . THR A 1 330 ? 5.663 14.622 15.751 1.00 85.38 330 THR A N 1
ATOM 2411 C CA . THR A 1 330 ? 6.346 15.037 16.983 1.00 85.38 330 THR A CA 1
ATOM 2412 C C . THR A 1 330 ? 5.349 15.441 18.060 1.00 85.38 330 THR A C 1
ATOM 2414 O O . THR A 1 330 ? 5.446 14.947 19.179 1.00 85.38 330 THR A O 1
ATOM 2417 N N . GLN A 1 331 ? 4.339 16.249 17.734 1.00 86.75 331 GLN A N 1
ATOM 2418 C CA . GLN A 1 331 ? 3.280 16.648 18.662 1.00 86.75 331 GLN A CA 1
ATOM 2419 C C . GLN A 1 331 ? 2.475 15.443 19.155 1.00 86.75 331 GLN A C 1
ATOM 2421 O O . GLN A 1 331 ? 2.178 15.347 20.347 1.00 86.75 331 GLN A O 1
ATOM 2426 N N . SER A 1 332 ? 2.120 14.530 18.251 1.00 80.56 332 SER A N 1
ATOM 2427 C CA . SER A 1 332 ? 1.417 13.291 18.575 1.00 80.56 332 SER A CA 1
ATOM 2428 C C . SER A 1 332 ? 2.256 12.430 19.525 1.00 80.56 332 SER A C 1
ATOM 2430 O O . SER A 1 332 ? 1.805 12.117 20.628 1.00 80.56 332 SER A O 1
ATOM 2432 N N . TRP A 1 333 ? 3.525 12.178 19.183 1.00 78.69 333 TRP A N 1
ATOM 2433 C CA . TRP A 1 333 ? 4.438 11.412 20.029 1.00 78.69 333 TRP A CA 1
ATOM 2434 C C . TRP A 1 333 ? 4.650 12.057 21.407 1.00 78.69 333 TRP A C 1
ATOM 2436 O O . TRP A 1 333 ? 4.655 11.364 22.426 1.00 78.69 333 TRP A O 1
ATOM 2446 N N . TRP A 1 334 ? 4.783 13.385 21.462 1.00 77.31 334 TRP A N 1
ATOM 2447 C CA . TRP A 1 334 ? 5.008 14.119 22.705 1.00 77.31 334 TRP A CA 1
ATOM 2448 C C . TRP A 1 334 ? 3.768 14.138 23.604 1.00 77.31 334 TRP A C 1
ATOM 2450 O O . TRP A 1 334 ? 3.901 14.011 24.819 1.00 77.31 334 TRP A O 1
ATOM 2460 N N . ARG A 1 335 ? 2.559 14.216 23.032 1.00 74.06 335 ARG A N 1
ATOM 2461 C CA . ARG A 1 335 ? 1.299 14.110 23.785 1.00 74.06 335 ARG A CA 1
ATOM 2462 C C . ARG A 1 335 ? 1.082 12.717 24.354 1.00 74.06 335 ARG A C 1
ATOM 2464 O O . ARG A 1 335 ? 0.756 12.619 25.529 1.00 74.06 335 ARG A O 1
ATOM 2471 N N . THR A 1 336 ? 1.322 11.660 23.580 1.00 66.12 336 THR A N 1
ATOM 2472 C CA . THR A 1 336 ? 1.225 10.282 24.088 1.00 66.12 336 THR A CA 1
ATOM 2473 C C . THR A 1 336 ? 2.252 10.034 25.190 1.00 66.12 336 THR A C 1
ATOM 2475 O O . THR A 1 336 ? 1.938 9.410 26.197 1.00 66.12 336 THR A O 1
ATOM 2478 N N . ARG A 1 337 ? 3.471 10.576 25.050 1.00 65.81 337 ARG A N 1
ATOM 2479 C CA . ARG A 1 337 ? 4.513 10.464 26.079 1.00 65.81 337 ARG A CA 1
ATOM 2480 C C . ARG A 1 337 ? 4.200 11.294 27.327 1.00 65.81 337 ARG A C 1
ATOM 2482 O O . ARG A 1 337 ? 4.507 10.839 28.418 1.00 65.81 337 ARG A O 1
ATOM 2489 N N . ARG A 1 338 ? 3.567 12.467 27.190 1.00 60.03 338 ARG A N 1
ATOM 2490 C CA . ARG A 1 338 ? 3.052 13.252 28.327 1.00 60.03 338 ARG A CA 1
ATOM 2491 C C . ARG A 1 338 ? 1.867 12.578 29.007 1.00 60.03 338 ARG A C 1
ATOM 2493 O O . ARG A 1 338 ? 1.812 12.602 30.220 1.00 60.03 338 ARG A O 1
ATOM 2500 N N . GLN A 1 339 ? 0.955 11.956 28.264 1.00 56.53 339 GLN A N 1
ATOM 2501 C CA . GLN A 1 339 ? -0.143 11.177 28.844 1.00 56.53 339 GLN A CA 1
ATOM 2502 C C . GLN A 1 339 ? 0.377 9.937 29.578 1.00 56.53 339 GLN A C 1
ATOM 2504 O O . GLN A 1 339 ? -0.081 9.669 30.679 1.00 56.53 339 GLN A O 1
ATOM 2509 N N . ALA A 1 340 ? 1.385 9.249 29.027 1.00 49.66 340 ALA A N 1
ATOM 2510 C CA . ALA A 1 340 ? 2.086 8.170 29.722 1.00 49.66 340 ALA A CA 1
ATOM 2511 C C . ALA A 1 340 ? 2.827 8.677 30.976 1.00 49.66 340 ALA A C 1
ATOM 2513 O O . ALA A 1 340 ? 2.708 8.070 32.028 1.00 49.66 340 ALA A O 1
ATOM 2514 N N . ALA A 1 341 ? 3.495 9.836 30.905 1.00 41.75 341 ALA A N 1
ATOM 2515 C CA . ALA A 1 341 ? 4.132 10.463 32.068 1.00 41.75 341 ALA A CA 1
ATOM 2516 C C . ALA A 1 341 ? 3.116 10.933 33.130 1.00 41.75 341 ALA A C 1
ATOM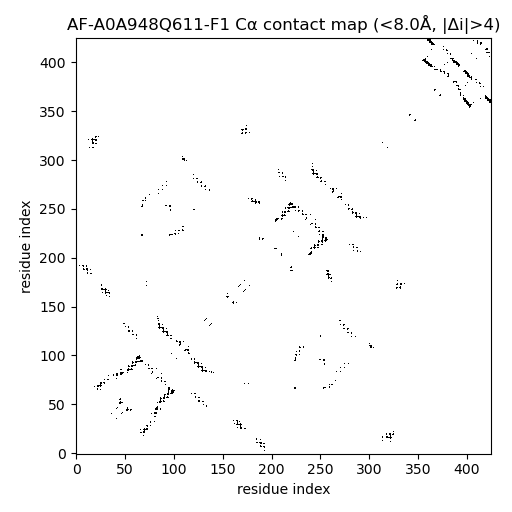 2518 O O . ALA A 1 341 ? 3.381 10.831 34.319 1.00 41.75 341 ALA A O 1
ATOM 2519 N N . CYS A 1 342 ? 1.920 11.380 32.731 1.00 42.91 342 CYS A N 1
ATOM 2520 C CA . CYS A 1 342 ? 0.826 11.667 33.662 1.00 42.91 342 CYS A CA 1
ATOM 2521 C C . CYS A 1 342 ? 0.261 10.395 34.320 1.00 42.91 342 CYS A C 1
ATOM 2523 O O . CYS A 1 342 ? -0.285 10.488 35.415 1.00 42.91 342 CYS A O 1
ATOM 2525 N N . CYS A 1 343 ? 0.401 9.222 33.691 1.00 42.62 343 CYS A N 1
ATOM 2526 C CA . CYS A 1 343 ? 0.081 7.931 34.305 1.00 42.62 343 CYS A CA 1
ATOM 2527 C C . CYS A 1 343 ? 1.192 7.417 35.241 1.00 42.62 343 CYS A C 1
ATOM 2529 O O . CYS A 1 343 ? 0.890 6.618 36.122 1.00 42.62 343 CYS A O 1
ATOM 2531 N N . ASP A 1 344 ? 2.426 7.915 35.096 1.00 38.16 344 ASP A N 1
ATOM 2532 C CA . ASP A 1 344 ? 3.599 7.508 35.888 1.00 38.16 344 ASP A CA 1
ATOM 2533 C C . ASP A 1 344 ? 3.980 8.503 37.008 1.00 38.16 344 ASP A C 1
ATOM 2535 O O . ASP A 1 344 ? 4.953 8.285 37.727 1.00 38.16 344 ASP A O 1
ATOM 2539 N N . GLY A 1 345 ? 3.175 9.549 37.225 1.00 43.84 345 GLY A N 1
ATOM 2540 C CA . GLY A 1 345 ? 3.400 10.550 38.269 1.00 43.84 345 GLY A CA 1
ATOM 2541 C C . GLY A 1 345 ? 4.385 11.643 37.843 1.00 43.84 345 GLY A C 1
ATOM 2542 O O . GLY A 1 345 ? 5.408 11.382 37.229 1.00 43.84 345 GLY A O 1
ATOM 2543 N N . GLU A 1 346 ? 4.066 12.880 38.227 1.00 46.22 346 GLU A N 1
ATOM 2544 C CA . GLU A 1 346 ? 4.840 14.119 38.019 1.00 46.22 346 GLU A CA 1
ATOM 2545 C C . GLU A 1 346 ? 4.602 14.885 36.700 1.00 46.22 346 GLU A C 1
ATOM 2547 O O . GLU A 1 346 ? 5.199 14.627 35.659 1.00 46.22 346 GLU A O 1
ATOM 2552 N N . CYS A 1 347 ? 3.749 15.915 36.789 1.00 36.72 347 CYS A N 1
ATOM 2553 C CA . CYS A 1 347 ? 3.882 17.282 36.234 1.00 36.72 347 CYS A CA 1
ATOM 2554 C C . CYS A 1 347 ? 2.537 17.991 36.492 1.00 36.72 347 CYS A C 1
ATOM 2556 O O . CYS A 1 347 ? 1.498 17.423 36.183 1.00 36.72 347 CYS A O 1
ATOM 2558 N N . GLY A 1 348 ? 2.400 19.207 37.018 1.00 30.11 348 GLY A N 1
ATOM 2559 C CA . GLY A 1 348 ? 3.243 20.403 37.128 1.00 30.11 348 GLY A CA 1
ATOM 2560 C C . GLY A 1 348 ? 2.274 21.616 37.167 1.00 30.11 348 GLY A C 1
ATOM 2561 O O . GLY A 1 348 ? 1.106 21.458 36.802 1.00 30.11 348 GLY A O 1
ATOM 2562 N N . PRO A 1 349 ? 2.676 22.810 37.637 1.00 34.72 349 PRO A N 1
ATOM 2563 C CA . PRO A 1 349 ? 1.753 23.814 38.174 1.00 34.72 349 PRO A CA 1
ATOM 2564 C C . PRO A 1 349 ? 0.983 24.540 37.059 1.00 34.72 349 PRO A C 1
ATOM 2566 O O . PRO A 1 349 ? 1.586 25.209 36.223 1.00 34.72 349 PRO A O 1
ATOM 2569 N N . GLY A 1 350 ? -0.349 24.429 37.044 1.00 35.19 350 GLY A N 1
ATOM 2570 C CA . GLY A 1 350 ? -1.202 25.233 36.153 1.00 35.19 350 GLY A CA 1
ATOM 2571 C C . GLY A 1 350 ? -2.459 24.559 35.592 1.00 35.19 350 GLY A C 1
ATOM 2572 O O . GLY A 1 350 ? -3.204 25.205 34.858 1.00 35.19 350 GLY A O 1
ATOM 2573 N N . GLY A 1 351 ? -2.724 23.291 35.913 1.00 27.28 351 GLY A N 1
ATOM 2574 C CA . GLY A 1 351 ? -4.003 22.630 35.633 1.00 27.28 351 GLY A CA 1
ATOM 2575 C C . GLY A 1 351 ? -4.933 22.725 36.839 1.00 27.28 351 GLY A C 1
ATOM 2576 O O . GLY A 1 351 ? -4.468 22.662 37.971 1.00 27.28 351 GLY A O 1
ATOM 2577 N N . LYS A 1 352 ? -6.229 22.930 36.600 1.00 29.19 352 LYS A N 1
ATOM 2578 C CA . LYS A 1 352 ? -7.281 23.039 37.622 1.00 29.19 352 LYS A CA 1
ATOM 2579 C C . LYS A 1 352 ? -7.182 21.902 38.648 1.00 29.19 352 LYS A C 1
ATOM 2581 O O . LYS A 1 352 ? -6.780 20.803 38.303 1.00 29.19 352 LYS A O 1
ATOM 2586 N N . MET A 1 353 ? -7.537 22.213 39.892 1.00 29.83 353 MET A N 1
ATOM 2587 C CA . MET A 1 353 ? -7.497 21.317 41.048 1.00 29.83 353 MET A CA 1
ATOM 2588 C C . MET A 1 353 ? -8.361 20.070 40.794 1.00 29.83 353 MET A C 1
ATOM 2590 O O . MET A 1 353 ? -9.556 20.072 41.080 1.00 29.83 353 MET A O 1
ATOM 2594 N N . ASP A 1 354 ? -7.758 19.041 40.201 1.00 38.31 354 ASP A N 1
ATOM 2595 C CA . ASP A 1 354 ? -8.350 17.716 40.064 1.00 38.31 354 ASP A CA 1
ATOM 2596 C C . ASP A 1 354 ? -8.431 17.101 41.467 1.00 38.31 354 ASP A C 1
ATOM 2598 O O . ASP A 1 354 ? -7.464 17.129 42.234 1.00 38.31 354 ASP A O 1
ATOM 2602 N N . ALA A 1 355 ? -9.617 16.615 41.837 1.00 43.94 355 ALA A N 1
ATOM 2603 C CA . ALA A 1 355 ? -9.868 16.033 43.150 1.00 43.94 355 ALA A CA 1
ATOM 2604 C C . ALA A 1 355 ? -8.879 14.880 43.435 1.00 43.94 355 ALA A C 1
ATOM 2606 O O . ALA A 1 355 ? -8.545 14.128 42.513 1.00 43.94 355 ALA A O 1
ATOM 2607 N N . PRO A 1 356 ? -8.409 14.721 44.688 1.00 49.34 356 PRO A N 1
ATOM 2608 C CA . PRO A 1 356 ? -7.471 13.661 45.047 1.00 49.34 356 PRO A CA 1
ATOM 2609 C C . PRO A 1 356 ? -8.025 12.287 44.651 1.00 49.34 356 PRO A C 1
ATOM 2611 O O . PRO A 1 356 ? -9.224 12.031 44.790 1.00 49.34 356 PRO A O 1
ATOM 2614 N N . LEU A 1 357 ? -7.145 11.416 44.146 1.00 56.50 357 LEU A N 1
ATOM 2615 C CA . LEU A 1 357 ? -7.475 10.022 43.855 1.00 56.50 357 LEU A CA 1
ATOM 2616 C C . LEU A 1 357 ? -7.956 9.351 45.146 1.00 56.50 357 LEU A C 1
ATOM 2618 O O . LEU A 1 357 ? -7.240 9.343 46.146 1.00 56.50 357 LEU A O 1
ATOM 2622 N N . GLN A 1 358 ? -9.174 8.823 45.113 1.00 74.44 358 GLN A N 1
ATOM 2623 C CA . GLN A 1 358 ? -9.775 8.080 46.209 1.00 74.44 358 GLN A CA 1
ATOM 2624 C C . GLN A 1 358 ? -9.550 6.592 45.963 1.00 74.44 358 GLN A C 1
ATOM 2626 O O . GLN A 1 358 ? -9.838 6.100 44.870 1.00 74.44 358 GLN A O 1
ATOM 2631 N N . ASP A 1 359 ? -9.054 5.902 46.987 1.00 80.75 359 ASP A N 1
ATOM 2632 C CA . ASP A 1 359 ? -9.037 4.446 47.055 1.00 80.75 359 ASP A CA 1
ATOM 2633 C C . ASP A 1 359 ? -10.212 4.017 47.929 1.00 80.75 359 ASP A C 1
ATOM 2635 O O . ASP A 1 359 ? -10.238 4.280 49.130 1.00 80.75 359 ASP A O 1
ATOM 2639 N N . LEU A 1 360 ? -11.210 3.400 47.304 1.00 83.56 360 LEU A N 1
ATOM 2640 C CA . LEU A 1 360 ? -12.404 2.898 47.966 1.00 83.56 360 LEU A CA 1
ATOM 2641 C C . LEU A 1 360 ? -12.359 1.373 47.963 1.00 83.56 360 LEU A C 1
ATOM 2643 O O . LEU A 1 360 ? -12.221 0.748 46.908 1.00 83.56 360 LEU A O 1
ATOM 2647 N N . GLU A 1 361 ? -12.500 0.770 49.137 1.00 87.88 361 GLU A N 1
ATOM 2648 C CA . GLU A 1 361 ? -12.636 -0.675 49.280 1.00 87.88 361 GLU A CA 1
ATOM 2649 C C . GLU A 1 361 ? -14.079 -1.051 49.631 1.00 87.88 361 GLU A C 1
ATOM 2651 O O . GLU A 1 361 ? -14.770 -0.364 50.380 1.00 87.88 361 GLU A O 1
ATOM 2656 N N . PHE A 1 362 ? -14.534 -2.182 49.103 1.00 88.12 362 PHE A N 1
ATOM 2657 C CA . PHE A 1 362 ? -15.855 -2.747 49.339 1.00 88.12 362 PHE A CA 1
ATOM 2658 C C . PHE A 1 362 ? -15.732 -4.243 49.605 1.00 88.12 362 PHE A C 1
ATOM 2660 O O . PHE A 1 362 ? -14.873 -4.935 49.050 1.00 88.12 362 PHE A O 1
ATOM 2667 N N . THR A 1 363 ? -16.619 -4.750 50.453 1.00 88.94 363 THR A N 1
ATOM 2668 C CA . THR A 1 363 ? -16.818 -6.186 50.647 1.00 88.94 363 THR A CA 1
ATOM 2669 C C . THR A 1 363 ? -18.070 -6.595 49.893 1.00 88.94 363 THR A C 1
ATOM 2671 O O . THR A 1 363 ? -19.143 -6.043 50.138 1.00 88.94 363 THR A O 1
ATOM 2674 N N . VAL A 1 364 ? -17.935 -7.549 48.974 1.00 87.06 364 VAL A N 1
ATOM 2675 C CA . VAL A 1 364 ? -19.038 -8.035 48.145 1.00 87.06 364 VAL A CA 1
ATOM 2676 C C . VAL A 1 364 ? -19.389 -9.467 48.519 1.00 87.06 364 VAL A C 1
ATOM 2678 O O . VAL A 1 364 ? -18.531 -10.339 48.640 1.00 87.06 364 VAL A O 1
ATOM 2681 N N . THR A 1 365 ? -20.682 -9.708 48.687 1.00 84.31 365 THR A N 1
ATOM 2682 C CA . THR A 1 365 ? -21.270 -10.990 49.070 1.00 84.31 365 THR A CA 1
ATOM 2683 C C . THR A 1 365 ? -21.989 -11.616 47.877 1.00 84.31 365 THR A C 1
ATOM 2685 O O . THR A 1 365 ? -22.609 -10.923 47.071 1.00 84.31 365 THR A O 1
ATOM 2688 N N . GLY A 1 366 ? -21.886 -12.941 47.738 1.00 77.88 366 GLY A N 1
ATOM 2689 C CA . GLY A 1 366 ? -22.539 -13.696 46.659 1.00 77.88 366 GLY A CA 1
ATOM 2690 C C . GLY A 1 366 ? -21.681 -13.959 45.413 1.00 77.88 366 GLY A C 1
ATOM 2691 O O . GLY A 1 366 ? -22.144 -14.642 44.503 1.00 77.88 366 GLY A O 1
ATOM 2692 N N . ILE A 1 367 ? -20.426 -13.495 45.366 1.00 80.56 367 ILE A N 1
ATOM 2693 C CA . ILE A 1 367 ? -19.489 -13.836 44.284 1.00 80.56 367 ILE A CA 1
ATOM 2694 C C . ILE A 1 367 ? -18.815 -15.181 44.596 1.00 80.56 367 ILE A C 1
ATOM 2696 O O . ILE A 1 367 ? -18.092 -15.287 45.581 1.00 80.56 367 ILE A O 1
ATOM 2700 N N . SER A 1 368 ? -19.014 -16.206 43.764 1.00 77.06 368 SER A N 1
ATOM 2701 C CA . SER A 1 368 ? -18.461 -17.558 44.001 1.00 77.06 368 SER A CA 1
ATOM 2702 C C . SER A 1 368 ? -17.600 -18.107 42.859 1.00 77.06 368 SER A C 1
ATOM 2704 O O . SER A 1 368 ? -17.066 -19.210 42.959 1.00 77.06 368 SER A O 1
ATOM 2706 N N . CYS A 1 369 ? -17.450 -17.361 41.760 1.00 77.69 369 CYS A N 1
ATOM 2707 C CA . CYS A 1 369 ? -16.821 -17.855 40.539 1.00 77.69 369 CYS A CA 1
ATOM 2708 C C . CYS A 1 369 ? -15.964 -16.796 39.829 1.00 77.69 369 CYS A C 1
ATOM 2710 O O . CYS A 1 369 ? -16.230 -15.598 39.923 1.00 77.69 369 CYS A O 1
ATOM 2712 N N . SER A 1 370 ? -14.971 -17.225 39.045 1.00 68.38 370 SER A N 1
ATOM 2713 C CA . SER A 1 370 ? -14.111 -16.328 38.249 1.00 68.38 370 SER A CA 1
ATOM 2714 C C . SER A 1 370 ? -14.862 -15.514 37.192 1.00 68.38 370 SER A C 1
ATOM 2716 O O . SER A 1 370 ? -14.464 -14.400 36.858 1.00 68.38 370 SER A O 1
ATOM 2718 N N . HIS A 1 371 ? -15.989 -16.026 36.697 1.00 60.03 371 HIS A N 1
ATOM 2719 C CA . HIS A 1 371 ? -16.881 -15.289 35.802 1.00 60.03 371 HIS A CA 1
ATOM 2720 C C . HIS A 1 371 ? -17.666 -14.184 36.539 1.00 60.03 371 HIS A C 1
ATOM 2722 O O . HIS A 1 371 ? -17.915 -13.103 36.003 1.00 60.03 371 HIS A O 1
ATOM 2728 N N . CYS A 1 372 ? -18.008 -14.441 37.799 1.00 74.25 372 CYS A N 1
ATOM 2729 C CA . CYS A 1 372 ? -18.758 -13.566 38.682 1.00 74.25 372 CYS A CA 1
ATOM 2730 C C . CYS A 1 372 ? -17.880 -12.366 39.093 1.00 74.25 372 CYS A C 1
ATOM 2732 O O . CYS A 1 372 ? -18.294 -11.218 38.938 1.00 74.25 372 CYS A O 1
ATOM 2734 N N . SER A 1 373 ? -16.619 -12.608 39.483 1.00 75.00 373 SER A N 1
ATOM 2735 C CA . SER A 1 373 ? -15.653 -11.527 39.750 1.00 75.00 373 SER A CA 1
ATOM 2736 C C . SER A 1 373 ? -15.275 -10.744 38.500 1.00 75.00 373 SER A C 1
ATOM 2738 O O . SER A 1 373 ? -15.105 -9.530 38.572 1.00 75.00 373 SER A O 1
ATOM 2740 N N . GLY A 1 374 ? -15.188 -11.408 37.343 1.00 61.72 374 GLY A N 1
ATOM 2741 C CA . GLY A 1 374 ? -14.982 -10.736 36.063 1.00 61.72 374 GLY A CA 1
ATOM 2742 C C . GLY A 1 374 ? -16.117 -9.770 35.712 1.00 61.72 374 GLY A C 1
ATOM 2743 O O . GLY A 1 374 ? -15.853 -8.693 35.189 1.00 61.72 374 GLY A O 1
ATOM 2744 N N . SER A 1 375 ? -17.362 -10.126 36.035 1.00 73.38 375 SER A N 1
ATOM 2745 C CA . SER A 1 375 ? -18.538 -9.275 35.798 1.00 73.38 375 SER A CA 1
ATOM 2746 C C . SER A 1 375 ? -18.547 -8.054 36.721 1.00 73.38 375 SER A C 1
ATOM 2748 O O . SER A 1 375 ? -18.736 -6.936 36.251 1.00 73.38 375 SER A O 1
ATOM 2750 N N . VAL A 1 376 ? -18.240 -8.253 38.008 1.00 77.19 376 VAL A N 1
ATOM 2751 C CA . VAL A 1 376 ? -18.098 -7.158 38.982 1.00 77.19 376 VAL A CA 1
ATOM 2752 C C . VAL A 1 376 ? -16.960 -6.216 38.588 1.00 77.19 376 VAL A C 1
ATOM 2754 O O . VAL A 1 376 ? -17.158 -5.007 38.565 1.00 77.19 376 VAL A O 1
ATOM 2757 N N . LYS A 1 377 ? -15.792 -6.747 38.196 1.00 79.06 377 LYS A N 1
ATOM 2758 C CA . LYS A 1 377 ? -14.652 -5.928 37.760 1.00 79.06 377 LYS A CA 1
ATOM 2759 C C . LYS A 1 377 ? -15.017 -5.022 36.579 1.00 79.06 377 LYS A C 1
ATOM 2761 O O . LYS A 1 377 ? -14.725 -3.835 36.620 1.00 79.06 377 LYS A O 1
ATOM 2766 N N . ARG A 1 378 ? -15.688 -5.561 35.555 1.00 74.06 378 ARG A N 1
ATOM 2767 C CA . ARG A 1 378 ? -16.108 -4.779 34.378 1.00 74.06 378 ARG A CA 1
ATOM 2768 C C . ARG A 1 378 ? -17.077 -3.658 34.745 1.00 74.06 378 ARG A C 1
ATOM 2770 O O . ARG A 1 378 ? -16.877 -2.535 34.307 1.00 74.06 378 ARG A O 1
ATOM 2777 N N . ALA A 1 379 ? -18.063 -3.937 35.599 1.00 74.94 379 ALA A N 1
ATOM 2778 C CA . ALA A 1 379 ? -18.998 -2.910 36.056 1.00 74.94 379 ALA A CA 1
ATOM 2779 C C . ALA A 1 379 ? -18.293 -1.765 36.802 1.00 74.94 379 ALA A C 1
ATOM 2781 O O . ALA A 1 379 ? -18.716 -0.618 36.699 1.00 74.94 379 ALA A O 1
ATOM 2782 N N . MET A 1 380 ? -17.200 -2.051 37.519 1.00 81.25 380 MET A N 1
ATOM 2783 C CA . MET A 1 380 ? -16.391 -1.015 38.169 1.00 81.25 380 MET A CA 1
ATOM 2784 C C . MET A 1 380 ? -15.555 -0.207 37.168 1.00 81.25 380 MET A C 1
ATOM 2786 O O . MET A 1 380 ? -15.446 1.004 37.324 1.00 81.25 380 MET A O 1
ATOM 2790 N N . GLU A 1 381 ? -14.991 -0.840 36.132 1.00 73.25 381 GLU A N 1
ATOM 2791 C CA . GLU A 1 381 ? -14.237 -0.154 35.062 1.00 73.25 381 GLU A CA 1
ATOM 2792 C C . GLU A 1 381 ? -15.112 0.822 34.249 1.00 73.25 381 GLU A C 1
ATOM 2794 O O . GLU A 1 381 ? -14.595 1.769 33.659 1.00 73.25 381 GLU A O 1
ATOM 2799 N N . GLU A 1 382 ? -16.432 0.620 34.233 1.00 71.31 382 GLU A N 1
ATOM 2800 C CA . GLU A 1 382 ? -17.400 1.464 33.520 1.00 71.31 382 GLU A CA 1
ATOM 2801 C C . GLU A 1 382 ? -17.873 2.694 34.315 1.00 71.31 382 GLU A C 1
ATOM 2803 O O . GLU A 1 382 ? -18.505 3.592 33.745 1.00 71.31 382 GLU A O 1
ATOM 2808 N N . LEU A 1 383 ? -17.582 2.764 35.620 1.00 76.00 383 LEU A N 1
ATOM 2809 C CA . LEU A 1 383 ? -18.007 3.883 36.456 1.00 76.00 383 LEU A CA 1
ATOM 2810 C C . LEU A 1 383 ? -17.200 5.158 36.139 1.00 76.00 383 LEU A C 1
ATOM 2812 O O . LEU A 1 383 ? -15.969 5.121 36.034 1.00 76.00 383 LEU A O 1
ATOM 2816 N N . PRO A 1 384 ? -17.866 6.323 36.012 1.00 67.69 384 PRO A N 1
ATOM 2817 C CA . PRO A 1 384 ? -17.186 7.582 35.742 1.00 67.69 384 PRO A CA 1
ATOM 2818 C C . PRO A 1 384 ? -16.229 7.928 36.887 1.00 67.69 384 PRO A C 1
ATOM 2820 O O . PRO A 1 384 ? -16.604 7.902 38.056 1.00 67.69 384 PRO A O 1
ATOM 2823 N N . GLY A 1 385 ? -14.989 8.262 36.531 1.00 73.06 385 GLY A N 1
ATOM 2824 C CA . GLY A 1 385 ? -13.943 8.614 37.491 1.00 73.06 385 GLY A CA 1
ATOM 2825 C C . GLY A 1 385 ? -13.026 7.457 37.892 1.00 73.06 385 GLY A C 1
ATOM 2826 O O . GLY A 1 385 ? -11.965 7.726 38.447 1.00 73.06 385 GLY A O 1
ATOM 2827 N N . VAL A 1 386 ? -13.357 6.198 37.575 1.00 76.44 386 VAL A N 1
ATOM 2828 C CA . VAL A 1 386 ? -12.507 5.038 37.897 1.00 76.44 386 VAL A CA 1
ATOM 2829 C C . VAL A 1 386 ? -11.283 4.983 36.981 1.00 76.44 386 VAL A C 1
ATOM 2831 O O . VAL A 1 386 ? -11.395 4.982 35.759 1.00 76.44 386 VAL A O 1
ATOM 2834 N N . THR A 1 387 ? -10.095 4.934 37.582 1.00 73.12 387 THR A N 1
ATOM 2835 C CA . THR A 1 387 ? -8.804 4.817 36.888 1.00 73.12 387 THR A CA 1
ATOM 2836 C C . THR A 1 387 ? -8.189 3.425 37.023 1.00 73.12 387 THR A C 1
ATOM 2838 O O . THR A 1 387 ? -7.464 2.996 36.127 1.00 73.12 387 THR A O 1
ATOM 2841 N N . ALA A 1 388 ? -8.491 2.694 38.100 1.00 68.88 388 ALA A N 1
ATOM 2842 C CA . ALA A 1 388 ? -8.125 1.289 38.264 1.00 68.88 388 ALA A CA 1
ATOM 2843 C C . ALA A 1 388 ? -9.093 0.575 39.217 1.00 68.88 388 ALA A C 1
ATOM 2845 O O . ALA A 1 388 ? -9.619 1.184 40.143 1.00 68.88 388 ALA A O 1
ATOM 2846 N N . CYS A 1 389 ? -9.303 -0.727 39.035 1.00 83.94 389 CYS A N 1
ATOM 2847 C CA . CYS A 1 389 ? -10.039 -1.540 40.000 1.00 83.94 389 CYS A CA 1
ATOM 2848 C C . CYS A 1 389 ? -9.556 -2.995 40.009 1.00 83.94 389 CYS A C 1
ATOM 2850 O O . CYS A 1 389 ? -8.938 -3.484 39.054 1.00 83.94 389 CYS A O 1
ATOM 2852 N N . GLY A 1 390 ? -9.867 -3.710 41.086 1.00 76.62 390 GLY A N 1
ATOM 2853 C CA . GLY A 1 390 ? -9.580 -5.131 41.210 1.00 76.62 390 GLY A CA 1
ATOM 2854 C C . GLY A 1 390 ? -10.578 -5.847 42.106 1.00 76.62 390 GLY A C 1
ATOM 2855 O O . GLY A 1 390 ? -11.195 -5.251 42.985 1.00 76.62 390 GLY A O 1
ATOM 2856 N N . VAL A 1 391 ? -10.731 -7.148 41.857 1.00 80.50 391 VAL A N 1
ATOM 2857 C CA . VAL A 1 391 ? -11.627 -8.035 42.603 1.00 80.50 391 VAL A CA 1
ATOM 2858 C C . VAL A 1 391 ? -10.826 -9.244 43.066 1.00 80.50 391 VAL A C 1
ATOM 2860 O O . VAL A 1 391 ? -10.259 -9.962 42.240 1.00 80.50 391 VAL A O 1
ATOM 2863 N N . ASP A 1 392 ? -10.790 -9.471 44.373 1.00 80.00 392 ASP A N 1
ATOM 2864 C CA . ASP A 1 392 ? -10.194 -10.647 44.995 1.00 80.00 392 ASP A CA 1
ATOM 2865 C C . ASP A 1 392 ? -11.298 -11.616 45.439 1.00 80.00 392 ASP A C 1
ATOM 2867 O O . ASP A 1 392 ? -12.056 -11.353 46.374 1.00 80.00 392 ASP A O 1
ATOM 2871 N N . LEU A 1 393 ? -11.373 -12.758 44.753 1.00 76.19 393 LEU A N 1
ATOM 2872 C CA . LEU A 1 393 ? -12.327 -13.831 45.033 1.00 76.19 393 LEU A CA 1
ATOM 2873 C C . LEU A 1 393 ? -12.105 -14.491 46.393 1.00 76.19 393 LEU A C 1
ATOM 2875 O O . LEU A 1 393 ? -13.070 -14.939 47.003 1.00 76.19 393 LEU A O 1
ATOM 2879 N N . GLY A 1 394 ? -10.853 -14.582 46.852 1.00 72.44 394 GLY A N 1
ATOM 2880 C CA . GLY A 1 394 ? -10.531 -15.273 48.099 1.00 72.44 394 GLY A CA 1
ATOM 2881 C C . GLY A 1 394 ? -11.038 -14.518 49.325 1.00 72.44 394 GLY A C 1
ATOM 2882 O O . GLY A 1 394 ? -11.418 -15.138 5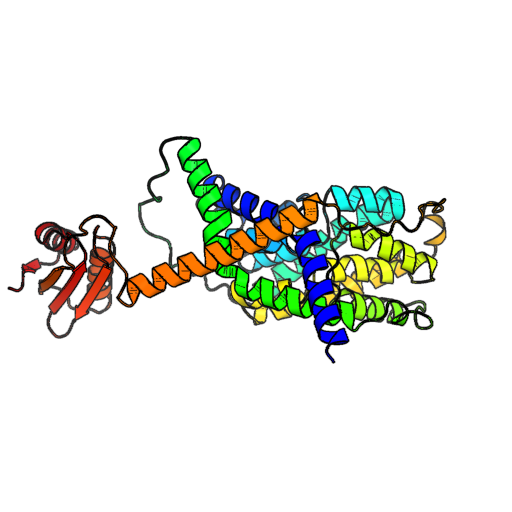0.315 1.00 72.44 394 GLY A O 1
ATOM 2883 N N . SER A 1 395 ? -11.077 -13.185 49.246 1.00 75.88 395 SER A N 1
ATOM 2884 C CA . SER A 1 395 ? -11.496 -12.311 50.346 1.00 75.88 395 SER A CA 1
ATOM 2885 C C . SER A 1 395 ? -12.829 -11.590 50.118 1.00 75.88 395 SER A C 1
ATOM 2887 O O . SER A 1 395 ? -13.276 -10.864 51.004 1.00 75.88 395 SER A O 1
ATOM 2889 N N . GLY A 1 396 ? -13.461 -11.759 48.949 1.00 80.50 396 GLY A N 1
ATOM 2890 C CA . GLY A 1 396 ? -14.660 -11.007 48.559 1.00 80.50 396 GLY A CA 1
ATOM 2891 C C . GLY A 1 396 ? -14.415 -9.496 48.454 1.00 80.50 396 GLY A C 1
ATOM 2892 O O . GLY A 1 396 ? -15.354 -8.707 48.558 1.00 80.50 396 GLY A O 1
ATOM 2893 N N . ARG A 1 397 ? -13.151 -9.076 48.301 1.00 84.12 397 ARG A N 1
ATOM 2894 C CA . ARG A 1 397 ? -12.746 -7.667 48.298 1.00 84.12 397 ARG A CA 1
ATOM 2895 C C . ARG A 1 397 ? -12.820 -7.095 46.890 1.00 84.12 397 ARG A C 1
ATOM 2897 O O . ARG A 1 397 ? -12.238 -7.651 45.960 1.00 84.12 397 ARG A O 1
ATOM 2904 N N . VAL A 1 398 ? -13.456 -5.939 46.757 1.00 84.94 398 VAL A N 1
ATOM 2905 C CA . VAL A 1 398 ? -13.415 -5.101 45.556 1.00 84.94 398 VAL A CA 1
ATOM 2906 C C . VAL A 1 398 ? -12.760 -3.783 45.929 1.00 84.94 398 VAL A C 1
ATOM 2908 O O . VAL A 1 398 ? -13.171 -3.152 46.895 1.00 84.94 398 VAL A O 1
ATOM 2911 N N . TRP A 1 399 ? -11.739 -3.368 45.190 1.00 84.62 399 TRP A N 1
ATOM 2912 C CA . TRP A 1 399 ? -11.112 -2.061 45.370 1.00 84.62 399 TRP A CA 1
ATOM 2913 C C . TRP A 1 399 ? -11.233 -1.249 44.086 1.00 84.62 399 TRP A C 1
ATOM 2915 O O . TRP A 1 399 ? -11.113 -1.786 42.982 1.00 84.62 399 TRP A O 1
ATOM 2925 N N . VAL A 1 400 ? -11.490 0.046 44.241 1.00 82.31 400 VAL A N 1
ATOM 2926 C CA . VAL A 1 400 ? -11.699 1.002 43.156 1.00 82.31 400 VAL A CA 1
ATOM 2927 C C . VAL A 1 400 ? -10.855 2.236 43.445 1.00 82.31 400 VAL A C 1
ATOM 2929 O O . VAL A 1 400 ? -10.982 2.846 44.501 1.00 82.31 400 VAL A O 1
ATOM 2932 N N . ARG A 1 401 ? -9.997 2.600 42.495 1.00 80.56 401 ARG A N 1
ATOM 2933 C CA . ARG A 1 401 ? -9.167 3.803 42.508 1.00 80.56 401 ARG A CA 1
ATOM 2934 C C . ARG A 1 401 ? -9.685 4.758 41.448 1.00 80.56 401 ARG A C 1
ATOM 2936 O O . ARG A 1 401 ? -9.858 4.354 40.297 1.00 80.56 401 ARG A O 1
ATOM 2943 N N . GLY A 1 402 ? -9.918 6.015 41.807 1.00 82.06 402 GLY A N 1
ATOM 2944 C CA . GLY A 1 402 ? -10.437 6.988 40.851 1.00 82.06 402 GLY A CA 1
ATOM 2945 C C . GLY A 1 402 ? -10.586 8.410 41.379 1.00 82.06 402 GLY A C 1
ATOM 2946 O O . GLY A 1 402 ? -10.392 8.676 42.560 1.00 82.06 402 GLY A O 1
ATOM 2947 N N . GLN A 1 403 ? -10.916 9.343 40.490 1.00 79.62 403 GLN A N 1
ATOM 2948 C CA . GLN A 1 403 ? -11.214 10.734 40.832 1.00 79.62 403 GLN A CA 1
ATOM 2949 C C . GLN A 1 403 ? -12.726 10.928 40.941 1.00 79.62 403 GLN A C 1
ATOM 2951 O O . GLN A 1 403 ? -13.452 10.609 40.004 1.00 79.62 403 GLN A O 1
ATOM 2956 N N . ALA A 1 404 ? -13.189 11.481 42.067 1.00 75.44 404 ALA A N 1
ATOM 2957 C CA . ALA A 1 404 ? -14.607 11.766 42.320 1.00 75.44 404 ALA A CA 1
ATOM 2958 C C . ALA A 1 404 ? -15.546 10.549 42.144 1.00 75.44 404 ALA A C 1
ATOM 2960 O O . ALA A 1 404 ? -16.687 10.698 41.711 1.00 75.44 404 ALA A O 1
ATOM 2961 N N . VAL A 1 405 ? -15.068 9.347 42.487 1.00 76.44 405 VAL A N 1
ATOM 2962 C CA . VAL A 1 405 ? -15.891 8.129 42.485 1.00 76.44 405 VAL A CA 1
ATOM 2963 C C . VAL A 1 405 ? -16.843 8.180 43.675 1.00 76.44 405 VAL A C 1
ATOM 2965 O O . VAL A 1 405 ? -16.409 8.220 44.822 1.00 76.44 405 VAL A O 1
ATOM 2968 N N . GLU A 1 406 ? -18.146 8.181 43.413 1.00 81.25 406 GLU A N 1
ATOM 2969 C CA . GLU A 1 406 ? -19.154 8.205 44.471 1.00 81.25 406 GLU A CA 1
ATOM 2970 C C . GLU A 1 406 ? -19.357 6.789 45.052 1.00 81.25 406 GLU A C 1
ATOM 2972 O O . GLU A 1 406 ? -19.735 5.879 44.305 1.00 81.25 406 GLU A O 1
ATOM 2977 N N . PRO A 1 407 ? -19.158 6.558 46.369 1.00 83.94 407 PRO A N 1
ATOM 2978 C CA . PRO A 1 407 ? -19.280 5.219 46.956 1.00 83.94 407 PRO A CA 1
ATOM 2979 C C . PRO A 1 407 ? -20.660 4.577 46.753 1.00 83.94 407 PRO A C 1
ATOM 2981 O O . PRO A 1 407 ? -20.763 3.365 46.574 1.00 83.94 407 PRO A O 1
ATOM 2984 N N . ALA A 1 408 ? -21.722 5.388 46.727 1.00 83.00 408 ALA A N 1
ATOM 2985 C CA . ALA A 1 408 ? -23.083 4.922 46.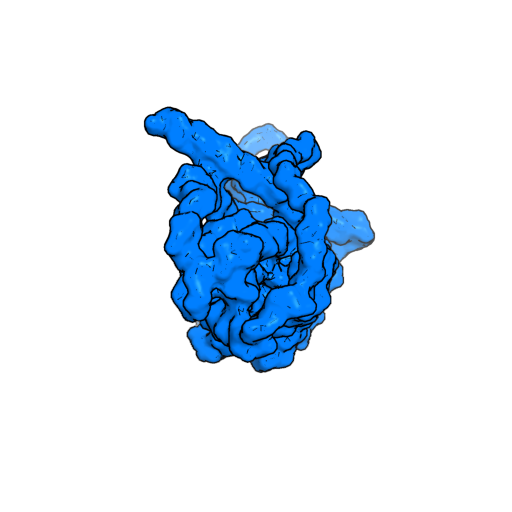469 1.00 83.00 408 ALA A CA 1
ATOM 2986 C C . ALA A 1 408 ? -23.260 4.387 45.037 1.00 83.00 408 ALA A C 1
ATOM 2988 O O . ALA A 1 408 ? -23.976 3.409 44.835 1.00 83.00 408 ALA A O 1
ATOM 2989 N N . ALA A 1 409 ? -22.574 4.978 44.050 1.00 82.75 409 ALA A N 1
ATOM 2990 C CA . ALA A 1 409 ? -22.615 4.515 42.664 1.00 82.75 409 ALA A CA 1
ATOM 2991 C C . ALA A 1 409 ? -21.926 3.152 42.500 1.00 82.75 409 ALA A C 1
ATOM 2993 O O . ALA A 1 409 ? -22.400 2.307 41.742 1.00 82.75 409 ALA A O 1
ATOM 2994 N N . VAL A 1 410 ? -20.846 2.916 43.254 1.00 84.00 410 VAL A N 1
ATOM 2995 C CA . VAL A 1 410 ? -20.160 1.617 43.305 1.00 84.00 410 VAL A CA 1
ATOM 2996 C C . VAL A 1 410 ? -21.075 0.535 43.880 1.00 84.00 410 VAL A C 1
ATOM 2998 O O . VAL A 1 410 ? -21.233 -0.519 43.268 1.00 84.00 410 VAL A O 1
ATOM 3001 N N . VAL A 1 411 ? -21.728 0.807 45.014 1.00 87.06 411 VAL A N 1
ATOM 3002 C CA . VAL A 1 411 ? -22.676 -0.134 45.634 1.00 87.06 411 VAL A CA 1
ATOM 3003 C C . VAL A 1 411 ? -23.845 -0.431 44.691 1.00 87.06 411 VAL A C 1
ATOM 3005 O O . VAL A 1 411 ? -24.111 -1.597 44.413 1.00 87.06 411 VAL A O 1
ATOM 3008 N N . ALA A 1 412 ? -24.468 0.600 44.113 1.00 81.75 412 ALA A N 1
ATOM 3009 C CA . ALA A 1 412 ? -25.593 0.439 43.193 1.00 81.75 412 ALA A CA 1
ATOM 3010 C C . ALA A 1 412 ? -25.232 -0.386 41.945 1.00 81.75 412 ALA A C 1
ATOM 3012 O O . ALA A 1 412 ? -26.033 -1.197 41.484 1.00 81.75 412 ALA A O 1
ATOM 3013 N N . ALA A 1 413 ? -24.021 -0.218 41.404 1.00 80.69 413 ALA A N 1
ATOM 3014 C CA . ALA A 1 413 ? -23.549 -0.997 40.262 1.00 80.69 413 ALA A CA 1
ATOM 3015 C C . ALA A 1 413 ? -23.330 -2.481 40.606 1.00 80.69 413 ALA A C 1
ATOM 3017 O O . ALA A 1 413 ? -23.586 -3.349 39.773 1.00 80.69 413 ALA A O 1
ATOM 3018 N N . ILE A 1 414 ? -22.896 -2.792 41.831 1.00 84.56 414 ILE A N 1
ATOM 3019 C CA . ILE A 1 414 ? -22.727 -4.177 42.293 1.00 84.56 414 ILE A CA 1
ATOM 3020 C C . ILE A 1 414 ? -24.089 -4.824 42.593 1.00 84.56 414 ILE A C 1
ATOM 3022 O O . ILE A 1 414 ? -24.319 -5.976 42.220 1.00 84.56 414 ILE A O 1
ATOM 3026 N N . GLU A 1 415 ? -25.020 -4.074 43.182 1.00 85.94 415 GLU A N 1
ATOM 3027 C CA . GLU A 1 415 ? -26.393 -4.524 43.440 1.00 85.94 415 GLU A CA 1
ATOM 3028 C C . GLU A 1 415 ? -27.193 -4.739 42.152 1.00 85.94 415 GLU A C 1
ATOM 3030 O O . GLU A 1 415 ? -27.953 -5.703 42.055 1.00 85.94 415 GLU A O 1
ATOM 3035 N N . ALA A 1 416 ? -26.966 -3.921 41.119 1.00 79.25 416 ALA A N 1
ATOM 3036 C CA . ALA A 1 416 ? -27.560 -4.110 39.793 1.00 79.25 416 ALA A CA 1
ATOM 3037 C C . ALA A 1 416 ? -27.146 -5.440 39.133 1.00 79.25 416 ALA A C 1
ATOM 3039 O O . ALA A 1 416 ? -27.871 -5.960 38.285 1.00 79.25 416 ALA A O 1
ATOM 3040 N N . LEU A 1 417 ? -26.008 -6.014 39.539 1.00 80.38 417 LEU A N 1
ATOM 3041 C CA . LEU A 1 417 ? -25.559 -7.346 39.124 1.00 80.38 417 LEU A CA 1
ATOM 3042 C C . LEU A 1 417 ? -26.122 -8.482 40.000 1.00 80.38 417 LEU A C 1
ATOM 3044 O O . LEU A 1 417 ? -25.848 -9.650 39.724 1.00 80.38 417 LEU A O 1
ATOM 3048 N N . GLY A 1 418 ? -26.899 -8.161 41.038 1.00 80.56 418 GLY A N 1
ATOM 3049 C CA . GLY A 1 418 ? -27.504 -9.124 41.960 1.00 80.56 418 GLY A CA 1
ATOM 3050 C C . GLY A 1 418 ? -26.619 -9.530 43.143 1.00 80.56 418 GLY A C 1
ATOM 3051 O O . GLY A 1 418 ? -26.907 -10.540 43.784 1.00 80.56 418 GLY A O 1
ATOM 3052 N N . TYR A 1 419 ? -25.555 -8.777 43.442 1.00 86.56 419 TYR A N 1
ATOM 3053 C CA . TYR A 1 419 ? -24.653 -9.042 44.570 1.00 86.56 419 TYR A CA 1
ATOM 3054 C C . TYR A 1 419 ? -24.815 -7.989 45.672 1.00 86.56 419 TYR A C 1
ATOM 3056 O O . TYR A 1 419 ? -25.071 -6.825 45.386 1.00 86.56 419 TYR A O 1
ATOM 3064 N N . GLY A 1 420 ? -24.620 -8.366 46.937 1.00 84.25 420 GLY A N 1
ATOM 3065 C CA . GLY A 1 420 ? -24.642 -7.399 48.042 1.00 84.25 420 GLY A CA 1
ATOM 3066 C C . GLY A 1 420 ? -23.275 -6.744 48.224 1.00 84.25 420 GLY A C 1
ATOM 3067 O O . GLY A 1 420 ? -22.283 -7.467 48.297 1.00 84.25 420 GLY A O 1
ATOM 3068 N N . ALA A 1 421 ? -23.199 -5.418 48.346 1.00 88.81 421 ALA A N 1
ATOM 3069 C CA . ALA A 1 421 ? -21.946 -4.687 48.555 1.00 88.81 421 ALA A CA 1
ATOM 3070 C C . ALA A 1 421 ? -22.011 -3.774 49.782 1.00 88.81 421 ALA A C 1
ATOM 3072 O O . ALA A 1 421 ? -22.970 -3.031 49.961 1.00 88.81 421 ALA A O 1
ATOM 3073 N N . VAL A 1 422 ? -20.962 -3.795 50.608 1.00 87.06 422 VAL A N 1
ATOM 3074 C CA . VAL A 1 422 ? -20.831 -2.911 51.775 1.00 87.06 422 VAL A CA 1
ATOM 3075 C C . VAL A 1 422 ? -19.485 -2.184 51.709 1.00 87.06 422 VAL A C 1
ATOM 3077 O O . VAL A 1 422 ? -18.464 -2.849 51.496 1.00 87.06 422 VAL A O 1
ATOM 3080 N N . PRO A 1 423 ? -19.442 -0.848 51.886 1.00 85.12 423 PRO A N 1
ATOM 3081 C CA . PRO A 1 423 ? -18.189 -0.107 51.984 1.00 85.12 423 PRO A CA 1
ATOM 3082 C C . PRO A 1 423 ? -17.320 -0.659 53.112 1.00 85.12 423 PRO A C 1
ATOM 3084 O O . PRO A 1 423 ? -17.797 -0.912 54.220 1.00 85.12 423 PRO A O 1
ATOM 3087 N N . ARG A 1 424 ? -16.038 -0.852 52.827 1.00 77.06 424 ARG A N 1
ATOM 3088 C CA . ARG A 1 424 ? -15.034 -1.244 53.807 1.00 77.06 424 ARG A CA 1
ATOM 3089 C C . ARG A 1 424 ? -14.328 0.035 54.252 1.00 77.06 424 ARG A C 1
ATOM 3091 O O . ARG A 1 424 ? -13.690 0.688 53.433 1.00 77.06 424 ARG A O 1
ATOM 3098 N N . ALA A 1 425 ? -14.559 0.413 55.508 1.00 55.59 425 ALA A N 1
ATOM 3099 C CA . ALA A 1 425 ? -13.973 1.604 56.123 1.00 55.59 425 ALA A CA 1
ATOM 3100 C C . ALA A 1 425 ? -12.452 1.495 56.263 1.00 55.59 425 ALA A C 1
ATOM 3102 O O . ALA A 1 425 ? -11.969 0.362 56.513 1.00 55.59 425 ALA A O 1
#

pLDDT: mean 77.65, std 15.81, range [27.28, 97.12]

Solvent-accessib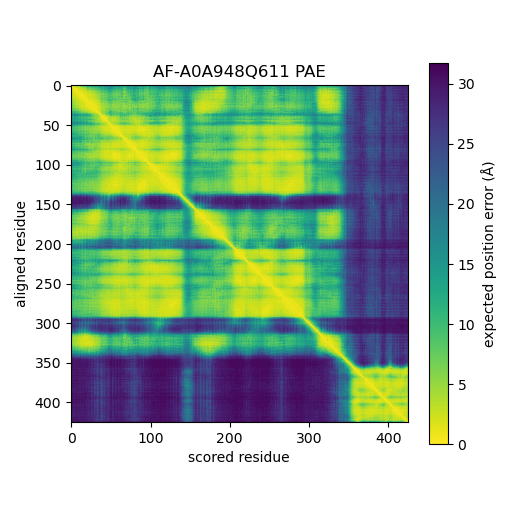le surface area (backbone atoms only — not comparable to full-atom values): 21715 Å² total; per-residue (Å²): 107,70,66,57,53,52,47,29,52,49,44,27,47,54,54,44,13,71,44,18,55,50,36,54,49,18,23,47,50,29,7,43,43,69,64,74,47,55,48,68,60,39,29,73,52,25,19,74,88,65,67,62,17,15,51,51,28,12,61,63,17,35,68,35,82,34,40,47,68,15,39,48,50,34,37,50,45,43,42,75,41,45,27,23,62,20,15,34,44,0,23,55,40,4,12,14,34,30,15,60,66,31,33,53,53,27,32,76,64,52,13,62,69,51,31,55,47,42,54,54,52,18,41,49,37,2,43,54,27,7,50,49,30,58,74,76,39,84,74,76,73,74,84,74,73,82,65,81,89,67,76,74,80,71,48,88,50,72,68,42,43,50,50,50,13,48,47,40,14,56,34,51,51,40,46,75,47,36,68,41,45,52,53,16,44,50,51,42,11,48,48,63,70,69,57,63,88,66,75,56,72,90,66,52,40,80,58,73,64,24,24,51,53,30,32,66,54,15,34,62,36,83,41,42,41,56,68,36,42,62,54,31,49,51,39,42,73,72,50,32,39,71,10,18,32,46,8,22,44,40,20,14,16,50,30,25,60,27,54,48,52,38,38,26,68,78,67,29,59,70,43,31,52,47,46,54,51,31,44,52,52,42,16,49,51,49,10,52,50,42,42,68,76,38,82,62,50,81,79,59,43,57,81,84,78,81,79,76,91,73,79,78,67,85,49,76,65,33,52,50,29,21,52,51,42,52,48,36,42,50,53,18,45,50,49,55,50,49,53,51,35,63,73,69,61,82,83,74,96,84,69,80,89,71,63,71,73,43,79,47,41,29,43,44,44,86,66,86,46,76,69,48,44,52,53,53,42,50,56,52,65,70,41,74,42,47,75,47,73,48,60,40,78,93,74,31,37,37,39,40,31,18,38,78,59,54,70,67,58,56,36,52,54,39,41,76,73,75,26,52,56,43,82,50,131

Nearest PDB structures (foldseek):
  1osd-assembly2_B  TM=9.403E-01  e=3.034E-03  Cupriavidus metallidurans
  1mwy-assembly1_A  TM=9.351E-01  e=2.771E-02  Escherichia coli
  6ff1-assembly1_A  TM=9.310E-01  e=3.164E-02  Staphylococcus aureus subsp. aureus NCTC 8325
  1mwz-assembly1_A  TM=9.295E-01  e=3.457E-02  Escherichia coli
  2pmh-assembly1_A  TM=4.015E-01  e=3.769E-01  Sulfurisphaera tokodaii str. 7

Foldseek 3Di:
DVVLVVQLVVLLLLLLLQCLVLLLVLLLVLLLCLLVPQLVNLCVQQADADLRNLLSLLVVQAAAPHFLNSLLLNLLSSVVSHGFLLSSLLSLQLNQLHYPLLLVLCCVFVNNVCSVLSNVLSSVLSSQLSVVCSVFPDRPPPPVPPPPDDDPPRPPDPVSSSVSSCCRSLFVSLQVQVVLQSVQSSQQSSCVSPDDPCPCPPQQDDDLSLLVVLLVVQQAHADTLNRLSVVLSVSVVVPHANLSSQLSSSRNRSHHSSSLSSCCVRSNNVSSVSSNVSSNCSSSVSSNVCCVVPVPSVVRGDPPDDDDDPPPDSDPVSSVSSVVSVCSNVVSNVVVVVVVVVVVDDDDPDDPDFADKDKWKKAKADQQDPVSQVQLLVLLVPFPFFPDWHADNVRSMIITIGTPGDVVSSQVSSVVSVMGMDTDD

Mean predicted aligned error: 15.05 Å

Radius of gyration: 26.43 Å; Cα contacts (8 Å, |Δi|>4): 681; chains: 1; bounding box: 59×45×88 Å